Protein AF-A0A6N9Q4D2-F1 (afdb_monomer_lite)

Sequence (532 aa):
MFEKSICDCCVCPMQFVLEQFKGEEVDIFSLELGGDIISFNIQITEINNFIVSGIDKSSVGSGNPIHIPICNIFFVIPPRIPEVIPIQKNSKGECVCCEDPITNVAKTLIGKEVSILEGLFIIENVGEGIVIAQNPKEIVVFSSCKISGIEEMTNGALSLPNSEELSLNFEKSICDCCVCPMQFALEQFKGEEVFILSETLTSTIQIIEVKNFIVSGIVVEGSSQGNLIHIPICNILFVSPISNTKIPDVKPIQKNTKGECVCCEDPITNVANALIGKEVSIRIELTLSSLIIEFIIEKVGEGIVFGNITSVEPPFGSTIILSSCKIPGIEEITNDTMSSPNLKEMFVNFEKSICDCCVCPMQFTLEQFRGEELVIRSEFGGFNIQVTEVKNFIVSGIDKSPVGSGNPIHIPICNIVQYFPISSKKIPDVKPIQKNTKGECVCCEDPITNVANTLIGNEVTFFNLTFIIDKVGEGIVIGQNPDLIFVFSSCKISGIEEMKWNFFVFSTEVTAQKLSRWNNLKQMSIKGKKTK

pLDDT: mean 82.42, std 17.92, range [29.23, 98.0]

Radius of gyration: 23.84 Å; chains: 1; bounding box: 63×65×67 Å

Secondary structure (DSSP, 8-state):
-----HIIIIIHHHHHHHHTTTTSEEEEEEE-GGG-EEEEEEEEEEEETTEEEEEE-SSTT---EEEEEGGGEEEEE-SSPPP-PPPPPP-SSTIIIIIHHHHHHHHHTBTSEEEETTEEEEEEEEETTEEEEE-SS-EEEEEGGG---EEE--SS---------------SSHIIIIIHHHHHHHHTTTTSEEEEEESS-EEEEEEEEEETTEEEEEE-SSTTTT-EEEEEGGGEEEEEESS--PPPP-PPPP---SSTHHHHTHHHHHHHHHTTTSEEEEEEEETTEEEEEEEEEEEEETTEEEEEESS--TT--SEEEEEGGG---EEE--SS------------PPPSSHIIIIIHHHHHHHGGGTTSEEEEEETTEEEEEEEEEEETTEEEEEE--TT----EEEEEGGGEEEEEESS--PPPP-PPP----SSGGGTTHHHHHHHHHHTTTSEEEETTEEEEEEEEETTEEEEEETTEEEEEEGGG---EEE---------TTHHHHHHHHHHHHHHHHHHTT---

Foldseek 3Di:
DEFCFCCNQALVQLLVQVVVQAQHWKWWWFAAFLLAIDIFGFRFHDDPLQWTWGWTDPDDPGRFIKIFRSSGTFKMWGPDDGDTAAADDHQAYDCQQQQVVQLVVLVVQAQFWKAWLNDTWHFPDGHRQWTWTDDPPTIMIGRSSNTQKIWGDDPDDDDDDDDDDDPGDYDDECCVQAQVQLLQQVVVQAQFWKWWDFQRDTFIFRFPDRPSQWTWGAGCDDPRGRIIMIGRSSRTFKMFGQPDPDDGDTAAADQDQEYPCQQQQVVQLVVLVLQAQFWKWFWFRHNVDIDIFIFHFHDGHRQWTKTATPDDDPPGHRIMIGGSSNGQKIWTQDPDDDDDRPDDDDDHDYDDECCVQALVQLLQQVQVQAQFWKWWGFNTDIFTFRFPDRDSQWTWGFGPPPPGPRTIMIGRSSRTFKMWTPPDPDDGDTAAADADDGYPCSRQPNVQLVVLVVQAQFWKDFPNDTFHFPDGHRQWTWTDDPRIIMIGGSSNTRMIITDDPPPDDDDPPPVVVVVVVVVVVVVVVVVVPDDD

Structure (mmCIF, N/CA/C/O backbone):
data_AF-A0A6N9Q4D2-F1
#
_entry.id   AF-A0A6N9Q4D2-F1
#
loop_
_atom_site.group_PDB
_atom_site.id
_atom_site.type_symbol
_atom_site.label_atom_id
_atom_site.label_alt_id
_atom_site.label_comp_id
_atom_site.label_asym_id
_atom_site.label_entity_id
_atom_site.label_seq_id
_atom_site.pdbx_PDB_ins_code
_atom_site.Cartn_x
_atom_site.Cartn_y
_atom_site.Cartn_z
_atom_site.occupancy
_atom_site.B_iso_or_equiv
_atom_site.auth_seq_id
_atom_site.auth_comp_id
_atom_site.auth_asym_id
_atom_site.auth_atom_id
_atom_site.pdbx_PDB_model_num
ATOM 1 N N . MET A 1 1 ? -16.163 11.087 -18.991 1.00 29.23 1 MET A N 1
ATOM 2 C CA . MET A 1 1 ? -16.049 11.740 -17.677 1.00 29.23 1 MET A CA 1
ATOM 3 C C . MET A 1 1 ? -15.381 10.706 -16.795 1.00 29.23 1 MET A C 1
ATOM 5 O O . MET A 1 1 ? -15.981 9.656 -16.602 1.00 29.23 1 MET A O 1
ATOM 9 N N . PHE A 1 2 ? -14.096 10.885 -16.496 1.00 32.81 2 PHE A N 1
ATOM 10 C CA . PHE A 1 2 ? -13.347 9.959 -15.645 1.00 32.81 2 PHE A CA 1
ATOM 11 C C . PHE A 1 2 ? -13.824 10.166 -14.200 1.00 32.81 2 PHE A C 1
ATOM 13 O O . PHE A 1 2 ? -14.034 11.310 -13.793 1.00 32.81 2 PHE A O 1
ATOM 20 N N . GLU A 1 3 ? -14.088 9.084 -13.471 1.00 52.25 3 GLU A N 1
ATOM 21 C CA . GLU A 1 3 ? -14.107 9.134 -12.006 1.00 52.25 3 GLU A CA 1
ATOM 22 C C . GLU A 1 3 ? -12.692 9.541 -11.585 1.00 52.25 3 GLU A C 1
ATOM 24 O O . GLU A 1 3 ? -11.742 8.917 -12.054 1.00 52.25 3 GLU A O 1
ATOM 29 N N . LYS A 1 4 ? -12.539 10.624 -10.809 1.00 60.41 4 LYS A N 1
ATOM 30 C CA . LYS A 1 4 ? -11.210 11.077 -10.387 1.00 60.41 4 LYS A CA 1
ATOM 31 C C . LYS A 1 4 ? -10.610 10.035 -9.434 1.00 60.41 4 LYS A C 1
ATOM 33 O O . LYS A 1 4 ? -11.085 9.866 -8.315 1.00 60.41 4 LYS A O 1
ATOM 38 N N . SER A 1 5 ? -9.617 9.312 -9.927 1.00 72.56 5 SER A N 1
ATOM 39 C CA . SER A 1 5 ? -8.854 8.268 -9.232 1.00 72.56 5 SER A CA 1
ATOM 40 C C . SER A 1 5 ? -7.525 8.826 -8.728 1.00 72.56 5 SER A C 1
ATOM 42 O O . SER A 1 5 ? -7.179 9.963 -9.055 1.00 72.56 5 SER A O 1
ATOM 44 N N . ILE A 1 6 ? -6.727 8.026 -8.015 1.00 71.69 6 ILE A N 1
ATOM 45 C CA . ILE A 1 6 ? -5.388 8.458 -7.594 1.00 71.69 6 ILE A CA 1
ATOM 46 C C . ILE A 1 6 ? -4.496 8.888 -8.772 1.00 71.69 6 ILE A C 1
ATOM 48 O O . ILE A 1 6 ? -3.623 9.749 -8.616 1.00 71.69 6 ILE A O 1
ATOM 52 N N . CYS A 1 7 ? -4.767 8.363 -9.978 1.00 81.62 7 CYS A N 1
ATOM 53 C CA . CYS A 1 7 ? -4.136 8.820 -11.213 1.00 81.62 7 CYS A CA 1
ATOM 54 C C . CYS A 1 7 ? -4.311 10.322 -11.430 1.00 81.62 7 CYS A C 1
ATOM 56 O O . CYS A 1 7 ? -3.378 10.998 -11.856 1.00 81.62 7 CYS A O 1
ATOM 58 N N . ASP A 1 8 ? -5.513 10.831 -11.169 1.00 80.88 8 ASP A N 1
ATOM 59 C CA . ASP A 1 8 ? -5.902 12.199 -11.476 1.00 80.88 8 ASP A CA 1
ATOM 60 C C . ASP A 1 8 ? -5.352 13.174 -10.437 1.00 80.88 8 ASP A C 1
ATOM 62 O O . ASP A 1 8 ? -4.812 14.211 -10.815 1.00 80.88 8 ASP A O 1
ATOM 66 N N . CYS A 1 9 ? -5.448 12.834 -9.147 1.00 86.62 9 CYS A N 1
ATOM 67 C CA . CYS A 1 9 ? -5.034 13.746 -8.084 1.00 86.62 9 CYS A CA 1
ATOM 68 C C . CYS A 1 9 ? -3.570 13.633 -7.675 1.00 86.62 9 CYS A C 1
ATOM 70 O O . CYS A 1 9 ? -3.045 14.634 -7.231 1.00 86.62 9 CYS A O 1
ATOM 72 N N . CYS A 1 10 ? -2.881 12.496 -7.826 1.00 89.94 10 CYS A N 1
ATOM 73 C CA . CYS A 1 10 ? -1.500 12.357 -7.332 1.00 89.94 10 CYS A CA 1
ATOM 74 C C . CYS A 1 10 ? -0.490 11.974 -8.413 1.00 89.94 10 CYS A C 1
ATOM 76 O O . CYS A 1 10 ? 0.605 12.536 -8.446 1.00 89.94 10 CYS A O 1
ATOM 78 N N . VAL A 1 11 ? -0.849 11.077 -9.337 1.00 91.94 11 VAL A N 1
ATOM 79 C CA . VAL A 1 11 ? 0.093 10.621 -10.375 1.00 91.94 11 VAL A CA 1
ATOM 80 C C . VAL A 1 11 ? 0.295 11.684 -11.454 1.00 91.94 11 VAL A C 1
ATOM 82 O O . VAL A 1 11 ? 1.433 12.026 -11.769 1.00 91.94 11 VAL A O 1
ATOM 85 N N . CYS A 1 12 ? -0.787 12.253 -11.996 1.00 92.38 12 CYS A N 1
ATOM 86 C CA . CYS A 1 12 ? -0.701 13.309 -13.009 1.00 92.38 12 CYS A CA 1
ATOM 87 C C . CYS A 1 12 ? 0.045 14.557 -12.493 1.00 92.38 12 CYS A C 1
ATOM 89 O O . CYS A 1 12 ? 0.953 15.021 -13.191 1.00 92.38 12 CYS A O 1
ATOM 91 N N . PRO A 1 13 ? -0.247 15.096 -11.289 1.00 94.50 13 PRO A N 1
ATOM 92 C CA . PRO A 1 13 ? 0.509 16.231 -10.765 1.00 94.50 13 PRO A CA 1
ATOM 93 C C . PRO A 1 13 ? 1.975 15.914 -10.470 1.00 94.50 13 PRO A C 1
ATOM 95 O O . PRO A 1 13 ? 2.839 16.737 -10.770 1.00 94.50 13 PRO A O 1
ATOM 98 N N . MET A 1 14 ? 2.289 14.718 -9.959 1.00 96.25 14 MET A N 1
ATOM 99 C CA . MET A 1 14 ? 3.682 14.314 -9.748 1.00 96.25 14 MET A CA 1
ATOM 100 C C . MET A 1 14 ? 4.432 14.164 -11.079 1.00 96.25 14 MET A C 1
ATOM 102 O O . MET A 1 14 ? 5.582 14.583 -11.186 1.00 96.25 14 MET A O 1
ATOM 106 N N . GLN A 1 15 ? 3.779 13.663 -12.133 1.00 95.94 15 GLN A N 1
ATOM 107 C CA . GLN A 1 15 ? 4.357 13.658 -13.479 1.00 95.94 15 GLN A CA 1
ATOM 108 C C . GLN A 1 15 ? 4.684 15.076 -13.958 1.00 95.94 15 GLN A C 1
ATOM 110 O O . GLN A 1 15 ? 5.796 15.314 -14.423 1.00 95.94 15 GLN A O 1
ATOM 115 N N . PHE A 1 16 ? 3.756 16.022 -13.794 1.00 95.81 16 PHE A N 1
ATOM 116 C CA . PHE A 1 16 ? 3.980 17.426 -14.147 1.00 95.81 16 PHE A CA 1
ATOM 117 C C . PHE A 1 16 ? 5.164 18.044 -13.388 1.00 95.81 16 PHE A C 1
ATOM 119 O O . PHE A 1 16 ? 5.950 18.798 -13.963 1.00 95.81 16 PHE A O 1
ATOM 126 N N . VAL A 1 17 ? 5.314 17.723 -12.100 1.00 97.06 17 VAL A N 1
ATOM 127 C CA . VAL A 1 17 ? 6.475 18.140 -11.303 1.00 97.06 17 VAL A CA 1
ATOM 128 C C . VAL A 1 17 ? 7.761 17.562 -11.889 1.00 97.06 17 VAL A C 1
ATOM 130 O O . VAL A 1 17 ? 8.711 18.296 -12.151 1.00 97.06 17 VAL A O 1
ATOM 133 N N . LEU A 1 18 ? 7.793 16.254 -12.132 1.00 97.31 18 LEU A N 1
ATOM 134 C CA . LEU A 1 18 ? 8.996 15.553 -12.573 1.00 97.31 18 LEU A CA 1
ATOM 135 C C . LEU A 1 18 ? 9.431 15.960 -13.985 1.00 97.31 18 LEU A C 1
ATOM 137 O O . LEU A 1 18 ? 10.630 16.033 -14.258 1.00 97.31 18 LEU A O 1
ATOM 141 N N . GLU A 1 19 ? 8.486 16.286 -14.872 1.00 97.12 19 GLU A N 1
ATOM 142 C CA . GLU A 1 19 ? 8.766 16.765 -16.234 1.00 97.12 19 GLU A CA 1
ATOM 143 C C . GLU A 1 19 ? 9.646 18.021 -16.245 1.00 97.12 19 GLU A C 1
ATOM 145 O O . GLU A 1 19 ? 10.439 18.215 -17.172 1.00 97.12 19 GLU A O 1
ATOM 150 N N . GLN A 1 20 ? 9.578 18.834 -15.189 1.00 97.75 20 GLN A N 1
ATOM 151 C CA . GLN A 1 20 ? 10.395 20.036 -15.039 1.00 97.75 20 GLN A CA 1
ATOM 152 C C . GLN A 1 20 ? 11.868 19.736 -14.745 1.00 97.75 20 GLN A C 1
ATOM 154 O O . GLN A 1 20 ? 12.686 20.634 -14.924 1.00 97.75 20 GLN A O 1
ATOM 159 N N . PHE A 1 21 ? 12.209 18.517 -14.318 1.00 97.12 21 PHE A N 1
ATOM 160 C CA . PHE A 1 21 ? 13.564 18.103 -13.928 1.00 97.12 21 PHE A CA 1
ATOM 161 C C . PHE A 1 21 ? 14.218 17.158 -14.943 1.00 97.12 21 PHE A C 1
ATOM 163 O O . PHE A 1 21 ? 15.206 16.485 -14.650 1.00 97.12 21 PHE A O 1
ATOM 170 N N . LYS A 1 22 ? 13.689 17.088 -16.168 1.00 97.06 22 LYS A N 1
ATOM 171 C CA . LYS A 1 22 ? 14.289 16.283 -17.235 1.00 97.06 22 LYS A CA 1
ATOM 172 C C . LYS A 1 22 ? 15.724 16.743 -17.531 1.00 97.06 22 LYS A C 1
ATOM 174 O O . LYS A 1 22 ? 15.957 17.888 -17.909 1.00 97.06 22 LYS A O 1
ATOM 179 N N . GLY A 1 23 ? 16.672 15.814 -17.440 1.00 95.69 23 GLY A N 1
ATOM 180 C CA . GLY A 1 23 ? 18.111 16.046 -17.590 1.00 95.69 23 GLY A CA 1
ATOM 181 C C . GLY A 1 23 ? 18.838 16.369 -16.280 1.00 95.69 23 GLY A C 1
ATOM 182 O O . GLY A 1 23 ? 20.071 16.374 -16.271 1.00 95.69 23 GLY A O 1
ATOM 183 N N . GLU A 1 24 ? 18.100 16.602 -15.195 1.00 96.19 24 GLU A N 1
ATOM 184 C CA . GLU A 1 24 ? 18.624 16.904 -13.863 1.00 96.19 24 GLU A CA 1
ATOM 185 C C . GLU A 1 24 ? 18.692 15.629 -12.997 1.00 96.19 24 GLU A C 1
ATOM 187 O O . GLU A 1 24 ? 18.067 14.609 -13.310 1.00 96.19 24 GLU A O 1
ATOM 192 N N . GLU A 1 25 ? 19.499 15.677 -11.935 1.00 95.00 25 GLU A N 1
ATOM 193 C CA . GLU A 1 25 ? 19.562 14.632 -10.907 1.00 95.00 25 GLU A CA 1
ATOM 194 C C . GLU A 1 25 ? 18.507 14.911 -9.834 1.00 95.00 25 GLU A C 1
ATOM 196 O O . GLU A 1 25 ? 18.363 16.049 -9.382 1.00 95.00 25 GLU A O 1
ATOM 201 N N . VAL A 1 26 ? 17.751 13.881 -9.465 1.00 95.69 26 VAL A N 1
ATOM 202 C CA . VAL A 1 26 ? 16.663 13.939 -8.485 1.00 95.69 26 VAL A CA 1
ATOM 203 C C . VAL A 1 26 ? 16.750 12.695 -7.610 1.00 95.69 26 VAL A C 1
ATOM 205 O O . VAL A 1 26 ? 16.953 11.600 -8.136 1.00 95.69 26 VAL A O 1
ATOM 208 N N . ASP A 1 27 ? 16.558 12.841 -6.300 1.00 94.94 27 ASP A N 1
ATOM 209 C CA . ASP A 1 27 ? 16.329 11.681 -5.435 1.00 94.94 27 ASP A CA 1
ATOM 210 C C . ASP A 1 27 ? 14.836 11.369 -5.394 1.00 94.94 27 ASP A C 1
ATOM 212 O O . ASP A 1 27 ? 14.017 12.232 -5.069 1.00 94.94 27 ASP A O 1
ATOM 216 N N . ILE A 1 28 ? 14.473 10.137 -5.734 1.00 94.31 28 ILE A N 1
ATOM 217 C CA . ILE A 1 28 ? 13.094 9.655 -5.728 1.00 94.31 28 ILE A CA 1
ATOM 218 C C . ILE A 1 28 ? 12.937 8.621 -4.626 1.00 94.31 28 ILE A C 1
ATOM 220 O O . ILE A 1 28 ? 13.655 7.626 -4.606 1.00 94.31 28 ILE A O 1
ATOM 224 N N . PHE A 1 29 ? 11.968 8.837 -3.742 1.00 91.69 29 PHE A N 1
ATOM 225 C CA . PHE A 1 29 ? 11.653 7.924 -2.654 1.00 91.69 29 PHE A CA 1
ATOM 226 C C . PHE A 1 29 ? 10.348 7.192 -2.957 1.00 91.69 29 PHE A C 1
ATOM 228 O O . PHE A 1 29 ? 9.330 7.820 -3.260 1.00 91.69 29 PHE A O 1
ATOM 235 N N . SER A 1 30 ? 10.374 5.862 -2.904 1.00 87.38 30 SER A N 1
ATOM 236 C CA . SER A 1 30 ? 9.244 4.992 -3.249 1.00 87.38 30 SER A CA 1
ATOM 237 C C . SER A 1 30 ? 9.084 3.869 -2.228 1.00 87.38 30 SER A C 1
ATOM 239 O O . SER A 1 30 ? 10.065 3.455 -1.616 1.00 87.38 30 SER A O 1
ATOM 241 N N . LEU A 1 31 ? 7.855 3.382 -2.040 1.00 71.75 31 LEU A N 1
ATOM 242 C CA . LEU A 1 31 ? 7.561 2.291 -1.108 1.00 71.75 31 LEU A CA 1
ATOM 243 C C . LEU A 1 31 ? 7.889 0.929 -1.717 1.00 71.75 31 LEU A C 1
ATOM 245 O O . LEU A 1 31 ? 7.499 0.628 -2.844 1.00 71.75 31 LEU A O 1
ATOM 249 N N . GLU A 1 32 ? 8.574 0.110 -0.939 1.00 67.69 32 GLU A N 1
ATOM 250 C CA . GLU A 1 32 ? 8.997 -1.249 -1.222 1.00 67.69 32 GLU A CA 1
ATOM 251 C C . GLU A 1 32 ? 8.119 -2.284 -0.490 1.00 67.69 32 GLU A C 1
ATOM 253 O O . GLU A 1 32 ? 7.323 -1.966 0.396 1.00 67.69 32 GLU A O 1
ATOM 258 N N . LEU A 1 33 ? 8.288 -3.557 -0.859 1.00 58.66 33 LEU A N 1
ATOM 259 C CA . LEU A 1 33 ? 7.900 -4.724 -0.069 1.00 58.66 33 LEU A CA 1
ATOM 260 C C . LEU A 1 33 ? 8.153 -4.531 1.434 1.00 58.66 33 LEU A C 1
ATOM 262 O O . LEU A 1 33 ? 9.261 -4.190 1.830 1.00 58.66 33 LEU A O 1
ATOM 266 N N . GLY A 1 34 ? 7.149 -4.837 2.260 1.00 54.25 34 GLY A N 1
ATOM 267 C CA . GLY A 1 34 ? 7.271 -4.788 3.722 1.00 54.25 34 GLY A CA 1
ATOM 268 C C . GLY A 1 34 ? 7.170 -3.385 4.328 1.00 54.25 34 GLY A C 1
ATOM 269 O O . GLY A 1 34 ? 7.355 -3.238 5.532 1.00 54.25 34 GLY A O 1
ATOM 270 N N . GLY A 1 35 ? 6.865 -2.363 3.520 1.00 59.44 35 GLY A N 1
ATOM 271 C CA . GLY A 1 35 ? 6.701 -0.986 3.988 1.00 59.44 35 GLY A CA 1
ATOM 272 C C . GLY A 1 35 ? 7.998 -0.172 4.022 1.00 59.44 35 GLY A C 1
ATOM 273 O O . GLY A 1 35 ? 7.997 0.937 4.555 1.00 59.44 35 GLY A O 1
ATOM 274 N N . ASP A 1 36 ? 9.095 -0.684 3.462 1.00 66.31 36 ASP A N 1
ATOM 275 C CA . ASP A 1 36 ? 10.373 0.030 3.408 1.00 66.31 36 ASP A CA 1
ATOM 276 C C . ASP A 1 36 ? 10.356 1.161 2.372 1.00 66.31 36 ASP A C 1
ATOM 278 O O . ASP A 1 36 ? 9.722 1.053 1.328 1.00 66.31 36 ASP A O 1
ATOM 282 N N . ILE A 1 37 ? 11.056 2.269 2.633 1.00 73.75 37 ILE A N 1
ATOM 283 C CA . ILE A 1 37 ? 11.213 3.358 1.656 1.00 73.75 37 ILE A CA 1
ATOM 284 C C . ILE A 1 37 ? 12.570 3.201 0.962 1.00 73.75 37 ILE A C 1
ATOM 286 O O . ILE A 1 37 ? 13.616 3.368 1.591 1.00 73.75 37 ILE A O 1
ATOM 290 N N . ILE A 1 38 ? 12.562 2.939 -0.348 1.00 79.38 38 ILE A N 1
ATOM 291 C CA . ILE A 1 38 ? 13.771 2.959 -1.183 1.00 79.38 38 ILE A CA 1
ATOM 292 C C . ILE A 1 38 ? 14.030 4.376 -1.671 1.00 79.38 38 ILE A C 1
ATOM 294 O O . ILE A 1 38 ? 13.102 5.075 -2.078 1.00 79.38 38 ILE A O 1
ATOM 298 N N . SER A 1 39 ? 15.305 4.756 -1.712 1.00 87.31 39 SER A N 1
ATOM 299 C CA . SER A 1 39 ? 15.783 5.951 -2.402 1.00 87.31 39 SER A CA 1
ATOM 300 C C . SER A 1 39 ? 16.467 5.586 -3.721 1.00 87.31 39 SER A C 1
ATOM 302 O O . SER A 1 39 ? 17.330 4.709 -3.761 1.00 87.31 39 SER A O 1
ATOM 304 N N . PHE A 1 40 ? 16.107 6.295 -4.787 1.00 87.69 40 PHE A N 1
ATOM 305 C CA . PHE A 1 40 ? 16.736 6.222 -6.099 1.00 87.69 40 PHE A CA 1
ATOM 306 C C . PHE A 1 40 ? 17.344 7.580 -6.449 1.00 87.69 40 PHE A C 1
ATOM 308 O O . PHE A 1 40 ? 16.608 8.537 -6.687 1.00 87.69 40 PHE A O 1
ATOM 315 N N . ASN A 1 41 ? 18.671 7.662 -6.535 1.00 91.69 41 ASN A N 1
ATOM 316 C CA . ASN A 1 41 ? 19.352 8.847 -7.057 1.00 91.69 41 ASN A CA 1
ATOM 317 C C . ASN A 1 41 ? 19.430 8.717 -8.582 1.00 91.69 41 ASN A C 1
ATOM 319 O O . ASN A 1 41 ? 20.187 7.899 -9.100 1.00 91.69 41 ASN A O 1
ATOM 323 N N . ILE A 1 42 ? 18.603 9.467 -9.313 1.00 92.69 42 ILE A N 1
ATOM 324 C CA . ILE A 1 42 ? 18.396 9.267 -10.751 1.00 92.69 42 ILE A CA 1
ATOM 325 C C . ILE A 1 42 ? 18.675 10.542 -11.542 1.00 92.69 42 ILE A C 1
ATOM 327 O O . ILE A 1 42 ? 18.166 11.614 -11.229 1.00 92.69 42 ILE A O 1
ATOM 331 N N . GLN A 1 43 ? 19.420 10.419 -12.642 1.00 95.31 43 GLN A N 1
ATOM 332 C CA . GLN A 1 43 ? 19.425 11.441 -13.686 1.00 95.31 43 GLN A CA 1
ATOM 333 C C . GLN A 1 43 ? 18.275 11.179 -14.658 1.00 95.31 43 GLN A C 1
ATOM 335 O O . GLN A 1 43 ? 18.323 10.219 -15.435 1.00 95.31 43 GLN A O 1
ATOM 340 N N . ILE A 1 44 ? 17.244 12.025 -14.629 1.00 96.56 44 ILE A N 1
ATOM 341 C CA . ILE A 1 44 ? 16.020 11.816 -15.412 1.00 96.56 44 ILE A CA 1
ATOM 342 C C . ILE A 1 44 ? 16.322 11.991 -16.902 1.00 96.56 44 ILE A C 1
ATOM 344 O O . ILE A 1 44 ? 16.765 13.048 -17.347 1.00 96.56 44 ILE A O 1
ATOM 348 N N . THR A 1 45 ? 16.032 10.969 -17.702 1.00 96.50 45 THR A N 1
ATOM 349 C CA . THR A 1 45 ? 16.228 11.000 -19.163 1.00 96.50 45 THR A CA 1
ATOM 350 C C . THR A 1 45 ? 14.917 11.132 -19.924 1.00 96.50 45 THR A C 1
ATOM 352 O O . THR A 1 45 ? 14.859 11.813 -20.951 1.00 96.50 45 THR A O 1
ATOM 355 N N . GLU A 1 46 ? 13.850 10.526 -19.412 1.00 96.19 46 GLU A N 1
ATOM 356 C CA . GLU A 1 46 ? 12.531 10.513 -20.026 1.00 96.19 46 GLU A CA 1
ATOM 357 C C . GLU A 1 46 ? 11.462 10.382 -18.946 1.00 96.19 46 GLU A C 1
ATOM 359 O O . GLU A 1 46 ? 11.643 9.678 -17.957 1.00 96.19 46 GLU A O 1
ATOM 364 N N . ILE A 1 47 ? 10.337 11.057 -19.157 1.00 95.00 47 ILE A N 1
ATOM 365 C CA . ILE A 1 47 ? 9.108 10.826 -18.410 1.00 95.00 47 ILE A CA 1
ATOM 366 C C . ILE A 1 47 ? 8.034 10.589 -19.451 1.00 95.00 47 ILE A C 1
ATOM 368 O O . ILE A 1 47 ? 7.819 11.430 -20.327 1.00 95.00 47 ILE A O 1
ATOM 372 N N . ASN A 1 48 ? 7.440 9.404 -19.422 1.00 91.44 48 ASN A N 1
ATOM 373 C CA . ASN A 1 48 ? 6.488 8.983 -20.433 1.00 91.44 48 ASN A CA 1
ATOM 374 C C . ASN A 1 48 ? 5.563 7.917 -19.859 1.00 91.44 48 ASN A C 1
ATOM 376 O O . ASN A 1 48 ? 6.010 7.022 -19.146 1.00 91.44 48 ASN A O 1
ATOM 380 N N . ASN A 1 49 ? 4.276 8.016 -20.194 1.00 89.00 49 ASN A N 1
ATOM 381 C CA . ASN A 1 49 ? 3.248 7.064 -19.787 1.00 89.00 49 ASN A CA 1
ATOM 382 C C . ASN A 1 49 ? 3.301 6.742 -18.282 1.00 89.00 49 ASN A C 1
ATOM 384 O O . ASN A 1 49 ? 3.285 5.576 -17.916 1.00 89.00 49 ASN A O 1
ATOM 388 N N . PHE A 1 50 ? 3.416 7.762 -17.424 1.00 94.00 50 PHE A N 1
ATOM 389 C CA . PHE A 1 50 ? 3.505 7.624 -15.962 1.00 94.00 50 PHE A CA 1
ATOM 390 C C . PHE A 1 50 ? 4.737 6.869 -15.423 1.00 94.00 50 PHE A C 1
ATOM 392 O O . PHE A 1 50 ? 4.754 6.468 -14.259 1.00 94.00 50 PHE A O 1
ATOM 399 N N . ILE A 1 51 ? 5.785 6.704 -16.235 1.00 95.56 51 ILE A N 1
ATOM 400 C CA . ILE A 1 51 ? 7.092 6.181 -15.818 1.00 95.56 51 ILE A CA 1
ATOM 401 C C . ILE A 1 51 ? 8.128 7.298 -15.859 1.00 95.56 51 ILE A C 1
ATOM 403 O O . ILE A 1 51 ? 8.262 7.993 -16.868 1.00 95.56 51 ILE A O 1
ATOM 407 N N . VAL A 1 52 ? 8.921 7.407 -14.796 1.00 96.12 52 VAL A N 1
ATOM 408 C CA . VAL A 1 52 ? 10.187 8.144 -14.792 1.00 96.12 52 VAL A CA 1
ATOM 409 C C . VAL A 1 52 ? 11.289 7.180 -15.190 1.00 96.12 52 VAL A C 1
ATOM 411 O O . VAL A 1 52 ? 11.486 6.158 -14.540 1.00 96.12 52 VAL A O 1
ATOM 414 N N . SER A 1 53 ? 12.002 7.495 -16.263 1.00 95.88 53 SER A N 1
ATOM 415 C CA . SER A 1 53 ? 13.137 6.710 -16.739 1.00 95.88 53 SER A CA 1
ATOM 416 C C . SER A 1 53 ? 14.411 7.532 -16.691 1.00 95.88 53 SER A C 1
ATOM 418 O O . SER A 1 53 ? 14.455 8.698 -17.101 1.00 95.88 53 SER A O 1
ATOM 420 N N . GLY A 1 54 ? 15.492 6.919 -16.246 1.00 94.31 54 GLY A N 1
ATOM 421 C CA . GLY A 1 54 ? 16.753 7.619 -16.077 1.00 94.31 54 GLY A CA 1
ATOM 422 C C . GLY A 1 54 ? 17.910 6.681 -15.839 1.00 94.31 54 GLY A C 1
ATOM 423 O O . GLY A 1 54 ? 17.810 5.479 -16.060 1.00 94.31 54 GLY A O 1
ATOM 424 N N . ILE A 1 55 ? 19.025 7.268 -15.434 1.00 92.06 55 ILE A N 1
ATOM 425 C CA . ILE A 1 55 ? 20.250 6.543 -15.123 1.00 92.06 55 ILE A CA 1
ATOM 426 C C . ILE A 1 55 ? 20.485 6.657 -13.624 1.00 92.06 55 ILE A C 1
ATOM 428 O O . ILE A 1 55 ? 20.526 7.780 -13.120 1.00 92.06 55 ILE A O 1
ATOM 432 N N . ASP A 1 56 ? 20.636 5.521 -12.944 1.00 88.75 56 ASP A N 1
ATOM 433 C CA . ASP A 1 56 ? 21.013 5.498 -11.529 1.00 88.75 56 ASP A CA 1
ATOM 434 C C . ASP A 1 56 ? 22.389 6.157 -11.321 1.00 88.75 56 ASP A C 1
ATOM 436 O O . ASP A 1 56 ? 23.262 6.106 -12.189 1.00 88.75 56 ASP A O 1
ATOM 440 N N . LYS A 1 57 ? 22.549 6.831 -10.186 1.00 86.94 57 LYS A N 1
ATOM 441 C CA . LYS A 1 57 ? 23.722 7.607 -9.774 1.00 86.94 57 LYS A CA 1
ATOM 442 C C . LYS A 1 57 ? 24.173 7.277 -8.345 1.00 86.94 57 LYS A C 1
ATOM 444 O O . LYS A 1 57 ? 25.179 7.819 -7.886 1.00 86.94 57 LYS A O 1
ATOM 449 N N . SER A 1 58 ? 23.482 6.360 -7.664 1.00 72.62 58 SER A N 1
ATOM 450 C CA . SER A 1 58 ? 23.628 6.073 -6.233 1.00 72.62 58 SER A CA 1
ATOM 451 C C . SER A 1 58 ? 25.011 5.556 -5.786 1.00 72.62 58 SER A C 1
ATOM 453 O O . SER A 1 58 ? 25.320 5.638 -4.596 1.00 72.62 58 SER A O 1
ATOM 455 N N . SER A 1 59 ? 25.893 5.068 -6.679 1.00 55.97 59 SER A N 1
ATOM 456 C CA . SER A 1 59 ? 27.300 4.721 -6.368 1.00 55.97 59 SER A CA 1
ATOM 457 C C . SER A 1 59 ? 28.197 4.546 -7.609 1.00 55.97 59 SER A C 1
ATOM 459 O O . SER A 1 59 ? 27.725 4.333 -8.723 1.00 55.97 59 SER A O 1
ATOM 461 N N . VAL A 1 60 ? 29.530 4.605 -7.420 1.00 42.22 60 VAL A N 1
ATOM 462 C CA . VAL A 1 60 ? 30.574 4.482 -8.468 1.00 42.22 60 VAL A CA 1
ATOM 463 C C . VAL A 1 60 ? 30.418 3.179 -9.267 1.00 42.22 60 VAL A C 1
ATOM 465 O O . VAL A 1 60 ? 30.963 2.142 -8.897 1.00 42.22 60 VAL A O 1
ATOM 468 N N . GLY A 1 61 ? 29.698 3.243 -10.388 1.00 47.03 61 GLY A N 1
ATOM 469 C CA . GLY A 1 61 ? 29.524 2.127 -11.318 1.00 47.03 61 GLY A CA 1
ATOM 470 C C . GLY A 1 61 ? 28.089 1.853 -11.765 1.00 47.03 61 GLY A C 1
ATOM 471 O O . GLY A 1 61 ? 27.937 1.149 -12.765 1.00 47.03 61 GLY A O 1
ATOM 472 N N . SER A 1 62 ? 27.057 2.410 -11.122 1.00 62.69 62 SER A N 1
ATOM 473 C CA . SER A 1 62 ? 25.703 2.307 -11.668 1.00 62.69 62 SER A CA 1
ATOM 474 C C . SER A 1 62 ? 25.511 3.393 -12.730 1.00 62.69 62 SER A C 1
ATOM 476 O O . SER A 1 62 ? 25.573 4.590 -12.492 1.00 62.69 62 SER A O 1
ATOM 478 N N . GLY A 1 63 ? 25.457 2.941 -13.981 1.00 76.75 63 GLY A N 1
ATOM 479 C CA . GLY A 1 63 ? 24.968 3.678 -15.149 1.00 76.75 63 GLY A CA 1
ATOM 480 C C . GLY A 1 63 ? 23.780 2.927 -15.752 1.00 76.75 63 GLY A C 1
ATOM 481 O O . GLY A 1 63 ? 23.559 2.944 -16.969 1.00 76.75 63 GLY A O 1
ATOM 482 N N . ASN A 1 64 ? 23.101 2.169 -14.894 1.00 88.19 64 ASN A N 1
ATOM 483 C CA . ASN A 1 64 ? 22.015 1.292 -15.258 1.00 88.19 64 ASN A CA 1
ATOM 484 C C . ASN A 1 64 ? 20.767 2.135 -15.518 1.00 88.19 64 ASN A C 1
ATOM 486 O O . ASN A 1 64 ? 20.488 3.073 -14.764 1.00 88.19 64 ASN A O 1
ATOM 490 N N . PRO A 1 65 ? 20.036 1.843 -16.603 1.00 92.62 65 PRO A N 1
ATOM 491 C CA . PRO A 1 65 ? 18.689 2.349 -16.766 1.00 92.62 65 PRO A CA 1
ATOM 492 C C . PRO A 1 65 ? 17.821 1.924 -15.585 1.00 92.62 65 PRO A C 1
ATOM 494 O O . PRO A 1 65 ? 17.855 0.763 -15.176 1.00 92.62 65 PRO A O 1
ATOM 497 N N . ILE A 1 66 ? 17.036 2.857 -15.068 1.00 92.19 66 ILE A N 1
ATOM 498 C CA . ILE A 1 66 ? 16.026 2.591 -14.054 1.00 92.19 66 ILE A CA 1
ATOM 499 C C . ILE A 1 66 ? 14.693 3.193 -14.486 1.00 92.19 66 ILE A C 1
ATOM 501 O O . ILE A 1 66 ? 14.650 4.289 -15.054 1.00 92.19 66 ILE A O 1
ATOM 505 N N . HIS A 1 67 ? 13.615 2.459 -14.221 1.00 94.50 67 HIS A N 1
ATOM 506 C CA . HIS A 1 67 ? 12.244 2.816 -14.561 1.00 94.50 67 HIS A CA 1
ATOM 507 C C . HIS A 1 67 ? 11.376 2.784 -13.305 1.00 94.50 67 HIS A C 1
ATOM 509 O O . HIS A 1 67 ? 11.179 1.719 -12.726 1.00 94.50 67 HIS A O 1
ATOM 515 N N . ILE A 1 68 ? 10.850 3.936 -12.896 1.00 93.62 68 ILE A N 1
ATOM 516 C CA . ILE A 1 68 ? 10.080 4.106 -11.658 1.00 93.62 68 ILE A CA 1
ATOM 517 C C . ILE A 1 68 ? 8.646 4.517 -12.022 1.00 93.62 68 ILE A C 1
ATOM 519 O O . ILE A 1 68 ? 8.465 5.556 -12.670 1.00 93.62 68 ILE A O 1
ATOM 523 N N . PRO A 1 69 ? 7.614 3.741 -11.645 1.00 93.62 69 PRO A N 1
ATOM 524 C CA . PRO A 1 69 ? 6.232 4.153 -11.822 1.00 93.62 69 PRO A CA 1
ATOM 525 C C . PRO A 1 69 ? 5.873 5.279 -10.852 1.00 93.62 69 PRO A C 1
ATOM 527 O O . PRO A 1 69 ? 6.087 5.187 -9.643 1.00 93.62 69 PRO A O 1
ATOM 530 N N . ILE A 1 70 ? 5.283 6.348 -11.386 1.00 94.06 70 ILE A N 1
ATOM 531 C CA . ILE A 1 70 ? 4.999 7.570 -10.622 1.00 94.06 70 ILE A CA 1
ATOM 532 C C . ILE A 1 70 ? 3.990 7.320 -9.493 1.00 94.06 70 ILE A C 1
ATOM 534 O O . ILE A 1 70 ? 4.057 7.970 -8.454 1.00 94.06 70 ILE A O 1
ATOM 538 N N . CYS A 1 71 ? 3.094 6.343 -9.648 1.00 89.75 71 CYS A N 1
ATOM 539 C CA . CYS A 1 71 ? 2.103 5.980 -8.632 1.00 89.75 71 CYS A CA 1
ATOM 540 C C . CYS A 1 71 ? 2.694 5.510 -7.295 1.00 89.75 71 CYS A C 1
ATOM 542 O O . CYS A 1 71 ? 2.021 5.594 -6.264 1.00 89.75 71 CYS A O 1
ATOM 544 N N . ASN A 1 72 ? 3.942 5.038 -7.304 1.00 88.56 72 ASN A N 1
ATOM 545 C CA . ASN A 1 72 ? 4.614 4.507 -6.123 1.00 88.56 72 ASN A CA 1
ATOM 546 C C . ASN A 1 72 ? 5.563 5.528 -5.478 1.00 88.56 72 ASN A C 1
ATOM 548 O O . ASN A 1 72 ? 6.192 5.212 -4.469 1.00 88.56 72 ASN A O 1
ATOM 552 N N . ILE A 1 73 ? 5.662 6.748 -6.016 1.00 91.75 73 ILE A N 1
ATOM 553 C CA . ILE A 1 73 ? 6.508 7.813 -5.467 1.00 91.75 73 ILE A CA 1
ATOM 554 C C . ILE A 1 73 ? 5.847 8.415 -4.220 1.00 91.75 73 ILE A C 1
ATOM 556 O O . ILE A 1 73 ? 4.723 8.913 -4.276 1.00 91.75 73 ILE A O 1
ATOM 560 N N . PHE A 1 74 ? 6.571 8.397 -3.101 1.00 90.94 74 PHE A N 1
ATOM 561 C CA . PHE A 1 74 ? 6.188 9.040 -1.842 1.00 90.94 74 PHE A CA 1
ATOM 562 C C . PHE A 1 74 ? 6.562 10.515 -1.845 1.00 90.94 74 PHE A C 1
ATOM 564 O O . PHE A 1 74 ? 5.717 11.388 -1.641 1.00 90.94 74 PHE A O 1
ATOM 571 N N . PHE A 1 75 ? 7.833 10.791 -2.110 1.00 94.50 75 PHE A N 1
ATOM 572 C CA . PHE A 1 75 ? 8.345 12.141 -2.244 1.00 94.50 75 PHE A CA 1
ATOM 573 C C . PHE A 1 75 ? 9.596 12.154 -3.111 1.00 94.50 75 PHE A C 1
ATOM 575 O O . PHE A 1 75 ? 10.207 11.116 -3.376 1.00 94.50 75 PHE A O 1
ATOM 582 N N . VAL A 1 76 ? 9.972 13.346 -3.558 1.00 96.56 76 VAL A N 1
ATOM 583 C CA . VAL A 1 76 ? 11.212 13.571 -4.299 1.00 96.56 76 VAL A CA 1
ATOM 584 C C . VAL A 1 76 ? 11.984 14.743 -3.715 1.00 96.56 76 VAL A C 1
ATOM 586 O O . VAL A 1 76 ? 11.382 15.677 -3.181 1.00 96.56 76 VAL A O 1
ATOM 589 N N . ILE A 1 77 ? 13.308 14.700 -3.836 1.00 96.75 77 ILE A N 1
ATOM 590 C CA . ILE A 1 77 ? 14.212 15.793 -3.468 1.00 96.75 77 ILE A CA 1
ATOM 591 C C . ILE A 1 77 ? 14.788 16.366 -4.767 1.00 96.75 77 ILE A C 1
ATOM 593 O O . ILE A 1 77 ? 15.734 15.807 -5.331 1.00 96.75 77 ILE A O 1
ATOM 597 N N . PRO A 1 78 ? 14.181 17.433 -5.315 1.00 96.56 78 PRO A N 1
ATOM 598 C CA . PRO A 1 78 ? 14.670 18.069 -6.525 1.00 96.56 78 PRO A CA 1
ATOM 599 C C . PRO A 1 78 ? 15.752 19.123 -6.234 1.00 96.56 78 PRO A C 1
ATOM 601 O O . PRO A 1 78 ? 15.838 19.657 -5.127 1.00 96.56 78 PRO A O 1
ATOM 604 N N . PRO A 1 79 ? 16.522 19.537 -7.256 1.00 95.31 79 PRO A N 1
ATOM 605 C CA . PRO A 1 79 ? 17.560 20.563 -7.112 1.00 95.31 79 PRO A CA 1
ATOM 606 C C . PRO A 1 79 ? 17.010 21.988 -6.923 1.00 95.31 79 PRO A C 1
ATOM 608 O O . PRO A 1 79 ? 17.758 22.908 -6.591 1.00 95.31 79 PRO A O 1
ATOM 611 N N . ARG A 1 80 ? 15.715 22.206 -7.179 1.00 95.50 80 ARG A N 1
ATOM 612 C CA . ARG A 1 80 ? 15.037 23.507 -7.069 1.00 95.50 80 ARG A CA 1
ATOM 613 C C . ARG A 1 80 ? 13.533 23.326 -6.880 1.00 95.50 80 ARG A C 1
ATOM 615 O O . ARG A 1 80 ? 12.985 22.282 -7.221 1.00 95.50 80 ARG A O 1
ATOM 622 N N . ILE A 1 81 ? 12.867 24.374 -6.397 1.00 95.81 81 ILE A N 1
ATOM 623 C CA . ILE A 1 81 ? 11.414 24.389 -6.185 1.00 95.81 81 ILE A CA 1
ATOM 624 C C . ILE A 1 81 ? 10.699 24.266 -7.546 1.00 95.81 81 ILE A C 1
ATOM 626 O O . ILE A 1 81 ? 10.964 25.091 -8.429 1.00 95.81 81 ILE A O 1
ATOM 630 N N . PRO A 1 82 ? 9.818 23.266 -7.742 1.00 96.75 82 PRO A N 1
ATOM 631 C CA . PRO A 1 82 ? 9.024 23.141 -8.960 1.00 96.75 82 PRO A CA 1
ATOM 632 C C . PRO A 1 82 ? 7.778 24.029 -8.941 1.00 96.75 82 PRO A C 1
ATOM 634 O O . PRO A 1 82 ? 7.287 24.450 -7.892 1.00 96.75 82 PRO A O 1
ATOM 637 N N . GLU A 1 83 ? 7.212 24.246 -10.124 1.00 96.62 83 GLU A N 1
ATOM 638 C CA . GLU A 1 83 ? 5.828 24.689 -10.264 1.00 96.62 83 GLU A CA 1
ATOM 639 C C . GLU A 1 83 ? 4.867 23.533 -9.956 1.00 96.62 83 GLU A C 1
ATOM 641 O O . GLU A 1 83 ? 5.175 22.367 -10.214 1.00 96.62 83 GLU A O 1
ATOM 646 N N . VAL A 1 84 ? 3.679 23.854 -9.441 1.00 95.19 84 VAL A N 1
ATOM 647 C CA . VAL A 1 84 ? 2.628 22.873 -9.131 1.00 95.19 84 VAL A CA 1
ATOM 648 C C . VAL A 1 84 ? 1.315 23.250 -9.800 1.00 95.19 84 VAL A C 1
ATOM 650 O O . VAL A 1 84 ? 1.018 24.428 -10.012 1.00 95.19 84 VAL A O 1
ATOM 653 N N . ILE A 1 85 ? 0.510 22.236 -10.111 1.00 91.69 85 ILE A N 1
ATOM 654 C CA . ILE A 1 85 ? -0.840 22.431 -10.636 1.00 91.69 85 ILE A CA 1
ATOM 655 C C . ILE A 1 85 ? -1.715 23.032 -9.522 1.00 91.69 85 ILE A C 1
ATOM 657 O O . ILE A 1 85 ? -1.666 22.548 -8.389 1.00 91.69 85 ILE A O 1
ATOM 661 N N . PRO A 1 86 ? -2.524 24.073 -9.793 1.00 90.12 86 PRO A N 1
ATOM 662 C CA . PRO A 1 86 ? -3.445 24.614 -8.799 1.00 90.12 86 PRO A CA 1
ATOM 663 C C . PRO A 1 86 ? -4.446 23.562 -8.317 1.00 90.12 86 PRO A C 1
ATOM 665 O O . PRO A 1 86 ? -4.984 22.813 -9.127 1.00 90.12 86 PRO A O 1
ATOM 668 N N . ILE A 1 87 ? -4.753 23.566 -7.017 1.00 85.88 87 ILE A N 1
ATOM 669 C CA . ILE A 1 87 ? -5.731 22.649 -6.413 1.00 85.88 87 ILE A CA 1
ATOM 670 C C . ILE A 1 87 ? -7.065 22.724 -7.163 1.00 85.88 87 ILE A C 1
ATOM 672 O O . ILE A 1 87 ? -7.687 23.790 -7.251 1.00 85.88 87 ILE A O 1
ATOM 676 N N . GLN A 1 88 ? -7.529 21.577 -7.647 1.00 81.44 88 GLN A N 1
ATOM 677 C CA . GLN A 1 88 ? -8.864 21.419 -8.203 1.00 81.44 88 GLN A CA 1
ATOM 678 C C . GLN A 1 88 ? -9.771 20.771 -7.167 1.00 81.44 88 GLN A C 1
ATOM 680 O O . GLN A 1 88 ? -9.384 19.827 -6.493 1.00 81.44 88 GLN A O 1
ATOM 685 N N . LYS A 1 89 ? -11.012 21.251 -7.060 1.00 72.00 89 LYS A N 1
ATOM 686 C CA . LYS A 1 89 ? -11.993 20.618 -6.178 1.00 72.00 89 LYS A CA 1
ATOM 687 C C . LYS A 1 89 ? -12.447 19.296 -6.785 1.00 72.00 89 LYS A C 1
ATOM 689 O O . LYS A 1 89 ? -13.044 19.290 -7.868 1.00 72.00 89 LYS A O 1
ATOM 694 N N . ASN A 1 90 ? -12.236 18.205 -6.061 1.00 74.38 90 ASN A N 1
ATOM 695 C CA . ASN A 1 90 ? -12.762 16.910 -6.443 1.00 74.38 90 ASN A CA 1
ATOM 696 C C . ASN A 1 90 ? -14.181 16.758 -5.886 1.00 74.38 90 ASN A C 1
ATOM 698 O O . ASN A 1 90 ? -14.557 17.330 -4.865 1.00 74.38 90 ASN A O 1
ATOM 702 N N . SER A 1 91 ? -15.036 16.068 -6.637 1.00 67.88 91 SER A N 1
ATOM 703 C CA . SER A 1 91 ? -16.440 15.854 -6.245 1.00 67.88 91 SER A CA 1
ATOM 704 C C . SER A 1 91 ? -16.843 14.386 -6.250 1.00 67.88 91 SER A C 1
ATOM 706 O O . SER A 1 91 ? -17.952 14.064 -5.835 1.00 67.88 91 SER A O 1
ATOM 708 N N . LYS A 1 92 ? -15.960 13.501 -6.725 1.00 71.12 92 LYS A N 1
ATOM 709 C CA . LYS A 1 92 ? -16.170 12.058 -6.831 1.00 71.12 92 LYS A CA 1
ATOM 710 C C . LYS A 1 92 ? -14.832 11.327 -6.764 1.00 71.12 92 LYS A C 1
ATOM 712 O O . LYS A 1 92 ? -13.821 11.901 -7.165 1.00 71.12 92 LYS A O 1
ATOM 717 N N . GLY A 1 93 ? -14.883 10.061 -6.360 1.00 75.75 93 GLY A N 1
ATOM 718 C CA . GLY A 1 93 ? -13.739 9.156 -6.343 1.00 75.75 93 GLY A CA 1
ATOM 719 C C . GLY A 1 93 ? -12.842 9.321 -5.119 1.00 75.75 93 GLY A C 1
ATOM 720 O O . GLY A 1 93 ? -13.162 10.051 -4.180 1.00 75.75 93 GLY A O 1
ATOM 721 N N . GLU A 1 94 ? -11.732 8.596 -5.131 1.00 80.75 94 GLU A N 1
ATOM 722 C CA . GLU A 1 94 ? -10.857 8.393 -3.969 1.00 80.75 94 GLU A CA 1
ATOM 723 C C . GLU A 1 94 ? -10.131 9.661 -3.537 1.00 80.75 94 GLU A C 1
ATOM 725 O O . GLU A 1 94 ? -9.930 9.888 -2.345 1.00 80.75 94 GLU A O 1
ATOM 730 N N . CYS A 1 95 ? -9.840 10.553 -4.486 1.00 86.12 95 CYS A N 1
ATOM 731 C CA . CYS A 1 95 ? -9.206 11.832 -4.192 1.00 86.12 95 CYS A CA 1
ATOM 732 C C . CYS A 1 95 ? -9.984 12.635 -3.143 1.00 86.12 95 CYS A C 1
ATOM 734 O O . CYS A 1 95 ? -9.381 13.271 -2.294 1.00 86.12 95 CYS A O 1
ATOM 736 N N . VAL A 1 96 ? -11.320 12.550 -3.130 1.00 85.88 96 VAL A N 1
ATOM 737 C CA . VAL A 1 96 ? -12.154 13.335 -2.206 1.00 85.88 96 VAL A CA 1
ATOM 738 C C . VAL A 1 96 ? -11.936 12.959 -0.736 1.00 85.88 96 VAL A C 1
ATOM 740 O O . VAL A 1 96 ? -12.081 13.818 0.132 1.00 85.88 96 VAL A O 1
ATOM 743 N N . CYS A 1 97 ? -11.627 11.694 -0.441 1.00 87.50 97 CYS A N 1
ATOM 744 C CA . CYS A 1 97 ? -11.487 11.216 0.937 1.00 87.50 97 CYS A CA 1
ATOM 745 C C . CYS A 1 97 ? -10.053 10.853 1.334 1.00 87.50 97 CYS A C 1
ATOM 747 O O . CYS A 1 97 ? -9.778 10.771 2.530 1.00 87.50 97 CYS A O 1
ATOM 749 N N . CYS A 1 98 ? -9.158 10.646 0.366 1.00 88.50 98 CYS A N 1
ATOM 750 C CA . CYS A 1 98 ? -7.773 10.263 0.628 1.00 88.50 98 CYS A CA 1
ATOM 751 C C . CYS A 1 98 ? -6.784 11.411 0.382 1.00 88.50 98 CYS A C 1
ATOM 753 O O . CYS A 1 98 ? -5.846 11.586 1.153 1.00 88.50 98 CYS A O 1
ATOM 755 N N . GLU A 1 99 ? -6.994 12.208 -0.669 1.00 92.50 99 GLU A N 1
ATOM 756 C CA . GLU A 1 99 ? -6.042 13.235 -1.116 1.00 92.50 99 GLU A CA 1
ATOM 757 C C . GLU A 1 99 ? -6.466 14.646 -0.691 1.00 92.50 99 GLU A C 1
ATOM 759 O O . GLU A 1 99 ? -5.781 15.287 0.109 1.00 92.50 99 GLU A O 1
ATOM 764 N N . ASP A 1 100 ? -7.638 15.098 -1.151 1.00 91.69 100 ASP A N 1
ATOM 765 C CA . ASP A 1 100 ? -8.216 16.412 -0.861 1.00 91.69 100 ASP A CA 1
ATOM 766 C C . ASP A 1 100 ? -8.124 16.776 0.630 1.00 91.69 100 ASP A C 1
ATOM 768 O O . ASP A 1 100 ? -7.750 17.914 0.934 1.00 91.69 100 ASP A O 1
ATOM 772 N N . PRO A 1 101 ? -8.462 15.885 1.589 1.00 92.38 101 PRO A N 1
ATOM 773 C CA . PRO A 1 101 ? -8.456 16.244 3.000 1.00 92.38 101 PRO A CA 1
ATOM 774 C C . PRO A 1 101 ? -7.085 16.700 3.496 1.00 92.38 101 PRO A C 1
ATOM 776 O O . PRO A 1 101 ? -6.974 17.778 4.086 1.00 92.38 101 PRO A O 1
ATOM 779 N N . ILE A 1 102 ? -6.034 15.922 3.223 1.00 94.50 102 ILE A N 1
ATOM 780 C CA . ILE A 1 102 ? -4.690 16.212 3.730 1.00 94.50 102 ILE A CA 1
ATOM 781 C C . ILE A 1 102 ? -4.018 17.334 2.933 1.00 94.50 102 ILE A C 1
ATOM 783 O O . ILE A 1 102 ? -3.343 18.177 3.523 1.00 94.50 102 ILE A O 1
ATOM 787 N N . THR A 1 103 ? -4.291 17.442 1.629 1.00 94.88 103 THR A N 1
ATOM 788 C CA . THR A 1 103 ? -3.868 18.585 0.802 1.00 94.88 103 THR A CA 1
ATOM 789 C C . THR A 1 103 ? -4.475 19.891 1.312 1.00 94.88 103 THR A C 1
ATOM 791 O O . THR A 1 103 ? -3.785 20.908 1.428 1.00 94.88 103 THR A O 1
ATOM 794 N N . ASN A 1 104 ? -5.755 19.880 1.695 1.00 94.31 104 ASN A N 1
ATOM 795 C CA . ASN A 1 104 ? -6.402 21.049 2.285 1.00 94.31 104 ASN A CA 1
ATOM 796 C C . ASN A 1 104 ? -5.818 21.397 3.659 1.00 94.31 104 ASN A C 1
ATOM 798 O O . ASN A 1 104 ? -5.614 22.580 3.929 1.00 94.31 104 ASN A O 1
ATOM 802 N N . VAL A 1 105 ? -5.492 20.405 4.498 1.00 95.19 105 VAL A N 1
ATOM 803 C CA . VAL A 1 105 ? -4.760 20.639 5.757 1.00 95.19 105 VAL A CA 1
ATOM 804 C C . VAL A 1 105 ? -3.411 21.300 5.469 1.00 95.19 105 VAL A C 1
ATOM 806 O O . VAL A 1 105 ? -3.162 22.394 5.975 1.00 95.19 105 VAL A O 1
ATOM 809 N N . ALA A 1 106 ? -2.584 20.721 4.593 1.00 96.44 106 ALA A N 1
ATOM 810 C CA . ALA A 1 106 ? -1.275 21.267 4.230 1.00 96.44 106 ALA A CA 1
ATOM 811 C C . ALA A 1 106 ? -1.368 22.719 3.736 1.00 96.44 106 ALA A C 1
ATOM 813 O O . ALA A 1 106 ? -0.576 23.572 4.132 1.00 96.44 106 ALA A O 1
ATOM 814 N N . LYS A 1 107 ? -2.389 23.039 2.930 1.00 96.31 107 LYS A N 1
ATOM 815 C CA . LYS A 1 107 ? -2.635 24.402 2.437 1.00 96.31 107 LYS A CA 1
ATOM 816 C C . LYS A 1 107 ? -2.858 25.411 3.566 1.00 96.31 107 LYS A C 1
ATOM 818 O O . LYS A 1 107 ? -2.427 26.556 3.456 1.00 96.31 107 LYS A O 1
ATOM 823 N N . THR A 1 108 ? -3.531 25.013 4.646 1.00 95.50 108 THR A N 1
ATOM 824 C CA . THR A 1 108 ? -3.738 25.891 5.815 1.00 95.50 108 THR A CA 1
ATOM 825 C C . THR A 1 108 ? -2.477 26.088 6.658 1.00 95.50 108 THR A C 1
ATOM 827 O O . THR A 1 108 ? -2.427 27.008 7.475 1.00 95.50 108 THR A O 1
ATOM 830 N N . LEU A 1 109 ? -1.459 25.253 6.441 1.00 95.69 109 LEU A N 1
ATOM 831 C CA . LEU A 1 109 ? -0.197 25.237 7.175 1.00 95.69 109 LEU A CA 1
ATOM 832 C C . LEU A 1 109 ? 0.970 25.845 6.371 1.00 95.69 109 LEU A C 1
ATOM 834 O O . LEU A 1 109 ? 2.111 25.787 6.821 1.00 95.69 109 LEU A O 1
ATOM 838 N N . ILE A 1 110 ? 0.710 26.469 5.213 1.00 96.44 110 ILE A N 1
ATOM 839 C CA . ILE A 1 110 ? 1.737 27.197 4.447 1.00 96.44 110 ILE A CA 1
ATOM 840 C C . ILE A 1 110 ? 2.414 28.251 5.340 1.00 96.44 110 ILE A C 1
ATOM 842 O O . ILE A 1 110 ? 1.749 29.057 5.995 1.00 96.44 110 ILE A O 1
ATOM 846 N N . GLY A 1 111 ? 3.747 28.247 5.345 1.00 95.12 111 GLY A N 1
ATOM 847 C CA . GLY A 1 111 ? 4.596 29.116 6.156 1.00 95.12 111 GLY A CA 1
ATOM 848 C C . GLY A 1 111 ? 4.757 28.684 7.616 1.00 95.12 111 GLY A C 1
ATOM 849 O O . GLY A 1 111 ? 5.437 29.383 8.368 1.00 95.12 111 GLY A O 1
ATOM 850 N N . LYS A 1 112 ? 4.151 27.565 8.037 1.00 93.62 112 LYS A N 1
ATOM 851 C CA . LYS A 1 112 ? 4.324 26.992 9.378 1.00 93.62 112 LYS A CA 1
ATOM 852 C C . LYS A 1 112 ? 5.356 25.865 9.375 1.00 93.62 112 LYS A C 1
ATOM 854 O O . LYS A 1 112 ? 5.534 25.185 8.366 1.00 93.62 112 LYS A O 1
ATOM 859 N N . GLU A 1 113 ? 6.003 25.673 10.523 1.00 94.75 113 GLU A N 1
ATOM 860 C CA . GLU A 1 113 ? 6.873 24.526 10.782 1.00 94.75 113 GLU A CA 1
ATOM 861 C C . GLU A 1 113 ? 6.023 23.302 11.141 1.00 94.75 113 GLU A C 1
ATOM 863 O O . GLU A 1 113 ? 5.145 23.359 12.007 1.00 94.75 113 GLU A O 1
ATOM 868 N N . VAL A 1 114 ? 6.269 22.200 10.444 1.00 95.31 114 VAL A N 1
ATOM 869 C CA . VAL A 1 114 ? 5.527 20.948 10.565 1.00 95.31 114 VAL A CA 1
ATOM 870 C C . VAL A 1 114 ? 6.483 19.763 10.605 1.00 95.31 114 VAL A C 1
ATOM 872 O O . VAL A 1 114 ? 7.605 19.849 10.104 1.00 95.31 114 VAL A O 1
ATOM 875 N N . SER A 1 115 ? 6.019 18.642 11.150 1.00 93.94 115 SER A N 1
ATOM 876 C CA . SER A 1 115 ? 6.644 17.335 10.981 1.00 93.94 115 SER A CA 1
ATOM 877 C C . SER A 1 115 ? 5.828 16.483 10.008 1.00 93.94 115 SER A C 1
ATOM 879 O O . SER A 1 115 ? 4.607 16.357 10.146 1.00 93.94 115 SER A O 1
ATOM 881 N N . ILE A 1 116 ? 6.505 15.927 9.001 1.00 92.56 116 ILE A N 1
ATOM 882 C CA . ILE A 1 116 ? 5.963 14.987 8.009 1.00 92.56 116 ILE A CA 1
ATOM 883 C C . ILE A 1 116 ? 6.987 13.858 7.864 1.00 92.56 116 ILE A C 1
ATOM 885 O O . ILE A 1 116 ? 8.157 14.134 7.611 1.00 92.56 116 ILE A O 1
ATOM 889 N N . LEU A 1 117 ? 6.563 12.596 8.019 1.00 85.50 117 LEU A N 1
ATOM 890 C CA . LEU A 1 117 ? 7.467 11.428 8.022 1.00 85.50 117 LEU A CA 1
ATOM 891 C C . LEU A 1 117 ? 8.660 11.601 8.989 1.00 85.50 117 LEU A C 1
ATOM 893 O O . LEU A 1 117 ? 9.800 11.330 8.626 1.00 85.50 117 LEU A O 1
ATOM 897 N N . GLU A 1 118 ? 8.399 12.128 10.191 1.00 84.00 118 GLU A N 1
ATOM 898 C CA . GLU A 1 118 ? 9.401 12.450 11.230 1.00 84.00 118 GLU A CA 1
ATOM 899 C C . GLU A 1 118 ? 10.427 13.545 10.860 1.00 84.00 118 GLU A C 1
ATOM 901 O O . GLU A 1 118 ? 11.261 13.924 11.686 1.00 84.00 118 GLU A O 1
ATOM 906 N N . GLY A 1 119 ? 10.367 14.100 9.647 1.00 88.94 119 GLY A N 1
ATOM 907 C CA . GLY A 1 119 ? 11.198 15.222 9.224 1.00 88.94 119 GLY A CA 1
ATOM 908 C C . GLY A 1 119 ? 10.549 16.569 9.539 1.00 88.94 119 GLY A C 1
ATOM 909 O O . GLY A 1 119 ? 9.349 16.738 9.345 1.00 88.94 119 GLY A O 1
ATOM 910 N N . LEU A 1 120 ? 11.350 17.542 9.985 1.00 93.69 120 LEU A N 1
ATOM 911 C CA . LEU A 1 120 ? 10.911 18.918 10.239 1.00 93.69 120 LEU A CA 1
ATOM 912 C C . LEU A 1 120 ? 11.053 19.784 8.986 1.00 93.69 120 LEU A C 1
ATOM 914 O O . LEU A 1 120 ? 12.147 19.894 8.425 1.00 93.69 120 LEU A O 1
ATOM 918 N N . PHE A 1 121 ? 9.964 20.436 8.585 1.00 96.06 121 PHE A N 1
ATOM 919 C CA . PHE A 1 121 ? 9.900 21.247 7.374 1.00 96.06 121 PHE A CA 1
ATOM 920 C C . PHE A 1 121 ? 9.049 22.502 7.558 1.00 96.06 121 PHE A C 1
ATOM 922 O O . PHE A 1 121 ? 8.174 22.563 8.415 1.00 96.06 121 PHE A O 1
ATOM 929 N N . ILE A 1 122 ? 9.255 23.485 6.687 1.00 96.88 122 ILE A N 1
ATOM 930 C CA . ILE A 1 122 ? 8.324 24.592 6.461 1.00 96.88 122 ILE A CA 1
ATOM 931 C C . ILE A 1 122 ? 7.581 24.311 5.157 1.00 96.88 122 ILE A C 1
ATOM 933 O O . ILE A 1 122 ? 8.218 24.052 4.135 1.00 96.88 122 ILE A O 1
ATOM 937 N N . ILE A 1 123 ? 6.245 24.349 5.176 1.00 97.25 123 ILE A N 1
ATOM 938 C CA . ILE A 1 123 ? 5.447 24.192 3.950 1.00 97.25 123 ILE A CA 1
ATOM 939 C C . ILE A 1 123 ? 5.533 25.482 3.135 1.00 97.25 123 ILE A C 1
ATOM 941 O O . ILE A 1 123 ? 5.086 26.538 3.579 1.00 97.25 123 ILE A O 1
ATOM 945 N N . GLU A 1 124 ? 6.054 25.388 1.916 1.00 96.25 124 GLU A N 1
ATOM 946 C CA . GLU A 1 124 ? 6.247 26.535 1.024 1.00 96.25 124 GLU A CA 1
ATOM 947 C C . GLU A 1 124 ? 5.075 26.720 0.067 1.00 96.25 124 GLU A C 1
ATOM 949 O O . GLU A 1 124 ? 4.621 27.839 -0.178 1.00 96.25 124 GLU A O 1
ATOM 954 N N . ASN A 1 125 ? 4.579 25.620 -0.502 1.00 96.38 125 ASN A N 1
ATOM 955 C CA . ASN A 1 125 ? 3.529 25.665 -1.507 1.00 96.38 125 ASN A CA 1
ATOM 956 C C . ASN A 1 125 ? 2.745 24.351 -1.547 1.00 96.38 125 ASN A C 1
ATOM 958 O O . ASN A 1 125 ? 3.275 23.287 -1.238 1.00 96.38 125 ASN A O 1
ATOM 962 N N . VAL A 1 126 ? 1.481 24.426 -1.958 1.00 96.88 126 VAL A N 1
ATOM 963 C CA . VAL A 1 126 ? 0.585 23.272 -2.069 1.00 96.88 126 VAL A CA 1
ATOM 964 C C . VAL A 1 126 ? -0.200 23.364 -3.375 1.00 96.88 126 VAL A C 1
ATOM 966 O O . VAL A 1 126 ? -0.874 24.364 -3.638 1.00 96.88 126 VAL A O 1
ATOM 969 N N . GLY A 1 127 ? -0.103 22.314 -4.186 1.00 95.12 127 GLY A N 1
ATOM 970 C CA . GLY A 1 127 ? -0.852 22.126 -5.428 1.00 95.12 127 GLY A CA 1
ATOM 971 C C . GLY A 1 127 ? -1.814 20.942 -5.346 1.00 95.12 127 GLY A C 1
ATOM 972 O O . GLY A 1 127 ? -1.907 20.288 -4.312 1.00 95.12 127 GLY A O 1
ATOM 973 N N . GLU A 1 128 ? -2.534 20.661 -6.434 1.00 91.88 128 GLU A N 1
ATOM 974 C CA . GLU A 1 128 ? -3.299 19.410 -6.578 1.00 91.88 128 GLU A CA 1
ATOM 975 C C . GLU A 1 128 ? -2.339 18.233 -6.383 1.00 91.88 128 GLU A C 1
ATOM 977 O O . GLU A 1 128 ? -1.331 18.156 -7.086 1.00 91.88 128 GLU A O 1
ATOM 982 N N . GLY A 1 129 ? -2.585 17.374 -5.392 1.00 92.81 129 GLY A N 1
ATOM 983 C CA . GLY A 1 129 ? -1.757 16.197 -5.157 1.00 92.81 129 GLY A CA 1
ATOM 984 C C . GLY A 1 129 ? -0.398 16.413 -4.515 1.00 92.81 129 GLY A C 1
ATOM 985 O O . GLY A 1 129 ? 0.237 15.419 -4.156 1.00 92.81 129 GLY A O 1
ATOM 986 N N . ILE A 1 130 ? 0.080 17.651 -4.379 1.00 97.38 130 ILE A N 1
ATOM 987 C CA . ILE A 1 130 ? 1.495 17.943 -4.123 1.00 97.38 130 ILE A CA 1
ATOM 988 C C . ILE A 1 130 ? 1.659 18.913 -2.958 1.00 97.38 130 ILE A C 1
ATOM 990 O O . ILE A 1 130 ? 1.086 20.003 -2.957 1.00 97.38 130 ILE A O 1
ATOM 994 N N . VAL A 1 131 ? 2.531 18.557 -2.014 1.00 97.94 131 VAL A N 1
ATOM 995 C CA . VAL A 1 131 ? 2.981 19.441 -0.931 1.00 97.94 131 VAL A CA 1
ATOM 996 C C . VAL A 1 131 ? 4.476 19.687 -1.097 1.00 97.94 131 VAL A C 1
ATOM 998 O O . VAL A 1 131 ? 5.270 18.752 -1.048 1.00 97.94 131 VAL A O 1
ATOM 1001 N N . ILE A 1 132 ? 4.868 20.944 -1.292 1.00 98.00 132 ILE A N 1
ATOM 1002 C CA . ILE A 1 132 ? 6.272 21.361 -1.296 1.00 98.00 132 ILE A CA 1
ATOM 1003 C C . ILE A 1 132 ? 6.607 21.863 0.100 1.00 98.00 132 ILE A C 1
ATOM 1005 O O . ILE A 1 132 ? 6.025 22.845 0.571 1.00 98.00 132 ILE A O 1
ATOM 1009 N N . ALA A 1 133 ? 7.579 21.222 0.732 1.00 97.44 133 ALA A N 1
ATOM 1010 C CA . ALA A 1 133 ? 8.137 21.666 1.994 1.00 97.44 133 ALA A CA 1
ATOM 1011 C C . ALA A 1 133 ? 9.660 21.770 1.887 1.00 97.44 133 ALA A C 1
ATOM 1013 O O . ALA A 1 133 ? 10.280 21.167 1.013 1.00 97.44 133 ALA A O 1
ATOM 1014 N N . GLN A 1 134 ? 10.278 22.560 2.754 1.00 95.81 134 GLN A N 1
ATOM 1015 C CA . GLN A 1 134 ? 11.728 22.703 2.774 1.00 95.81 134 GLN A CA 1
ATOM 1016 C C . GLN A 1 134 ? 12.265 22.691 4.196 1.00 95.81 134 GLN A C 1
ATOM 1018 O O . GLN A 1 134 ? 11.614 23.150 5.135 1.00 95.81 134 GLN A O 1
ATOM 1023 N N . ASN A 1 135 ? 13.481 22.189 4.338 1.00 92.56 135 ASN A N 1
ATOM 1024 C CA . ASN A 1 135 ? 14.295 22.366 5.529 1.00 92.56 135 ASN A CA 1
ATOM 1025 C C . ASN A 1 135 ? 15.590 23.106 5.123 1.00 92.56 135 ASN A C 1
ATOM 1027 O O . ASN A 1 135 ? 15.811 23.367 3.939 1.00 92.56 135 ASN A O 1
ATOM 1031 N N . PRO A 1 136 ? 16.481 23.478 6.059 1.00 90.00 136 PRO A N 1
ATOM 1032 C CA . PRO A 1 136 ? 17.705 24.203 5.707 1.00 90.00 136 PRO A CA 1
ATOM 1033 C C . PRO A 1 136 ? 18.669 23.464 4.762 1.00 90.00 136 PRO A C 1
ATOM 1035 O O . PRO A 1 136 ? 19.624 24.078 4.288 1.00 90.00 136 PRO A O 1
ATOM 1038 N N . LYS A 1 137 ? 18.484 22.156 4.541 1.00 91.25 137 LYS A N 1
ATOM 1039 C CA . LYS A 1 137 ? 19.350 21.317 3.704 1.00 91.25 137 LYS A CA 1
ATOM 1040 C C . LYS A 1 137 ? 18.761 21.072 2.321 1.00 91.25 137 LYS A C 1
ATOM 1042 O O . LYS A 1 137 ? 19.520 21.049 1.357 1.00 91.25 137 LYS A O 1
ATOM 1047 N N . GLU A 1 138 ? 17.452 20.868 2.228 1.00 94.56 138 GLU A N 1
ATOM 1048 C CA . GLU A 1 138 ? 16.828 20.343 1.018 1.00 94.56 138 GLU A CA 1
ATOM 1049 C C . GLU A 1 138 ? 15.380 20.811 0.829 1.00 94.56 138 GLU A C 1
ATOM 1051 O O . GLU A 1 138 ? 14.696 21.242 1.763 1.00 94.56 138 GLU A O 1
ATOM 1056 N N . ILE A 1 139 ? 14.926 20.703 -0.418 1.00 96.62 139 ILE A N 1
ATOM 1057 C CA . ILE A 1 139 ? 13.533 20.885 -0.821 1.00 96.62 139 ILE A CA 1
ATOM 1058 C C . ILE A 1 139 ? 12.943 19.490 -0.971 1.00 96.62 139 ILE A C 1
ATOM 1060 O O . ILE A 1 139 ? 13.534 18.650 -1.641 1.00 96.62 139 ILE A O 1
ATOM 1064 N N . VAL A 1 140 ? 11.773 19.254 -0.391 1.00 97.50 140 VAL A N 1
ATOM 1065 C CA . VAL A 1 140 ? 11.069 17.977 -0.482 1.00 97.50 140 VAL A CA 1
ATOM 1066 C C . VAL A 1 140 ? 9.699 18.201 -1.099 1.00 97.50 140 VAL A C 1
ATOM 1068 O O . VAL A 1 140 ? 8.942 19.084 -0.693 1.00 97.50 140 VAL A O 1
ATOM 1071 N N . VAL A 1 141 ? 9.377 17.397 -2.106 1.00 98.00 141 VAL A N 1
ATOM 1072 C CA . VAL A 1 141 ? 8.090 17.433 -2.796 1.00 98.00 141 VAL A CA 1
ATOM 1073 C C . VAL A 1 141 ? 7.352 16.139 -2.507 1.00 98.00 141 VAL A C 1
ATOM 1075 O O . VAL A 1 141 ? 7.676 15.094 -3.066 1.00 98.00 141 VAL A O 1
ATOM 1078 N N . PHE A 1 142 ? 6.366 16.211 -1.620 1.00 96.50 142 PHE A N 1
ATOM 1079 C CA . PHE A 1 142 ? 5.559 15.075 -1.197 1.00 96.50 142 PHE A CA 1
ATOM 1080 C C . PHE A 1 142 ? 4.370 14.861 -2.131 1.00 96.50 142 PHE A C 1
ATOM 1082 O O . PHE A 1 142 ? 3.680 15.813 -2.508 1.00 96.50 142 PHE A O 1
ATOM 1089 N N . SER A 1 143 ? 4.077 13.595 -2.432 1.00 95.00 143 SER A N 1
ATOM 1090 C CA . SER A 1 143 ? 2.745 13.195 -2.872 1.00 95.00 143 SER A CA 1
ATOM 1091 C C . SER A 1 143 ? 1.811 13.210 -1.665 1.00 95.00 143 SER A C 1
ATOM 1093 O O . SER A 1 143 ? 1.996 12.459 -0.710 1.00 95.00 143 SER A O 1
ATOM 1095 N N . SER A 1 144 ? 0.788 14.054 -1.707 1.00 93.69 144 SER A N 1
ATOM 1096 C CA . SER A 1 144 ? -0.219 14.160 -0.641 1.00 93.69 144 SER A CA 1
ATOM 1097 C C . SER A 1 144 ? -0.944 12.839 -0.362 1.00 93.69 144 SER A C 1
ATOM 1099 O O . SER A 1 144 ? -1.186 12.521 0.798 1.00 93.69 144 SER A O 1
ATOM 1101 N N . CYS A 1 145 ? -1.178 12.006 -1.384 1.00 90.50 145 CYS A N 1
ATOM 1102 C CA . CYS A 1 145 ? -1.747 10.665 -1.220 1.00 90.50 145 CYS A CA 1
ATOM 1103 C C . CYS A 1 145 ? -0.886 9.720 -0.371 1.00 90.50 145 CYS A C 1
ATOM 1105 O O . CYS A 1 145 ? -1.359 8.659 0.028 1.00 90.50 145 CYS A O 1
ATOM 1107 N N . LYS A 1 146 ? 0.384 10.063 -0.135 1.00 90.12 146 LYS A N 1
ATOM 1108 C CA . LYS A 1 146 ? 1.343 9.259 0.631 1.00 90.12 146 LYS A CA 1
ATOM 1109 C C . LYS A 1 146 ? 1.684 9.880 1.992 1.00 90.12 146 LYS A C 1
ATOM 1111 O O . LYS A 1 146 ? 2.523 9.355 2.717 1.00 90.12 146 LYS A O 1
ATOM 1116 N N . ILE A 1 147 ? 1.036 10.988 2.366 1.00 92.06 147 ILE A N 1
ATOM 1117 C CA . ILE A 1 147 ? 1.220 11.628 3.673 1.00 92.06 147 ILE A CA 1
ATOM 1118 C C . ILE A 1 147 ? 0.339 10.922 4.710 1.00 92.06 147 ILE A C 1
ATOM 1120 O O . ILE A 1 147 ? -0.879 11.080 4.717 1.00 92.06 147 ILE A O 1
ATOM 1124 N N . SER A 1 148 ? 0.950 10.175 5.629 1.00 90.94 148 SER A N 1
ATOM 1125 C CA . SER A 1 148 ? 0.235 9.506 6.734 1.00 90.94 148 SER A CA 1
ATOM 1126 C C . SER A 1 148 ? -0.188 10.448 7.865 1.00 90.94 148 SER A C 1
ATOM 1128 O O . SER A 1 148 ? -1.019 10.083 8.687 1.00 90.94 148 SER A O 1
ATOM 1130 N N . GLY A 1 149 ? 0.346 11.668 7.905 1.00 93.62 149 GLY A N 1
ATOM 1131 C CA . GLY A 1 149 ? -0.089 12.721 8.815 1.00 93.62 149 GLY A CA 1
ATOM 1132 C C . GLY A 1 149 ? 0.800 13.958 8.739 1.00 93.62 149 GLY A C 1
ATOM 1133 O O . GLY A 1 149 ? 1.921 13.895 8.234 1.00 93.62 149 GLY A O 1
ATOM 1134 N N . ILE A 1 150 ? 0.277 15.083 9.225 1.00 96.06 150 ILE A N 1
ATOM 1135 C CA . ILE A 1 150 ? 1.012 16.343 9.375 1.00 96.06 150 ILE A CA 1
ATOM 1136 C C . ILE A 1 150 ? 0.881 16.788 10.825 1.00 96.06 150 ILE A C 1
ATOM 1138 O O . ILE A 1 150 ? -0.230 16.994 11.319 1.00 96.06 150 ILE A O 1
ATOM 1142 N N . GLU A 1 151 ? 2.012 16.939 11.500 1.00 94.75 151 GLU A N 1
ATOM 1143 C CA . GLU A 1 151 ? 2.082 17.434 12.870 1.00 94.75 151 GLU A CA 1
ATOM 1144 C C . GLU A 1 151 ? 2.529 18.901 12.865 1.00 94.75 151 GLU A C 1
ATOM 1146 O O . GLU A 1 151 ? 3.581 19.235 12.332 1.00 94.75 151 GLU A O 1
ATOM 1151 N N . GLU A 1 152 ? 1.732 19.798 13.440 1.00 92.62 152 GLU A N 1
ATOM 1152 C CA . GLU A 1 152 ? 2.072 21.210 13.600 1.00 92.62 152 GLU A CA 1
ATOM 1153 C C . GLU A 1 152 ? 3.001 21.389 14.807 1.00 92.62 152 GLU A C 1
ATOM 1155 O O . GLU A 1 152 ? 2.625 21.082 15.943 1.00 92.62 152 GLU A O 1
ATOM 1160 N N . MET A 1 153 ? 4.199 21.934 14.576 1.00 86.19 153 MET A N 1
ATOM 1161 C CA . MET A 1 153 ? 5.128 22.268 15.656 1.00 86.19 153 MET A CA 1
ATOM 1162 C C . MET A 1 153 ? 4.612 23.515 16.377 1.00 86.19 153 MET A C 1
ATOM 1164 O O . MET A 1 153 ? 4.741 24.641 15.890 1.00 86.19 153 MET A O 1
ATOM 1168 N N . THR A 1 154 ? 3.984 23.337 17.540 1.00 69.25 154 THR A N 1
ATOM 1169 C CA . THR A 1 154 ? 3.404 24.468 18.275 1.00 69.25 154 THR A CA 1
ATOM 1170 C C . THR A 1 154 ? 4.350 25.001 19.351 1.00 69.25 154 THR A C 1
ATOM 1172 O O . THR A 1 154 ? 4.801 24.275 20.226 1.00 69.25 154 THR A O 1
ATOM 1175 N N . ASN A 1 155 ? 4.550 26.325 19.373 1.00 53.84 155 ASN A N 1
ATOM 1176 C CA . ASN A 1 155 ? 5.046 27.060 20.550 1.00 53.84 155 ASN A CA 1
ATOM 1177 C C . ASN A 1 155 ? 3.887 27.573 21.443 1.00 53.84 155 ASN A C 1
ATOM 1179 O O . ASN A 1 155 ? 4.022 28.590 22.124 1.00 53.84 155 ASN A O 1
ATOM 1183 N N . GLY A 1 156 ? 2.731 26.891 21.444 1.00 43.81 156 GLY A N 1
ATOM 1184 C CA . GLY A 1 156 ? 1.626 27.171 22.374 1.00 43.81 156 GLY A CA 1
ATOM 1185 C C . GLY A 1 156 ? 0.467 28.053 21.878 1.00 43.81 156 GLY A C 1
ATOM 1186 O O . GLY A 1 156 ? -0.145 28.741 22.693 1.00 43.81 156 GLY A O 1
ATOM 1187 N N . ALA A 1 157 ? 0.095 28.028 20.593 1.00 39.91 157 ALA A N 1
ATOM 1188 C CA . ALA A 1 157 ? -1.171 28.624 20.142 1.00 39.91 157 ALA A CA 1
ATOM 1189 C C . ALA A 1 157 ? -1.913 27.703 19.160 1.00 39.91 157 ALA A C 1
ATOM 1191 O O . ALA A 1 157 ? -1.511 27.571 18.009 1.00 39.91 157 ALA A O 1
ATOM 1192 N N . LEU A 1 158 ? -3.010 27.087 19.618 1.00 45.69 158 LEU A N 1
ATOM 1193 C CA . LEU A 1 158 ? -3.921 26.309 18.775 1.00 45.69 158 LEU A CA 1
ATOM 1194 C C . LEU A 1 158 ? -4.710 27.234 17.837 1.00 45.69 158 LEU A C 1
ATOM 1196 O O . LEU A 1 158 ? -5.456 28.101 18.297 1.00 45.69 158 LEU A O 1
ATOM 1200 N N . SER A 1 159 ? -4.636 26.984 16.532 1.00 42.66 159 SER A N 1
ATOM 1201 C CA . SER A 1 159 ? -5.609 27.488 15.560 1.00 42.66 159 SER A CA 1
ATOM 1202 C C . SER A 1 159 ? -6.178 26.307 14.779 1.00 42.66 159 SER A C 1
ATOM 1204 O O . SER A 1 159 ? -5.503 25.775 13.904 1.00 42.66 159 SER A O 1
ATOM 1206 N N . LEU A 1 160 ? -7.408 25.891 15.090 1.00 47.97 160 LEU A N 1
ATOM 1207 C CA . LEU A 1 160 ? -8.111 24.881 14.296 1.00 47.97 160 LEU A CA 1
ATOM 1208 C C . LEU A 1 160 ? -8.446 25.466 12.911 1.00 47.97 160 LEU A C 1
ATOM 1210 O O . LEU A 1 160 ? -8.955 26.592 12.842 1.00 47.97 160 LEU A O 1
ATOM 1214 N N . PRO A 1 161 ? -8.183 24.748 11.807 1.00 41.31 161 PRO A N 1
ATOM 1215 C CA . PRO A 1 161 ? -8.544 25.223 10.482 1.00 41.31 161 PRO A CA 1
ATOM 1216 C C . PRO A 1 161 ? -10.071 25.252 10.309 1.00 41.31 161 PRO A C 1
ATOM 1218 O O . PRO A 1 161 ? -10.768 24.257 10.506 1.00 41.31 161 PRO A O 1
ATOM 1221 N N . ASN A 1 162 ? -10.603 26.399 9.880 1.00 30.95 162 ASN A N 1
ATOM 1222 C CA . ASN A 1 162 ? -11.978 26.490 9.392 1.00 30.95 162 ASN A CA 1
ATOM 1223 C C . ASN A 1 162 ? -12.068 25.766 8.042 1.00 30.95 162 ASN A C 1
ATOM 1225 O O . ASN A 1 162 ? -11.538 26.254 7.045 1.00 30.95 162 ASN A O 1
ATOM 1229 N N . SER A 1 163 ? -12.756 24.625 7.999 1.00 40.09 163 SER A N 1
ATOM 1230 C CA . SER A 1 163 ? -13.074 23.911 6.759 1.00 40.09 163 SER A CA 1
ATOM 1231 C C . SER A 1 163 ? -14.589 23.876 6.525 1.00 40.09 163 SER A C 1
ATOM 1233 O O . SER A 1 163 ? -15.373 23.524 7.416 1.00 40.09 163 SER A O 1
ATOM 1235 N N . GLU A 1 164 ? -14.996 24.290 5.321 1.00 38.19 164 GLU A N 1
ATOM 1236 C CA . GLU A 1 164 ? -16.384 24.251 4.848 1.00 38.19 164 GLU A CA 1
ATOM 1237 C C . GLU A 1 164 ? -16.926 22.811 4.882 1.00 38.19 164 GLU A C 1
ATOM 1239 O O . GLU A 1 164 ? -16.217 21.857 4.558 1.00 38.19 164 GLU A O 1
ATOM 1244 N N . GLU A 1 165 ? -18.184 22.645 5.298 1.00 33.16 165 GLU A N 1
ATOM 1245 C CA . GLU A 1 165 ? -18.886 21.358 5.251 1.00 33.16 165 GLU A CA 1
ATOM 1246 C C . GLU A 1 165 ? -19.060 20.900 3.797 1.00 33.16 165 GLU A C 1
ATOM 1248 O O . GLU A 1 165 ? -19.786 21.521 3.017 1.00 33.16 165 GLU A O 1
ATOM 1253 N N . LEU A 1 166 ? -18.426 19.784 3.428 1.00 39.72 166 LEU A N 1
ATOM 1254 C CA . LEU A 1 166 ? -18.753 19.069 2.199 1.00 39.72 166 LEU A CA 1
ATOM 1255 C C . LEU A 1 166 ? -19.803 17.993 2.494 1.00 39.72 166 LEU A C 1
ATOM 1257 O O . LEU A 1 166 ? -19.483 16.887 2.916 1.00 39.72 166 LEU A O 1
ATOM 1261 N N . SER A 1 167 ? -21.074 18.289 2.213 1.00 29.72 167 SER A N 1
ATOM 1262 C CA . SER A 1 167 ? -22.078 17.242 2.010 1.00 29.72 167 SER A CA 1
ATOM 1263 C C . SER A 1 167 ? -21.911 16.683 0.593 1.00 29.72 167 SER A C 1
ATOM 1265 O O . SER A 1 167 ? -22.244 17.366 -0.381 1.00 29.72 167 SER A O 1
ATOM 1267 N N . LEU A 1 168 ? -21.386 15.467 0.455 1.00 40.03 168 LEU A N 1
ATOM 1268 C CA . LEU A 1 168 ? -21.212 14.806 -0.841 1.00 40.03 168 LEU A CA 1
ATOM 1269 C C . LEU A 1 168 ? -21.898 13.442 -0.869 1.00 40.03 168 LEU A C 1
ATOM 1271 O O . LEU A 1 168 ? -21.921 12.710 0.115 1.00 40.03 168 LEU A O 1
ATOM 1275 N N . ASN A 1 169 ? -22.494 13.146 -2.020 1.00 31.09 169 ASN A N 1
ATOM 1276 C CA . ASN A 1 169 ? -23.178 11.897 -2.320 1.00 31.09 169 ASN A CA 1
ATOM 1277 C C . ASN A 1 169 ? -22.258 11.123 -3.274 1.00 31.09 169 ASN A C 1
ATOM 1279 O O . ASN A 1 169 ? -22.032 11.581 -4.398 1.00 31.09 169 ASN A O 1
ATOM 1283 N N . PHE A 1 170 ? -21.671 10.024 -2.802 1.00 40.72 170 PHE A N 1
ATOM 1284 C CA . PHE A 1 170 ? -20.612 9.298 -3.506 1.00 40.72 170 PHE A CA 1
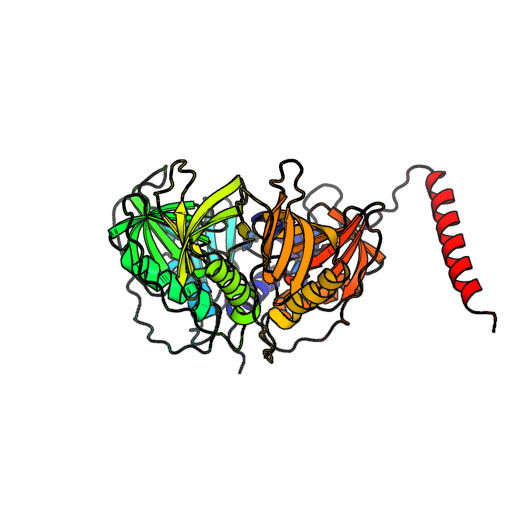ATOM 1285 C C . PHE A 1 170 ? -21.165 8.221 -4.454 1.00 40.72 170 PHE A C 1
ATOM 1287 O O . PHE A 1 170 ? -22.212 7.617 -4.214 1.00 40.72 170 PHE A O 1
ATOM 1294 N N . GLU A 1 171 ? -20.448 7.985 -5.554 1.00 44.41 171 GLU A N 1
ATOM 1295 C CA . GLU A 1 171 ? -20.485 6.715 -6.290 1.00 44.41 171 GLU A CA 1
ATOM 1296 C C . GLU A 1 171 ? -19.436 5.790 -5.638 1.00 44.41 171 GLU A C 1
ATOM 1298 O O . GLU A 1 171 ? -18.332 6.256 -5.368 1.00 44.41 171 GLU A O 1
ATOM 1303 N N . LYS A 1 172 ? -19.798 4.526 -5.355 1.00 52.81 172 LYS A N 1
ATOM 1304 C CA . LYS A 1 172 ? -19.076 3.614 -4.439 1.00 52.81 172 LYS A CA 1
ATOM 1305 C C . LYS A 1 172 ? -17.558 3.482 -4.716 1.00 52.81 172 LYS A C 1
ATOM 1307 O O . LYS A 1 172 ? -17.203 2.885 -5.731 1.00 52.81 172 LYS A O 1
ATOM 1312 N N . SER A 1 173 ? -16.690 3.939 -3.801 1.00 66.50 173 SER A N 1
ATOM 1313 C CA . SER A 1 173 ? -15.210 3.798 -3.831 1.00 66.50 173 SER A CA 1
ATOM 1314 C C . SER A 1 173 ? -14.621 3.312 -2.489 1.00 66.50 173 SER A C 1
ATOM 1316 O O . SER A 1 173 ? -15.378 3.035 -1.556 1.00 66.50 173 SER A O 1
ATOM 1318 N N . ILE A 1 174 ? -13.283 3.249 -2.345 1.00 67.69 174 ILE A N 1
ATOM 1319 C CA . ILE A 1 174 ? -12.607 2.982 -1.052 1.00 67.69 174 ILE A CA 1
ATOM 1320 C C . ILE A 1 174 ? -13.069 3.937 0.064 1.00 67.69 174 ILE A C 1
ATOM 1322 O O . ILE A 1 174 ? -13.093 3.584 1.249 1.00 67.69 174 ILE A O 1
ATOM 1326 N N . CYS A 1 175 ? -13.512 5.139 -0.324 1.00 79.88 175 CYS A N 1
ATOM 1327 C CA . CYS A 1 175 ? -14.120 6.107 0.574 1.00 79.88 175 CYS A CA 1
ATOM 1328 C C . CYS A 1 175 ? -15.338 5.525 1.288 1.00 79.88 175 CYS A C 1
ATOM 1330 O O . CYS A 1 175 ? -15.516 5.770 2.477 1.00 79.88 175 CYS A O 1
ATOM 1332 N N . ASP A 1 176 ? -16.166 4.756 0.584 1.00 76.81 176 ASP A N 1
ATOM 1333 C CA . ASP A 1 176 ? -17.422 4.234 1.111 1.00 76.81 176 ASP A CA 1
ATOM 1334 C C . ASP A 1 176 ? -17.211 2.996 1.969 1.00 76.81 176 ASP A C 1
ATOM 1336 O O . ASP A 1 176 ? -17.826 2.894 3.031 1.00 76.81 176 ASP A O 1
ATOM 1340 N N . CYS A 1 177 ? -16.328 2.087 1.543 1.00 84.31 177 CYS A N 1
ATOM 1341 C CA . CYS A 1 177 ? -16.133 0.835 2.263 1.00 84.31 177 CYS A CA 1
ATOM 1342 C C . CYS A 1 177 ? -15.116 0.918 3.395 1.00 84.31 177 CYS A C 1
ATOM 1344 O O . CYS A 1 177 ? -15.282 0.161 4.329 1.00 84.31 177 CYS A O 1
ATOM 1346 N N . CYS A 1 178 ? -14.126 1.821 3.391 1.00 87.62 178 CYS A N 1
ATOM 1347 C CA . CYS A 1 178 ? -13.104 1.850 4.451 1.00 87.62 178 CYS A CA 1
ATOM 1348 C C . CYS A 1 178 ? -12.968 3.198 5.166 1.00 87.62 178 CYS A C 1
ATOM 1350 O O . CYS A 1 178 ? -12.939 3.235 6.398 1.00 87.62 178 CYS A O 1
ATOM 1352 N N . VAL A 1 179 ? -12.979 4.322 4.444 1.00 90.81 179 VAL A N 1
ATOM 1353 C CA . VAL A 1 179 ? -12.772 5.641 5.075 1.00 90.81 179 VAL A CA 1
ATOM 1354 C C . VAL A 1 179 ? -14.010 6.109 5.849 1.00 90.81 179 VAL A C 1
ATOM 1356 O O . VAL A 1 179 ? -13.917 6.486 7.017 1.00 90.81 179 VAL A O 1
ATOM 1359 N N . CYS A 1 180 ? -15.195 6.051 5.236 1.00 90.25 180 CYS A N 1
ATOM 1360 C CA . CYS A 1 180 ? -16.453 6.477 5.853 1.00 90.25 180 CYS A CA 1
ATOM 1361 C C . CYS A 1 180 ? -16.832 5.653 7.094 1.00 90.25 180 CYS A C 1
ATOM 1363 O O . CYS A 1 180 ? -17.345 6.241 8.054 1.00 90.25 180 CYS A O 1
ATOM 1365 N N . PRO A 1 181 ? -16.661 4.317 7.117 1.00 90.94 181 PRO A N 1
ATOM 1366 C CA . PRO A 1 181 ? -16.872 3.551 8.333 1.00 90.94 181 PRO A CA 1
ATOM 1367 C C . PRO A 1 181 ? -15.852 3.903 9.412 1.00 90.94 181 PRO A C 1
ATOM 1369 O O . PRO A 1 181 ? -16.251 4.079 10.563 1.00 90.94 181 PRO A O 1
ATOM 1372 N N . MET A 1 182 ? -14.565 4.055 9.065 1.00 92.94 182 MET A N 1
ATOM 1373 C CA . MET A 1 182 ? -13.524 4.367 10.055 1.00 92.94 182 MET A CA 1
ATOM 1374 C C . MET A 1 182 ? -13.746 5.748 10.675 1.00 92.94 182 MET A C 1
ATOM 1376 O O . MET A 1 182 ? -13.641 5.899 11.890 1.00 92.94 182 MET A O 1
ATOM 1380 N N . GLN A 1 183 ? -14.174 6.733 9.881 1.00 93.88 183 GLN A N 1
ATOM 1381 C CA . GLN A 1 183 ? -14.595 8.033 10.400 1.00 93.88 183 GLN A CA 1
ATOM 1382 C C . GLN A 1 183 ? -15.748 7.901 11.401 1.00 93.88 183 GLN A C 1
ATOM 1384 O O . GLN A 1 183 ? -15.678 8.455 12.495 1.00 93.88 183 GLN A O 1
ATOM 1389 N N . PHE A 1 184 ? -16.780 7.122 11.064 1.00 91.75 184 PHE A N 1
ATOM 1390 C CA . PHE A 1 184 ? -17.919 6.888 11.954 1.00 91.75 184 PHE A CA 1
ATOM 1391 C C . PHE A 1 184 ? -17.515 6.209 13.275 1.00 91.75 184 PHE A C 1
ATOM 1393 O O . PHE A 1 184 ? -18.086 6.504 14.326 1.00 91.75 184 PHE A O 1
ATOM 1400 N N . ALA A 1 185 ? -16.532 5.306 13.242 1.00 91.38 185 ALA A N 1
ATOM 1401 C CA . ALA A 1 185 ? -15.977 4.712 14.454 1.00 91.38 185 ALA A CA 1
ATOM 1402 C C . ALA A 1 185 ? -15.202 5.755 15.278 1.00 91.38 185 ALA A C 1
ATOM 1404 O O . ALA A 1 185 ? -15.474 5.920 16.464 1.00 91.38 185 ALA A O 1
ATOM 1405 N N . LEU A 1 186 ? -14.294 6.506 14.647 1.00 93.56 186 LEU A N 1
ATOM 1406 C CA . LEU A 1 186 ? -13.457 7.524 15.293 1.00 93.56 186 LEU A CA 1
ATOM 1407 C C . LEU A 1 186 ? -14.262 8.664 15.931 1.00 93.56 186 LEU A C 1
ATOM 1409 O O . LEU A 1 186 ? -13.912 9.125 17.016 1.00 93.56 186 LEU A O 1
ATOM 1413 N N . GLU A 1 187 ? -15.366 9.094 15.312 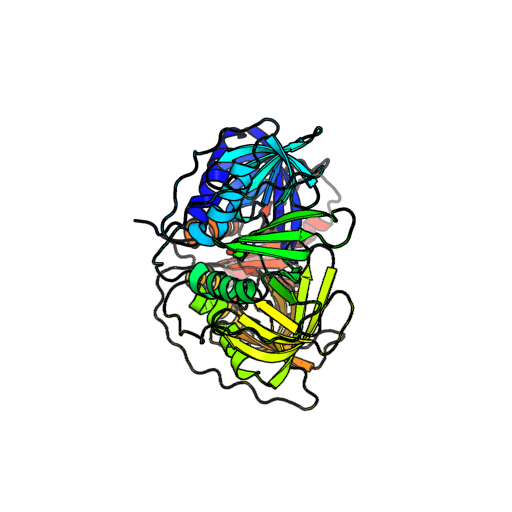1.00 94.06 187 GLU A N 1
ATOM 1414 C CA . GLU A 1 187 ? -16.267 10.122 15.861 1.00 94.06 187 GLU A CA 1
ATOM 1415 C C . GLU A 1 187 ? -16.784 9.767 17.267 1.00 94.06 187 GLU A C 1
ATOM 1417 O O . GLU A 1 187 ? -17.043 10.655 18.082 1.00 94.06 187 GLU A O 1
ATOM 1422 N N . GLN A 1 188 ? -16.890 8.473 17.585 1.00 92.62 188 GLN A N 1
ATOM 1423 C CA . GLN A 1 188 ? -17.362 7.989 18.884 1.00 92.62 188 GLN A CA 1
ATOM 1424 C C . GLN A 1 188 ? -16.303 8.049 19.991 1.00 92.62 188 GLN A C 1
ATOM 1426 O O . GLN A 1 188 ? -16.676 7.905 21.156 1.00 92.62 188 GLN A O 1
ATOM 1431 N N . PHE A 1 189 ? -15.034 8.272 19.635 1.00 92.00 189 PHE A N 1
ATOM 1432 C CA . PHE A 1 189 ? -13.889 8.394 20.546 1.00 92.00 189 PHE A CA 1
ATOM 1433 C C . PHE A 1 189 ? -13.417 9.849 20.697 1.00 92.00 189 PHE A C 1
ATOM 1435 O O . PHE A 1 189 ? -12.332 10.120 21.208 1.00 92.00 189 PHE A O 1
ATOM 1442 N N . LYS A 1 190 ? -14.222 10.823 20.258 1.00 93.50 190 LYS A N 1
ATOM 1443 C CA . LYS A 1 190 ? -13.907 12.246 20.420 1.00 93.50 190 LYS A CA 1
ATOM 1444 C C . LYS A 1 190 ? -13.717 12.602 21.901 1.00 93.50 190 LYS A C 1
ATOM 1446 O O . LYS A 1 190 ? -14.611 12.388 22.716 1.00 93.50 190 LYS A O 1
ATOM 1451 N N . GLY A 1 191 ? -12.579 13.214 22.222 1.00 92.06 191 GLY A N 1
ATOM 1452 C CA . GLY A 1 191 ? -12.149 13.561 23.579 1.00 92.06 191 GLY A CA 1
ATOM 1453 C C . GLY A 1 191 ? -11.353 12.462 24.289 1.00 92.06 191 GLY A C 1
ATOM 1454 O O . GLY A 1 191 ? -10.800 12.721 25.359 1.00 92.06 191 GLY A O 1
ATOM 1455 N N . GLU A 1 192 ? -11.273 11.266 23.708 1.00 92.50 192 GLU A N 1
ATOM 1456 C CA . GLU A 1 192 ? -10.559 10.125 24.276 1.00 92.50 192 GLU A CA 1
ATOM 1457 C C . GLU A 1 192 ? -9.141 10.001 23.710 1.00 92.50 192 GLU A C 1
ATOM 1459 O O . GLU A 1 192 ? -8.835 10.497 22.622 1.00 92.50 192 GLU A O 1
ATOM 1464 N N . GLU A 1 193 ? -8.276 9.335 24.475 1.00 93.62 193 GLU A N 1
ATOM 1465 C CA . GLU A 1 193 ? -6.933 8.962 24.042 1.00 93.62 193 GLU A CA 1
ATOM 1466 C C . GLU A 1 193 ? -6.977 7.662 23.244 1.00 93.62 193 GLU A C 1
ATOM 1468 O O . GLU A 1 193 ? -7.475 6.630 23.713 1.00 93.62 193 GLU A O 1
ATOM 1473 N N . VAL A 1 194 ? -6.430 7.718 22.036 1.00 93.69 194 VAL A N 1
ATOM 1474 C CA . VAL A 1 194 ? -6.333 6.585 21.127 1.00 93.69 194 VAL A CA 1
ATOM 1475 C C . VAL A 1 194 ? -4.901 6.433 20.642 1.00 93.69 194 VAL A C 1
ATOM 1477 O O . VAL A 1 194 ? -4.213 7.409 20.343 1.00 93.69 194 VAL A O 1
ATOM 1480 N N . PHE A 1 195 ? -4.470 5.187 20.524 1.00 92.62 195 PHE A N 1
ATOM 1481 C CA . PHE A 1 195 ? -3.299 4.819 19.753 1.00 92.62 195 PHE A CA 1
ATOM 1482 C C . PHE A 1 195 ? -3.715 4.624 18.292 1.00 92.62 195 PHE A C 1
ATOM 1484 O O . PHE A 1 195 ? -4.666 3.887 18.021 1.00 92.62 195 PHE A O 1
ATOM 1491 N N . ILE A 1 196 ? -3.025 5.278 17.361 1.00 92.94 196 ILE A N 1
ATOM 1492 C CA . ILE A 1 196 ? -3.252 5.156 15.919 1.00 92.94 196 ILE A CA 1
ATOM 1493 C C . ILE A 1 196 ? -1.983 4.634 15.263 1.00 92.94 196 ILE A C 1
ATOM 1495 O O . ILE A 1 196 ? -0.895 5.184 15.458 1.00 92.94 196 ILE A O 1
ATOM 1499 N N . LEU A 1 197 ? -2.160 3.607 14.434 1.00 89.06 197 LEU A N 1
ATOM 1500 C CA . LEU A 1 197 ? -1.130 3.102 13.545 1.00 89.06 197 LEU A CA 1
ATOM 1501 C C . LEU A 1 197 ? -1.528 3.327 12.085 1.00 89.06 197 LEU A C 1
ATOM 1503 O O . LEU A 1 197 ? -2.648 3.020 11.671 1.00 89.06 197 LEU A O 1
ATOM 1507 N N . SER A 1 198 ? -0.572 3.812 11.304 1.00 87.25 198 SER A N 1
ATOM 1508 C CA . SER A 1 198 ? -0.604 3.914 9.845 1.00 87.25 198 SER A CA 1
ATOM 1509 C C . SER A 1 198 ? 0.697 3.350 9.262 1.00 87.25 198 SER A C 1
ATOM 1511 O O . SER A 1 198 ? 1.588 2.964 10.017 1.00 87.25 198 SER A O 1
ATOM 1513 N N . GLU A 1 199 ? 0.825 3.320 7.935 1.00 77.06 199 GLU A N 1
ATOM 1514 C CA . GLU A 1 199 ? 2.005 2.763 7.248 1.00 77.06 199 GLU A CA 1
ATOM 1515 C C . GLU A 1 199 ? 3.322 3.425 7.679 1.00 77.06 199 GLU A C 1
ATOM 1517 O O . GLU A 1 199 ? 4.317 2.738 7.880 1.00 77.06 199 GLU A O 1
ATOM 1522 N N . THR A 1 200 ? 3.322 4.748 7.868 1.00 79.75 200 THR A N 1
ATOM 1523 C CA . THR A 1 200 ? 4.544 5.520 8.167 1.00 79.75 200 THR A CA 1
ATOM 1524 C C . THR A 1 200 ? 4.415 6.431 9.388 1.00 79.75 200 THR A C 1
ATOM 1526 O O . THR A 1 200 ? 5.244 7.316 9.591 1.00 79.75 200 THR A O 1
ATOM 1529 N N . LEU A 1 201 ? 3.350 6.282 10.178 1.00 85.75 201 LEU A N 1
ATOM 1530 C CA . LEU A 1 201 ? 3.120 7.073 11.386 1.00 85.75 201 LEU A CA 1
ATOM 1531 C C . LEU A 1 201 ? 2.510 6.198 12.482 1.00 85.75 201 LEU A C 1
ATOM 1533 O O . LEU A 1 201 ? 1.503 5.519 12.276 1.00 85.75 201 LEU A O 1
ATOM 1537 N N . THR A 1 202 ? 3.099 6.301 13.669 1.00 88.44 202 THR A N 1
ATOM 1538 C CA . THR A 1 202 ? 2.570 5.761 14.921 1.00 88.44 202 THR A CA 1
ATOM 1539 C C . THR A 1 202 ? 2.406 6.910 15.903 1.00 88.44 202 THR A C 1
ATOM 1541 O O . THR A 1 202 ? 3.359 7.651 16.136 1.00 88.44 202 THR A O 1
ATOM 1544 N N . SER A 1 203 ? 1.217 7.087 16.478 1.00 90.00 203 SER A N 1
ATOM 1545 C CA . SER A 1 203 ? 0.992 8.176 17.431 1.00 90.00 203 SER A CA 1
ATOM 1546 C C . SER A 1 203 ? -0.101 7.851 18.438 1.00 90.00 203 SER A C 1
ATOM 1548 O O . SER A 1 203 ? -1.130 7.269 18.092 1.00 90.00 203 SER A O 1
ATOM 1550 N N . THR A 1 204 ? 0.108 8.287 19.678 1.00 93.44 204 THR A N 1
ATOM 1551 C CA . THR A 1 204 ? -0.945 8.346 20.689 1.00 93.44 204 THR A CA 1
ATOM 1552 C C . THR A 1 204 ? -1.481 9.766 20.758 1.00 93.44 204 THR A C 1
ATOM 1554 O O . THR A 1 204 ? -0.735 10.702 21.065 1.00 93.44 204 THR A O 1
ATOM 1557 N N . ILE A 1 205 ? -2.779 9.925 20.498 1.00 94.44 205 ILE A N 1
ATOM 1558 C CA . ILE A 1 205 ? -3.427 11.234 20.440 1.00 94.44 205 ILE A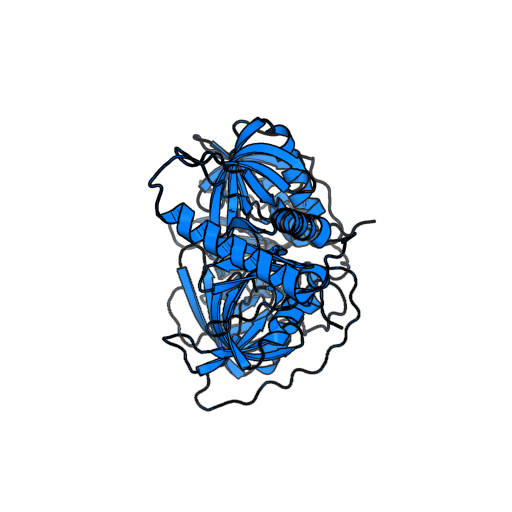 CA 1
ATOM 1559 C C . ILE A 1 205 ? -4.668 11.284 21.321 1.00 94.44 205 ILE A C 1
ATOM 1561 O O . ILE A 1 205 ? -5.424 10.319 21.402 1.00 94.44 205 ILE A O 1
ATOM 1565 N N . GLN A 1 206 ? -4.937 12.447 21.905 1.00 95.44 206 GLN A N 1
ATOM 1566 C CA . GLN A 1 206 ? -6.273 12.782 22.381 1.00 95.44 206 GLN A CA 1
ATOM 1567 C C . GLN A 1 206 ? -7.075 13.380 21.222 1.00 95.44 206 GLN A C 1
ATOM 1569 O O . GLN A 1 206 ? -6.730 14.455 20.724 1.00 95.44 206 GLN A O 1
ATOM 1574 N N . ILE A 1 207 ? -8.146 12.708 20.791 1.00 95.94 207 ILE A N 1
ATOM 1575 C CA . ILE A 1 207 ? -8.952 13.161 19.648 1.00 95.94 207 ILE A CA 1
ATOM 1576 C C . ILE A 1 207 ? -9.665 14.469 19.998 1.00 95.94 207 ILE A C 1
ATOM 1578 O O . ILE A 1 207 ? -10.512 14.509 20.890 1.00 95.94 207 ILE A O 1
ATOM 1582 N N . ILE A 1 208 ? -9.400 15.528 19.236 1.00 96.12 208 ILE A N 1
ATOM 1583 C CA . ILE A 1 208 ? -10.122 16.804 19.337 1.00 96.12 208 ILE A CA 1
ATOM 1584 C C . ILE A 1 208 ? -11.270 16.848 18.336 1.00 96.12 208 ILE A C 1
ATOM 1586 O O . ILE A 1 208 ? -12.359 17.328 18.656 1.00 96.12 208 ILE A O 1
ATOM 1590 N N . GLU A 1 209 ? -11.034 16.375 17.115 1.00 95.62 209 GLU A N 1
ATOM 1591 C CA . GLU A 1 209 ? -11.978 16.486 16.011 1.00 95.62 209 GLU A CA 1
ATOM 1592 C C . GLU A 1 209 ? -11.824 15.319 15.038 1.00 95.62 209 GLU A C 1
ATOM 1594 O O . GLU A 1 209 ? -10.721 14.869 14.746 1.00 95.62 209 GLU A O 1
ATOM 1599 N N . VAL A 1 210 ? -12.957 14.854 14.518 1.00 95.44 210 VAL A N 1
ATOM 1600 C CA . VAL A 1 210 ? -13.029 13.915 13.403 1.00 95.44 210 VAL A CA 1
ATOM 1601 C C . VAL A 1 210 ? -13.973 14.549 12.398 1.00 95.44 210 VAL A C 1
ATOM 1603 O O . VAL A 1 210 ? -15.163 14.700 12.681 1.00 95.44 210 VAL A O 1
ATOM 1606 N N . LYS A 1 211 ? -13.434 15.030 11.281 1.00 91.50 211 LYS A N 1
ATOM 1607 C CA . LYS A 1 211 ? -14.206 15.770 10.281 1.00 91.50 211 LYS A CA 1
ATOM 1608 C C . LYS A 1 211 ? -13.500 15.726 8.936 1.00 91.50 211 LYS A C 1
ATOM 1610 O O . LYS A 1 211 ? -12.276 15.749 8.880 1.00 91.50 211 LYS A O 1
ATOM 1615 N N . ASN A 1 212 ? -14.282 15.722 7.854 1.00 88.44 212 ASN A N 1
ATOM 1616 C CA . ASN A 1 212 ? -13.774 15.796 6.483 1.00 88.44 212 ASN A CA 1
ATOM 1617 C C . ASN A 1 212 ? -12.681 14.747 6.214 1.00 88.44 212 ASN A C 1
ATOM 1619 O O . ASN A 1 212 ? -11.664 15.070 5.616 1.00 88.44 212 ASN A O 1
ATOM 1623 N N . PHE A 1 213 ? -12.875 13.515 6.695 1.00 94.12 213 PHE A N 1
ATOM 1624 C CA . PHE A 1 213 ? -11.930 12.402 6.552 1.00 94.12 213 PHE A CA 1
ATOM 1625 C C . PHE A 1 213 ? -10.551 12.606 7.207 1.00 94.12 213 PHE A C 1
ATOM 1627 O O . PHE A 1 213 ? -9.619 11.854 6.927 1.00 94.12 213 PHE A O 1
ATOM 1634 N N . ILE A 1 214 ? -10.426 13.576 8.117 1.00 95.50 214 ILE A N 1
ATOM 1635 C CA . ILE A 1 214 ? -9.259 13.782 8.977 1.00 95.50 214 ILE A CA 1
ATOM 1636 C C . ILE A 1 214 ? -9.648 13.496 10.428 1.00 95.50 214 ILE A C 1
ATOM 1638 O O . ILE A 1 214 ? -10.681 13.972 10.910 1.00 95.50 214 ILE A O 1
ATOM 1642 N N . VAL A 1 215 ? -8.789 12.776 11.148 1.00 96.81 215 VAL A N 1
ATOM 1643 C CA . VAL A 1 215 ? -8.772 12.788 12.614 1.00 96.81 215 VAL A CA 1
ATOM 1644 C C . VAL A 1 215 ? -7.669 13.727 13.088 1.00 96.81 215 VAL A C 1
ATOM 1646 O O . VAL A 1 215 ? -6.525 13.639 12.647 1.00 96.81 215 VAL A O 1
ATOM 1649 N N . SER A 1 216 ? -8.036 14.666 13.954 1.00 96.75 216 SER A N 1
ATOM 1650 C CA . SER A 1 216 ? -7.127 15.651 14.537 1.00 96.75 216 SER A CA 1
ATOM 1651 C C . SER A 1 216 ? -7.076 15.481 16.047 1.00 96.75 216 SER A C 1
ATOM 1653 O O . SER A 1 216 ? -8.118 15.340 16.697 1.00 96.75 216 SER A O 1
ATOM 1655 N N . GLY A 1 217 ? -5.880 15.543 16.623 1.00 95.81 217 GLY A N 1
ATOM 1656 C CA . GLY A 1 217 ? -5.699 15.386 18.061 1.00 95.81 217 GLY A CA 1
ATOM 1657 C C . GLY A 1 217 ? -4.402 15.981 18.582 1.00 95.81 217 GLY A C 1
ATOM 1658 O O . GLY A 1 217 ? -3.548 16.404 17.808 1.00 95.81 217 GLY A O 1
ATOM 1659 N N . ILE A 1 218 ? -4.280 16.032 19.906 1.00 95.25 218 ILE A N 1
ATOM 1660 C CA . ILE A 1 218 ? -3.034 16.424 20.573 1.00 95.25 218 ILE A CA 1
ATOM 1661 C C . ILE A 1 218 ? -2.217 15.178 20.849 1.00 95.25 218 ILE A C 1
ATOM 1663 O O . ILE A 1 218 ? -2.736 14.240 21.452 1.00 95.25 218 ILE A O 1
ATOM 1667 N N . VAL A 1 219 ? -0.949 15.185 20.452 1.00 93.31 219 VAL A N 1
ATOM 1668 C CA . VAL A 1 219 ? 0.000 14.127 20.804 1.00 93.31 219 VAL A CA 1
ATOM 1669 C C . VAL A 1 219 ? 0.206 14.131 22.320 1.00 93.31 219 VAL A C 1
ATOM 1671 O O . VAL A 1 219 ? 0.572 15.158 22.897 1.00 93.31 219 VAL A O 1
ATOM 1674 N N . VAL A 1 220 ? -0.045 13.005 22.988 1.00 90.69 220 VAL A N 1
ATOM 1675 C CA . VAL A 1 220 ? -0.014 12.938 24.465 1.00 90.69 220 VAL A CA 1
ATOM 1676 C C . VAL A 1 220 ? 1.300 12.411 25.039 1.00 90.69 220 VAL A C 1
ATOM 1678 O O . VAL A 1 220 ? 1.569 12.628 26.220 1.00 90.69 220 VAL A O 1
ATOM 1681 N N . GLU A 1 221 ? 2.150 11.792 24.218 1.00 83.94 221 GLU A N 1
ATOM 1682 C CA . GLU A 1 221 ? 3.403 11.157 24.644 1.00 83.94 221 GLU A CA 1
ATOM 1683 C C . GLU A 1 221 ? 4.560 11.431 23.666 1.00 83.94 221 GLU A C 1
ATOM 1685 O O . GLU A 1 221 ? 4.354 11.802 22.513 1.00 83.94 221 GLU A O 1
ATOM 1690 N N . GLY A 1 222 ? 5.798 11.225 24.124 1.00 81.62 222 GLY A N 1
ATOM 1691 C CA . GLY A 1 222 ? 7.005 11.367 23.303 1.00 81.62 222 GLY A CA 1
ATOM 1692 C C . GLY A 1 222 ? 7.530 12.803 23.176 1.00 81.62 222 GLY A C 1
ATOM 1693 O O . GLY A 1 222 ? 7.085 13.721 23.860 1.00 81.62 222 GLY A O 1
ATOM 1694 N N . SER A 1 223 ? 8.523 13.000 22.303 1.00 79.31 223 SER A N 1
ATOM 1695 C CA . SER A 1 223 ? 9.158 14.310 22.057 1.00 79.31 223 SER A CA 1
ATOM 1696 C C . SER A 1 223 ? 8.224 15.343 21.424 1.00 79.31 223 SER A C 1
ATOM 1698 O O . SER A 1 223 ? 8.495 16.537 21.497 1.00 79.31 223 SER A O 1
ATOM 1700 N N . SER A 1 224 ? 7.137 14.864 20.828 1.00 84.81 224 SER A N 1
ATOM 1701 C CA . SER A 1 224 ? 6.099 15.632 20.144 1.00 84.81 224 SER A CA 1
ATOM 1702 C C . SER A 1 224 ? 4.918 15.999 21.050 1.00 84.81 224 SER A C 1
ATOM 1704 O O . SER A 1 224 ? 3.913 16.526 20.578 1.00 84.81 224 SER A O 1
ATOM 1706 N N . GLN A 1 225 ? 4.995 15.704 22.354 1.00 89.31 225 GLN A N 1
ATOM 1707 C CA . GLN A 1 225 ? 3.889 15.934 23.279 1.00 89.31 225 GLN A CA 1
ATOM 1708 C C . GLN A 1 225 ? 3.389 17.388 23.230 1.00 89.31 225 GLN A C 1
ATOM 1710 O O . GLN A 1 225 ? 4.157 18.339 23.372 1.00 89.31 225 GLN A O 1
ATOM 1715 N N . GLY A 1 226 ? 2.073 17.550 23.097 1.00 89.06 226 GLY A N 1
ATOM 1716 C CA . GLY A 1 226 ? 1.398 18.845 23.022 1.00 89.06 226 GLY A CA 1
ATOM 1717 C C . GLY A 1 226 ? 1.192 19.371 21.601 1.00 89.06 226 GLY A C 1
ATOM 1718 O O . GLY A 1 226 ? 0.376 20.276 21.424 1.00 89.06 226 GLY A O 1
ATOM 1719 N N . ASN A 1 227 ? 1.858 18.797 20.597 1.00 92.06 227 ASN A N 1
ATOM 1720 C CA . ASN A 1 227 ? 1.659 19.190 19.207 1.00 92.06 227 ASN A CA 1
ATOM 1721 C C . ASN A 1 227 ? 0.304 18.719 18.672 1.00 92.06 227 ASN A C 1
ATOM 1723 O O . ASN A 1 227 ? -0.230 17.680 19.073 1.00 92.06 227 ASN A O 1
ATOM 1727 N N . LEU A 1 228 ? -0.253 19.511 17.755 1.00 94.25 228 LEU A N 1
ATOM 1728 C CA . LEU A 1 228 ? -1.477 19.179 17.035 1.00 94.25 228 LEU A CA 1
ATOM 1729 C C . LEU A 1 228 ? -1.108 18.323 15.825 1.00 94.25 228 LEU A C 1
ATOM 1731 O O . LEU A 1 228 ? -0.307 18.747 15.000 1.00 94.25 228 LEU A O 1
ATOM 1735 N N . ILE A 1 229 ? -1.709 17.146 15.693 1.00 95.19 229 ILE A N 1
ATOM 1736 C CA . ILE A 1 229 ? -1.493 16.257 14.551 1.00 95.19 229 ILE A CA 1
ATOM 1737 C C . ILE A 1 229 ? -2.792 16.028 13.785 1.00 95.19 229 ILE A C 1
ATOM 1739 O O . ILE A 1 229 ? -3.862 15.875 14.379 1.00 95.19 229 ILE A O 1
ATOM 1743 N N . HIS A 1 230 ? -2.682 16.005 12.459 1.00 96.38 230 HIS A N 1
ATOM 1744 C CA . HIS A 1 230 ? -3.759 15.731 11.517 1.00 96.38 230 HIS A CA 1
ATOM 1745 C C . HIS A 1 230 ? -3.441 14.457 10.736 1.00 96.38 230 HIS A C 1
ATOM 1747 O O . HIS A 1 230 ? -2.428 14.397 10.041 1.00 96.38 230 HIS A O 1
ATOM 1753 N N . ILE A 1 231 ? -4.310 13.454 10.831 1.00 96.12 231 ILE A N 1
ATOM 1754 C CA . ILE A 1 231 ? -4.115 12.134 10.223 1.00 96.12 231 ILE A CA 1
ATOM 1755 C C . ILE A 1 231 ? -5.267 11.876 9.243 1.00 96.12 231 ILE A C 1
ATOM 1757 O O . ILE A 1 231 ? -6.433 11.896 9.660 1.00 96.12 231 ILE A O 1
ATOM 1761 N N . PRO A 1 232 ? -4.993 11.642 7.947 1.00 94.81 232 PRO A N 1
ATOM 1762 C CA . PRO A 1 232 ? -6.019 11.230 7.005 1.00 94.81 232 PRO A CA 1
ATOM 1763 C C . PRO A 1 232 ? -6.485 9.810 7.313 1.00 94.81 232 PRO A C 1
ATOM 1765 O O . PRO A 1 232 ? -5.695 8.878 7.463 1.00 94.81 232 PRO A O 1
ATOM 1768 N N . ILE A 1 233 ? -7.802 9.639 7.390 1.00 94.62 233 ILE A N 1
ATOM 1769 C CA . ILE A 1 233 ? -8.424 8.390 7.840 1.00 94.62 233 ILE A CA 1
ATOM 1770 C C . ILE A 1 233 ? -8.146 7.234 6.870 1.00 94.62 233 ILE A C 1
ATOM 1772 O O . ILE A 1 233 ? -8.068 6.085 7.295 1.00 94.62 233 ILE A O 1
ATOM 1776 N N . CYS A 1 234 ? -7.930 7.524 5.585 1.00 90.50 234 CYS A N 1
ATOM 1777 C CA . CYS A 1 234 ? -7.573 6.524 4.578 1.00 90.50 234 CYS A CA 1
ATOM 1778 C C . CYS A 1 234 ? -6.249 5.794 4.850 1.00 90.50 234 CYS A C 1
ATOM 1780 O O . CYS A 1 234 ? -6.071 4.673 4.376 1.00 90.50 234 CYS A O 1
ATOM 1782 N N . ASN A 1 235 ? -5.343 6.408 5.619 1.00 89.56 235 ASN A N 1
ATOM 1783 C CA . ASN A 1 235 ? -4.023 5.851 5.916 1.00 89.56 235 ASN A CA 1
ATOM 1784 C C . ASN A 1 235 ? -3.995 5.081 7.244 1.00 89.56 235 ASN A C 1
ATOM 1786 O O . ASN A 1 235 ? -2.979 4.481 7.584 1.00 89.56 235 ASN A O 1
ATOM 1790 N N . ILE A 1 236 ? -5.103 5.055 7.991 1.00 91.88 236 ILE A N 1
ATOM 1791 C CA . ILE A 1 236 ? -5.189 4.351 9.273 1.00 91.88 236 ILE A CA 1
ATOM 1792 C C . ILE A 1 236 ? -5.288 2.839 9.035 1.00 91.88 236 ILE A C 1
ATOM 1794 O O . ILE A 1 236 ? -6.246 2.348 8.434 1.00 91.88 236 ILE A O 1
ATOM 1798 N N . LEU A 1 237 ? -4.311 2.101 9.566 1.00 89.75 237 LEU A N 1
ATOM 1799 C CA . LEU A 1 237 ? -4.315 0.639 9.630 1.00 89.75 237 LEU A CA 1
ATOM 1800 C C . LEU A 1 237 ? -5.212 0.178 10.786 1.00 89.75 237 LEU A C 1
ATOM 1802 O O . LEU A 1 237 ? -6.146 -0.603 10.582 1.00 89.75 237 LEU A O 1
ATOM 1806 N N . PHE A 1 238 ? -4.965 0.701 11.994 1.00 90.19 238 PHE A N 1
ATOM 1807 C CA . PHE A 1 238 ? -5.813 0.439 13.154 1.00 90.19 238 PHE A CA 1
ATOM 1808 C C . PHE A 1 238 ? -5.805 1.554 14.199 1.00 90.19 238 PHE A C 1
ATOM 1810 O O . PHE A 1 238 ? -4.918 2.409 14.243 1.00 90.19 238 PHE A O 1
ATOM 1817 N N . VAL A 1 239 ? -6.814 1.493 15.068 1.00 92.31 239 VAL A N 1
ATOM 1818 C CA . VAL A 1 239 ? -7.013 2.371 16.221 1.00 92.31 239 VAL A CA 1
ATOM 1819 C C . VAL A 1 239 ? -7.224 1.518 17.469 1.00 92.31 239 VAL A C 1
ATOM 1821 O O . VAL A 1 239 ? -7.974 0.544 17.438 1.00 92.31 239 VAL A O 1
ATOM 1824 N N . SER A 1 240 ? -6.589 1.889 18.575 1.00 91.81 240 SER A N 1
ATOM 1825 C CA . SER A 1 240 ? -6.758 1.250 19.881 1.00 91.81 240 SER A CA 1
ATOM 1826 C C . SER A 1 240 ? -7.035 2.317 20.949 1.00 91.81 240 SER A C 1
ATOM 1828 O O . SER A 1 240 ? -6.102 3.013 21.358 1.00 91.81 240 SER A O 1
ATOM 1830 N N . PRO A 1 241 ? -8.280 2.467 21.433 1.00 90.25 241 PRO A N 1
ATOM 1831 C CA . PRO A 1 241 ? -8.588 3.341 22.566 1.00 90.25 241 PRO A CA 1
ATOM 1832 C C . PRO A 1 241 ? -7.847 2.887 23.829 1.00 90.25 241 PRO A C 1
ATOM 1834 O O . PRO A 1 241 ? -7.936 1.722 24.207 1.00 90.25 241 PRO A O 1
ATOM 1837 N N . ILE A 1 242 ? -7.122 3.788 24.498 1.00 85.94 242 ILE A N 1
ATOM 1838 C CA . ILE A 1 242 ? -6.232 3.413 25.617 1.00 85.94 242 ILE A CA 1
ATOM 1839 C C . ILE A 1 242 ? -7.016 3.162 26.903 1.00 85.94 242 ILE A C 1
ATOM 1841 O O . ILE A 1 242 ? -6.804 2.175 27.603 1.00 85.94 242 ILE A O 1
ATOM 1845 N N . SER A 1 243 ? -7.935 4.070 27.222 1.00 74.81 243 SER A N 1
ATOM 1846 C CA . SER A 1 243 ? -8.655 4.063 28.502 1.00 74.81 243 SER A CA 1
ATOM 1847 C C . SER A 1 243 ? -10.071 3.495 28.401 1.00 74.81 243 SER A C 1
ATOM 1849 O O . SER A 1 243 ? -10.764 3.386 29.414 1.00 74.81 243 SER A O 1
ATOM 1851 N N . ASN A 1 244 ? -10.528 3.162 27.191 1.00 69.62 244 ASN A N 1
ATOM 1852 C CA . ASN A 1 244 ? -11.913 2.803 26.932 1.00 69.62 244 ASN A CA 1
ATOM 1853 C C . ASN A 1 244 ? -12.047 1.380 26.382 1.00 69.62 244 ASN A C 1
ATOM 1855 O O . ASN A 1 244 ? -11.382 0.996 25.430 1.00 69.62 244 ASN A O 1
ATOM 1859 N N . THR A 1 245 ? -12.969 0.623 26.973 1.00 67.75 245 THR A N 1
ATOM 1860 C CA . THR A 1 245 ? -13.388 -0.720 26.529 1.00 67.75 245 THR A CA 1
ATOM 1861 C C . THR A 1 245 ? -14.659 -0.671 25.675 1.00 67.75 245 THR A C 1
ATOM 1863 O O . THR A 1 245 ? -15.231 -1.705 25.327 1.00 67.75 245 THR A O 1
ATOM 1866 N N . LYS A 1 246 ? -15.169 0.532 25.376 1.00 74.12 246 LYS A N 1
ATOM 1867 C CA . LYS A 1 246 ? -16.406 0.720 24.625 1.00 74.12 246 LYS A CA 1
ATOM 1868 C C . LYS A 1 246 ? -16.253 0.153 23.221 1.00 74.12 246 LYS A C 1
ATOM 1870 O O . LYS A 1 246 ? -15.431 0.600 22.426 1.00 74.12 246 LYS A O 1
ATOM 1875 N N . ILE A 1 247 ? -17.150 -0.771 22.908 1.00 74.81 247 ILE A N 1
ATOM 1876 C CA . ILE A 1 247 ? -17.367 -1.258 21.554 1.00 74.81 247 ILE A CA 1
ATOM 1877 C C . ILE A 1 247 ? -18.083 -0.149 20.771 1.00 74.81 247 ILE A C 1
ATOM 1879 O O . ILE A 1 247 ? -19.199 0.220 21.155 1.00 74.81 247 ILE A O 1
ATOM 1883 N N . PRO A 1 248 ? -17.484 0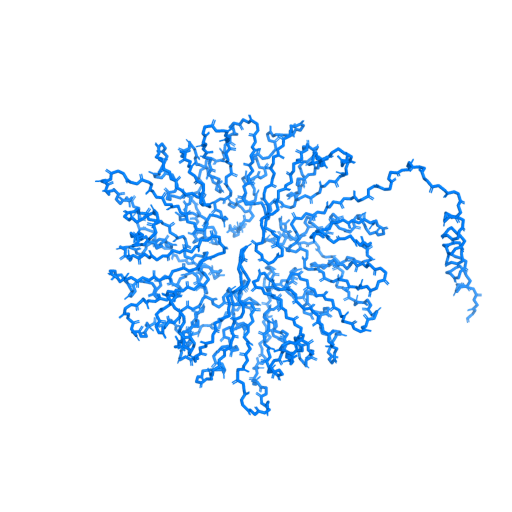.405 19.704 1.00 80.69 248 PRO A N 1
ATOM 1884 C CA . PRO A 1 248 ? -18.144 1.399 18.889 1.00 80.69 248 PRO A CA 1
ATOM 1885 C C . PRO A 1 248 ? -19.297 0.758 18.113 1.00 80.69 248 PRO A C 1
ATOM 1887 O O . PRO A 1 248 ? -19.308 -0.431 17.754 1.00 80.69 248 PRO A O 1
ATOM 1890 N N . ASP A 1 249 ? -20.290 1.577 17.804 1.00 83.94 249 ASP A N 1
ATOM 1891 C CA . ASP A 1 249 ? -21.224 1.237 16.751 1.00 83.94 249 ASP A CA 1
ATOM 1892 C C . ASP A 1 249 ? -20.458 1.148 15.430 1.00 83.94 249 ASP A C 1
ATOM 1894 O O . ASP A 1 249 ? -19.582 1.961 15.145 1.00 83.94 249 ASP A O 1
ATOM 1898 N N . VAL A 1 250 ? -20.786 0.144 14.620 1.00 84.06 250 VAL A N 1
ATOM 1899 C CA . VAL A 1 250 ? -20.215 -0.026 13.281 1.00 84.06 250 VAL A CA 1
ATOM 1900 C C . VAL A 1 250 ? -21.359 -0.090 12.288 1.00 84.06 250 VAL A C 1
ATOM 1902 O O . VAL A 1 250 ? -22.447 -0.582 12.611 1.00 84.06 250 VAL A O 1
ATOM 1905 N N . LYS A 1 251 ? -21.124 0.428 11.084 1.00 82.88 251 LYS A N 1
ATOM 1906 C CA . LYS A 1 251 ? -22.106 0.338 10.005 1.00 82.88 251 LYS A CA 1
ATOM 1907 C C . LYS A 1 251 ? -22.295 -1.136 9.618 1.00 82.88 251 LYS A C 1
ATOM 1909 O O . LYS A 1 251 ? -21.311 -1.878 9.599 1.00 82.88 251 LYS A O 1
ATOM 1914 N N . PRO A 1 252 ? -23.529 -1.591 9.337 1.00 82.31 252 PRO A N 1
ATOM 1915 C CA . PRO A 1 252 ? -23.762 -2.958 8.883 1.00 82.31 252 PRO A CA 1
ATOM 1916 C C . PRO A 1 252 ? -22.975 -3.255 7.607 1.00 82.31 252 PRO A C 1
ATOM 1918 O O . PRO A 1 252 ? -22.904 -2.392 6.737 1.00 82.31 252 PRO A O 1
ATOM 1921 N N . ILE A 1 253 ? -22.459 -4.480 7.475 1.00 81.19 253 ILE A N 1
ATOM 1922 C CA . ILE A 1 253 ? -21.785 -4.932 6.252 1.00 81.19 253 ILE A CA 1
ATOM 1923 C C . ILE A 1 253 ? -22.722 -4.719 5.062 1.00 81.19 253 ILE A C 1
ATOM 1925 O O . ILE A 1 253 ? -23.839 -5.250 5.023 1.00 81.19 253 ILE A O 1
ATOM 1929 N N . GLN A 1 254 ? -22.258 -3.952 4.083 1.00 77.25 254 GLN A N 1
ATOM 1930 C CA . GLN A 1 254 ? -22.944 -3.803 2.814 1.00 77.25 254 GLN A CA 1
ATOM 1931 C C . GLN A 1 254 ? -22.303 -4.715 1.786 1.00 77.25 254 GLN A C 1
ATOM 1933 O O . GLN A 1 254 ? -21.089 -4.824 1.697 1.00 77.25 254 GLN A O 1
ATOM 1938 N N . LYS A 1 255 ? -23.133 -5.346 0.956 1.00 71.12 255 LYS A N 1
ATOM 1939 C CA . LYS A 1 255 ? -22.623 -6.064 -0.206 1.00 71.12 255 LYS A CA 1
ATOM 1940 C C . LYS A 1 255 ? -22.235 -5.050 -1.273 1.00 71.12 255 LYS A C 1
ATOM 1942 O O . LYS A 1 255 ? -23.118 -4.386 -1.837 1.00 71.12 255 LYS A O 1
ATOM 1947 N N . ASN A 1 256 ? -20.949 -4.954 -1.584 1.00 72.31 256 ASN A N 1
ATOM 1948 C CA . ASN A 1 256 ? -20.510 -4.147 -2.703 1.00 72.31 256 ASN A CA 1
ATOM 1949 C C . ASN A 1 256 ? -20.708 -4.920 -4.011 1.00 72.31 256 ASN A C 1
ATOM 1951 O O . ASN A 1 256 ? -20.754 -6.149 -4.071 1.00 72.31 256 ASN A O 1
ATOM 1955 N N . THR A 1 257 ? -20.966 -4.171 -5.080 1.00 66.81 257 THR A N 1
ATOM 1956 C CA . THR A 1 257 ? -21.236 -4.742 -6.412 1.00 66.81 257 THR A CA 1
ATOM 1957 C C . THR A 1 257 ? -20.354 -4.140 -7.496 1.00 66.81 257 THR A C 1
ATOM 1959 O O . THR A 1 257 ? -20.424 -4.580 -8.639 1.00 66.81 257 THR A O 1
ATOM 1962 N N . LYS A 1 258 ? -19.538 -3.139 -7.146 1.00 69.25 258 LYS A N 1
ATOM 1963 C CA . LYS A 1 258 ? -18.653 -2.391 -8.038 1.00 69.25 258 LYS A CA 1
ATOM 1964 C C . LYS A 1 258 ? -17.458 -1.845 -7.257 1.00 69.25 258 LYS A C 1
ATOM 1966 O O . LYS A 1 258 ? -17.568 -1.660 -6.046 1.00 69.25 258 LYS A O 1
ATOM 1971 N N . GLY A 1 259 ? -16.382 -1.536 -7.978 1.00 73.06 259 GLY A N 1
ATOM 1972 C CA . GLY A 1 259 ? -15.200 -0.873 -7.433 1.00 73.06 259 GLY A CA 1
ATOM 1973 C C . GLY A 1 259 ? -14.252 -1.809 -6.689 1.00 73.06 259 GLY A C 1
ATOM 1974 O O . GLY A 1 259 ? -14.438 -3.026 -6.663 1.00 73.06 259 GLY A O 1
ATOM 1975 N N . GLU A 1 260 ? -13.219 -1.210 -6.106 1.00 79.00 260 GLU A N 1
ATOM 1976 C CA . GLU A 1 260 ? -12.145 -1.904 -5.392 1.00 79.00 260 GLU A CA 1
ATOM 1977 C C . GLU A 1 260 ? -12.646 -2.702 -4.178 1.00 79.00 260 GLU A C 1
ATOM 1979 O O . GLU A 1 260 ? -12.193 -3.822 -3.940 1.00 79.00 260 GLU A O 1
ATOM 1984 N N . CYS A 1 261 ? -13.656 -2.189 -3.470 1.00 84.12 261 CYS A N 1
ATOM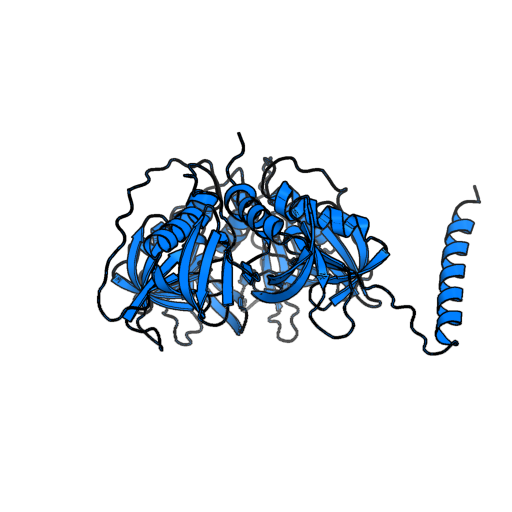 1985 C CA . CYS A 1 261 ? -14.203 -2.830 -2.275 1.00 84.12 261 CYS A CA 1
ATOM 1986 C C . CYS A 1 261 ? -14.586 -4.301 -2.511 1.00 84.12 261 CYS A C 1
ATOM 1988 O O . CYS A 1 261 ? -14.346 -5.139 -1.656 1.00 84.12 261 CYS A O 1
ATOM 1990 N N . VAL A 1 262 ? -15.088 -4.658 -3.701 1.00 83.94 262 VAL A N 1
ATOM 1991 C CA . VAL A 1 262 ? -15.533 -6.033 -3.996 1.00 83.94 262 VAL A CA 1
ATOM 1992 C C . VAL A 1 262 ? -14.392 -7.056 -3.958 1.00 83.94 262 VAL A C 1
ATOM 1994 O O . VAL A 1 262 ? -14.637 -8.220 -3.640 1.00 83.94 262 VAL A O 1
ATOM 1997 N N . CYS A 1 263 ? -13.168 -6.659 -4.315 1.00 86.62 263 CYS A N 1
ATOM 1998 C CA . CYS A 1 263 ? -12.025 -7.572 -4.385 1.00 86.62 263 CYS A CA 1
ATOM 1999 C C . CYS A 1 263 ? -10.956 -7.324 -3.316 1.00 86.62 263 CYS A C 1
ATOM 2001 O O . CYS A 1 263 ? -10.137 -8.217 -3.097 1.00 86.62 263 CYS A O 1
ATOM 2003 N N . CYS A 1 264 ? -10.971 -6.162 -2.657 1.00 87.38 264 CYS A N 1
ATOM 2004 C CA . CYS A 1 264 ? -10.000 -5.816 -1.621 1.00 87.38 264 CYS A CA 1
ATOM 2005 C C . CYS A 1 264 ? -10.602 -5.821 -0.207 1.00 87.38 264 CYS A C 1
ATOM 2007 O O . CYS A 1 264 ? -9.998 -6.360 0.714 1.00 87.38 264 CYS A O 1
ATOM 2009 N N . GLU A 1 265 ? -11.807 -5.270 -0.035 1.00 91.44 265 GLU A N 1
ATOM 2010 C CA . GLU A 1 265 ? -12.449 -5.078 1.276 1.00 91.44 265 GLU A CA 1
ATOM 2011 C C . GLU A 1 265 ? -13.417 -6.218 1.620 1.00 91.44 265 GLU A C 1
ATOM 2013 O O . GLU A 1 265 ? -13.175 -6.981 2.559 1.00 91.44 265 GLU A O 1
ATOM 2018 N N . ASP A 1 266 ? -14.468 -6.399 0.810 1.00 90.38 266 ASP A N 1
ATOM 2019 C CA . ASP A 1 266 ? -15.510 -7.415 0.981 1.00 90.38 266 ASP A CA 1
ATOM 2020 C C . ASP A 1 266 ? -14.920 -8.806 1.290 1.00 90.38 266 ASP A C 1
ATOM 2022 O O . ASP A 1 266 ? -15.434 -9.474 2.194 1.00 90.38 266 ASP A O 1
ATOM 2026 N N . PRO A 1 267 ? -13.879 -9.308 0.585 1.00 91.31 267 PRO A N 1
ATOM 2027 C CA . PRO A 1 267 ? -13.379 -10.658 0.817 1.00 91.31 267 PRO A CA 1
ATOM 2028 C C . PRO A 1 267 ? -12.881 -10.878 2.244 1.00 91.31 267 PRO A C 1
ATOM 2030 O O . PRO A 1 267 ? -13.295 -11.841 2.893 1.00 91.31 267 PRO A O 1
ATOM 2033 N N . ILE A 1 268 ? -12.032 -9.983 2.754 1.00 93.50 268 ILE A N 1
ATOM 2034 C CA . ILE A 1 268 ? -11.427 -10.144 4.078 1.00 93.50 268 ILE A CA 1
ATOM 2035 C C . ILE A 1 268 ? -12.397 -9.748 5.194 1.00 93.50 268 ILE A C 1
ATOM 2037 O O . ILE A 1 268 ? -12.415 -10.401 6.237 1.00 93.50 268 ILE A O 1
ATOM 2041 N N . THR A 1 269 ? -13.300 -8.793 4.950 1.00 93.81 269 THR A N 1
ATOM 2042 C CA . THR A 1 269 ? -14.424 -8.489 5.851 1.00 93.81 269 THR A CA 1
ATOM 2043 C C . THR A 1 269 ? -15.350 -9.693 6.014 1.00 93.81 269 THR A C 1
ATOM 2045 O O . THR A 1 269 ? -15.769 -10.014 7.127 1.00 93.81 269 THR A O 1
ATOM 2048 N N . ASN A 1 270 ? -15.630 -10.430 4.935 1.00 92.69 270 ASN A N 1
ATOM 2049 C CA . ASN A 1 270 ? -16.423 -11.658 5.003 1.00 92.69 270 ASN A CA 1
ATOM 2050 C C . ASN A 1 270 ? -15.707 -12.779 5.769 1.00 92.69 270 ASN A C 1
ATOM 2052 O O . ASN A 1 270 ? -16.366 -13.506 6.518 1.00 92.69 270 ASN A O 1
ATOM 2056 N N . VAL A 1 271 ? -14.383 -12.909 5.612 1.00 93.75 271 VAL A N 1
ATOM 2057 C CA . VAL A 1 271 ? -13.567 -13.830 6.422 1.00 93.75 271 VAL A CA 1
ATOM 2058 C C . VAL A 1 271 ? -13.658 -13.445 7.899 1.00 93.75 271 VAL A C 1
ATOM 2060 O O . VAL A 1 271 ? -14.061 -14.274 8.710 1.00 93.75 271 VAL A O 1
ATOM 2063 N N . ALA A 1 272 ? -13.393 -12.184 8.250 1.00 94.75 272 ALA A N 1
ATOM 2064 C CA . ALA A 1 272 ? -13.481 -11.707 9.629 1.00 94.75 272 ALA A CA 1
ATOM 2065 C C . ALA A 1 272 ? -14.879 -11.933 10.231 1.00 94.75 272 ALA A C 1
ATOM 2067 O O . ALA A 1 272 ? -15.010 -12.393 11.362 1.00 94.75 272 ALA A O 1
ATOM 2068 N N . ASN A 1 273 ? -15.940 -11.673 9.462 1.00 94.56 273 ASN A N 1
ATOM 2069 C CA . ASN A 1 273 ? -17.318 -11.878 9.906 1.00 94.56 273 ASN A CA 1
ATOM 2070 C C . ASN A 1 273 ? -17.641 -13.362 10.161 1.00 94.56 273 ASN A C 1
ATOM 2072 O O . ASN A 1 273 ? -18.420 -13.681 11.058 1.00 94.56 273 ASN A O 1
ATOM 2076 N N . ALA A 1 274 ? -17.044 -14.281 9.399 1.00 93.25 274 ALA A N 1
ATOM 2077 C CA . ALA A 1 274 ? -17.170 -15.718 9.644 1.00 93.25 274 ALA A CA 1
ATOM 2078 C C . ALA A 1 274 ? -16.412 -16.181 10.904 1.00 93.25 274 ALA A C 1
ATOM 2080 O O . ALA A 1 274 ? -16.739 -17.233 11.455 1.00 93.25 274 ALA A O 1
ATOM 2081 N N . LEU A 1 275 ? -15.438 -15.390 11.362 1.00 94.31 275 LEU A N 1
ATOM 2082 C CA . LEU A 1 275 ? -14.568 -15.666 12.505 1.00 94.31 275 LEU A CA 1
ATOM 2083 C C . LEU A 1 275 ? -14.971 -14.904 13.781 1.00 94.31 275 LEU A C 1
ATOM 2085 O O . LEU A 1 275 ? -14.234 -14.920 14.763 1.00 94.31 275 LEU A O 1
ATOM 2089 N N . ILE A 1 276 ? -16.149 -14.271 13.821 1.00 94.38 276 ILE A N 1
ATOM 2090 C CA . ILE A 1 276 ? -16.668 -13.645 15.049 1.00 94.38 276 ILE A CA 1
ATOM 2091 C C . ILE A 1 276 ? -16.704 -14.668 16.200 1.00 94.38 276 ILE A C 1
ATOM 2093 O O . ILE A 1 276 ? -17.200 -15.788 16.057 1.00 94.38 276 ILE A O 1
ATOM 2097 N N . GLY A 1 277 ? -16.186 -14.262 17.359 1.00 93.12 277 GLY A N 1
ATOM 2098 C CA . GLY A 1 277 ? -16.035 -15.067 18.570 1.00 93.12 277 GLY A CA 1
ATOM 2099 C C . GLY A 1 277 ? -14.814 -15.990 18.571 1.00 93.12 277 GLY A C 1
ATOM 2100 O O . GLY A 1 277 ? -14.651 -16.766 19.514 1.00 93.12 277 GLY A O 1
ATOM 2101 N N . LYS A 1 278 ? -13.976 -15.952 17.529 1.00 92.38 278 LYS A N 1
ATOM 2102 C CA . LYS A 1 278 ? -12.708 -16.687 17.456 1.00 92.38 278 LYS A CA 1
ATOM 2103 C C . LYS A 1 278 ? -11.543 -15.778 17.814 1.00 92.38 278 LYS A C 1
ATOM 2105 O O . LYS A 1 278 ? -11.580 -14.578 17.546 1.00 92.38 278 LYS A O 1
ATOM 2110 N N . GLU A 1 279 ? -10.520 -16.385 18.401 1.00 92.94 279 GLU A N 1
ATOM 2111 C CA . GLU A 1 279 ? -9.214 -15.762 18.566 1.00 92.94 279 GLU A CA 1
ATOM 2112 C C . GLU A 1 279 ? -8.443 -15.870 17.248 1.00 92.94 279 GLU A C 1
ATOM 2114 O O . GLU A 1 279 ? -8.402 -16.932 16.619 1.00 92.94 279 GLU A O 1
ATOM 2119 N N . VAL A 1 280 ? -7.887 -14.752 16.803 1.00 93.69 280 VAL A N 1
ATOM 2120 C CA . VAL A 1 280 ? -7.161 -14.634 15.543 1.00 93.69 280 VAL A CA 1
ATOM 2121 C C . VAL A 1 280 ? -5.859 -13.879 15.758 1.00 93.69 280 VAL A C 1
ATOM 2123 O O . VAL A 1 280 ? -5.735 -13.095 16.698 1.00 93.69 280 VAL A O 1
ATOM 2126 N N . SER A 1 281 ? -4.910 -14.095 14.855 1.00 91.12 281 SER A N 1
ATOM 2127 C CA . SER A 1 281 ? -3.664 -13.347 14.773 1.00 91.12 281 SER A CA 1
ATOM 2128 C C . SER A 1 281 ? -3.593 -12.594 13.447 1.00 91.12 281 SER A C 1
ATOM 2130 O O . SER A 1 281 ? -3.924 -13.133 12.386 1.00 91.12 281 SER A O 1
ATOM 2132 N N . ILE A 1 282 ? -3.163 -11.335 13.502 1.00 89.62 282 ILE A N 1
ATOM 2133 C CA . ILE A 1 282 ? -2.814 -10.535 12.326 1.00 89.62 282 ILE A CA 1
ATOM 2134 C C . ILE A 1 282 ? -1.360 -10.107 12.467 1.00 89.62 282 ILE A C 1
ATOM 2136 O O . ILE A 1 282 ? -0.964 -9.511 13.468 1.00 89.62 282 ILE A O 1
ATOM 2140 N N . ARG A 1 283 ? -0.567 -10.390 11.434 1.00 84.44 283 ARG A N 1
ATOM 2141 C CA . ARG A 1 283 ? 0.830 -9.970 11.333 1.00 84.44 283 ARG A CA 1
ATOM 2142 C C . ARG A 1 283 ? 0.930 -8.745 10.442 1.00 84.44 283 ARG A C 1
ATOM 2144 O O . ARG A 1 283 ? 0.577 -8.851 9.277 1.00 84.44 283 ARG A O 1
ATOM 2151 N N . ILE A 1 284 ? 1.435 -7.643 10.983 1.00 79.56 284 ILE A N 1
ATOM 2152 C CA . ILE A 1 284 ? 1.663 -6.373 10.293 1.00 79.56 284 ILE A CA 1
ATOM 2153 C C . ILE A 1 284 ? 3.174 -6.109 10.253 1.00 79.56 284 ILE A C 1
ATOM 2155 O O . ILE A 1 284 ? 3.811 -5.970 11.293 1.00 79.56 284 ILE A O 1
ATOM 2159 N N . GLU A 1 285 ? 3.757 -6.052 9.064 1.00 74.06 285 GLU A N 1
ATOM 2160 C CA . GLU A 1 285 ? 5.110 -5.549 8.815 1.00 74.06 285 GLU A CA 1
ATOM 2161 C C . GLU A 1 285 ? 5.042 -4.034 8.584 1.00 74.06 285 GLU A C 1
ATOM 2163 O O . GLU A 1 285 ? 4.219 -3.548 7.808 1.00 74.06 285 GLU A O 1
ATOM 2168 N N . LEU A 1 286 ? 5.875 -3.303 9.319 1.00 68.75 286 LEU A N 1
ATOM 2169 C CA . LEU A 1 286 ? 6.081 -1.861 9.248 1.00 68.75 286 LEU A CA 1
ATOM 2170 C C . LEU A 1 286 ? 7.549 -1.608 8.884 1.00 68.75 286 LEU A C 1
ATOM 2172 O O . LEU A 1 286 ? 8.410 -2.437 9.176 1.00 68.75 286 LEU A O 1
ATOM 2176 N N . THR A 1 287 ? 7.850 -0.416 8.368 1.00 60.72 287 THR A N 1
ATOM 2177 C CA . THR A 1 287 ? 9.185 0.008 7.894 1.00 60.72 287 THR A CA 1
ATOM 2178 C C . THR A 1 287 ? 10.352 -0.309 8.846 1.00 60.72 287 THR A C 1
ATOM 2180 O O . THR A 1 287 ? 11.493 -0.440 8.426 1.00 60.72 287 THR A O 1
ATOM 2183 N N . LEU A 1 288 ? 10.118 -0.388 10.161 1.00 57.31 288 LEU A N 1
ATOM 2184 C CA . LEU A 1 288 ? 11.174 -0.635 11.156 1.00 57.31 288 LEU A CA 1
ATOM 2185 C C . LEU A 1 288 ? 10.815 -1.717 12.184 1.00 57.31 288 LEU A C 1
ATOM 2187 O O . LEU A 1 288 ? 11.570 -1.940 13.134 1.00 57.31 288 LEU A O 1
ATOM 2191 N N . SER A 1 289 ? 9.662 -2.374 12.047 1.00 66.56 289 SER A N 1
ATOM 2192 C CA . SER A 1 289 ? 9.190 -3.348 13.031 1.00 66.56 289 SER A CA 1
ATOM 2193 C C . SER A 1 289 ? 8.153 -4.308 12.454 1.00 66.56 289 SER A C 1
ATOM 2195 O O . SER A 1 289 ? 7.540 -4.064 11.425 1.00 66.56 289 SER A O 1
ATOM 2197 N N . SER A 1 290 ? 7.939 -5.428 13.137 1.00 74.06 290 SER A N 1
ATOM 2198 C CA . SER A 1 290 ? 6.818 -6.323 12.862 1.00 74.06 290 SER A CA 1
ATOM 2199 C C . SER A 1 290 ? 5.939 -6.395 14.097 1.00 74.06 290 SER A C 1
ATOM 2201 O O . SER A 1 290 ? 6.439 -6.691 15.185 1.00 74.06 290 SER A O 1
ATOM 2203 N N . LEU A 1 291 ? 4.646 -6.168 13.930 1.00 79.50 291 LEU A N 1
ATOM 2204 C CA . LEU A 1 291 ? 3.656 -6.268 14.983 1.00 79.50 291 LEU A CA 1
ATOM 2205 C C . LEU A 1 291 ? 2.780 -7.495 14.735 1.00 79.50 291 LEU A C 1
ATOM 2207 O O . LEU A 1 291 ? 2.218 -7.666 13.657 1.00 79.50 291 LEU A O 1
ATOM 2211 N N . ILE A 1 292 ? 2.662 -8.354 15.742 1.00 84.12 292 ILE A N 1
ATOM 2212 C CA . ILE A 1 292 ? 1.693 -9.448 15.750 1.00 84.12 292 ILE A CA 1
ATOM 2213 C C . ILE A 1 292 ? 0.618 -9.064 16.754 1.00 84.12 292 ILE A C 1
ATOM 2215 O O . ILE A 1 292 ? 0.928 -8.764 17.905 1.00 84.12 292 ILE A O 1
ATOM 2219 N N . ILE A 1 293 ? -0.631 -9.037 16.301 1.00 86.19 293 ILE A N 1
ATOM 2220 C CA . ILE A 1 293 ? -1.780 -8.687 17.130 1.00 86.19 293 ILE A CA 1
ATOM 2221 C C . ILE A 1 293 ? -2.659 -9.920 17.247 1.00 86.19 293 ILE A C 1
ATOM 2223 O O . ILE A 1 293 ? -3.252 -10.354 16.258 1.00 86.19 293 ILE A O 1
ATOM 2227 N N . GLU A 1 294 ? -2.759 -10.448 18.461 1.00 90.25 294 GLU A N 1
ATOM 2228 C CA . GLU A 1 294 ? -3.683 -11.522 18.810 1.00 90.25 294 GLU A CA 1
ATOM 2229 C C . GLU A 1 294 ? -4.912 -10.925 19.497 1.00 90.25 294 GLU A C 1
ATOM 2231 O O . GLU A 1 294 ? -4.802 -10.124 20.434 1.00 90.25 294 GLU A O 1
ATOM 2236 N N . PHE A 1 295 ? -6.098 -11.248 18.986 1.00 91.69 295 PHE A N 1
ATOM 2237 C CA . PHE A 1 295 ? -7.347 -10.700 19.501 1.00 91.69 295 PHE A CA 1
ATOM 2238 C C . PHE A 1 295 ? -8.546 -11.595 19.193 1.00 91.69 295 PHE A C 1
ATOM 2240 O O . PHE A 1 295 ? -8.543 -12.387 18.253 1.00 91.69 295 PHE A O 1
ATOM 2247 N N . ILE A 1 296 ? -9.612 -11.439 19.974 1.00 93.12 296 ILE A N 1
ATOM 2248 C CA . ILE A 1 296 ? -10.905 -12.074 19.709 1.00 93.12 296 ILE A CA 1
ATOM 2249 C C . ILE A 1 296 ? -11.756 -11.119 18.880 1.00 93.12 296 ILE A C 1
ATOM 2251 O O . ILE A 1 296 ? -11.986 -9.981 19.295 1.00 93.12 296 ILE A O 1
ATOM 2255 N N . ILE A 1 297 ? -12.251 -11.577 17.728 1.00 94.50 297 ILE A N 1
ATOM 2256 C CA . ILE A 1 297 ? -13.170 -10.784 16.903 1.00 94.50 297 ILE A CA 1
ATOM 2257 C C . ILE A 1 297 ? -14.524 -10.710 17.611 1.00 94.50 297 ILE A C 1
ATOM 2259 O O . ILE A 1 297 ? -15.219 -11.711 17.748 1.00 94.50 297 ILE A O 1
ATOM 2263 N N . GLU A 1 298 ? -14.937 -9.516 18.011 1.00 92.88 298 GLU A N 1
ATOM 2264 C CA . GLU A 1 298 ? -16.214 -9.294 18.703 1.00 92.88 298 GLU A CA 1
ATOM 2265 C C . GLU A 1 298 ? -17.299 -8.821 17.732 1.00 92.88 298 GLU A C 1
ATOM 2267 O O . GLU A 1 298 ? -18.474 -9.176 17.856 1.00 92.88 298 GLU A O 1
ATOM 2272 N N . LYS A 1 299 ? -16.920 -7.996 16.750 1.00 92.81 299 LYS A N 1
ATOM 2273 C CA . LYS A 1 299 ? -17.866 -7.375 15.820 1.00 92.81 299 LYS A CA 1
ATOM 2274 C C . LYS A 1 299 ? -17.191 -7.065 14.492 1.00 92.81 299 LYS A C 1
ATOM 2276 O O . LYS A 1 299 ? -16.031 -6.672 14.451 1.00 92.81 299 LYS A O 1
ATOM 2281 N N . VAL A 1 300 ? -17.946 -7.187 13.407 1.00 93.31 300 VAL A N 1
ATOM 2282 C CA . VAL A 1 300 ? -17.507 -6.785 12.068 1.00 93.31 300 VAL A CA 1
ATOM 2283 C C . VAL A 1 300 ? -18.570 -5.884 11.457 1.00 93.31 300 VAL A C 1
ATOM 2285 O O . VAL A 1 300 ? -19.765 -6.182 11.517 1.00 93.31 300 VAL A O 1
ATOM 2288 N N . GLY A 1 301 ? -18.130 -4.748 10.930 1.00 91.06 301 GLY A N 1
ATOM 2289 C CA . GLY A 1 301 ? -18.945 -3.816 10.163 1.00 91.06 301 GLY A CA 1
ATOM 2290 C C . GLY A 1 301 ? -18.418 -3.677 8.742 1.00 91.06 301 GLY A C 1
ATOM 2291 O O . GLY A 1 301 ? -17.405 -4.272 8.390 1.00 91.06 301 GLY A O 1
ATOM 2292 N N . GLU A 1 302 ? -19.101 -2.876 7.929 1.00 87.81 302 GLU A N 1
ATOM 2293 C CA . GLU A 1 302 ? -18.564 -2.435 6.634 1.00 87.81 302 GLU A CA 1
ATOM 2294 C C . GLU A 1 302 ? -17.178 -1.818 6.857 1.00 87.81 302 GLU A C 1
ATOM 2296 O O . GLU A 1 302 ? -17.049 -0.899 7.669 1.00 87.81 302 GLU A O 1
ATOM 2301 N N . GLY A 1 303 ? -16.141 -2.366 6.223 1.00 88.69 303 GLY A N 1
ATOM 2302 C CA . GLY A 1 303 ? -14.792 -1.823 6.315 1.00 88.69 303 GLY A CA 1
ATOM 2303 C C . GLY A 1 303 ? -14.013 -2.084 7.587 1.00 88.69 303 GLY A C 1
ATOM 2304 O O . GLY A 1 303 ? -12.818 -1.788 7.604 1.00 88.69 303 GLY A O 1
ATOM 2305 N N . ILE A 1 304 ? -14.634 -2.585 8.656 1.00 92.94 304 ILE A N 1
ATOM 2306 C CA . ILE A 1 304 ? -14.044 -2.555 10.000 1.00 92.94 304 ILE A CA 1
ATOM 2307 C C . ILE A 1 304 ? -14.161 -3.899 10.693 1.00 92.94 304 ILE A C 1
ATOM 2309 O O . ILE A 1 304 ? -15.251 -4.457 10.830 1.00 92.94 304 ILE A O 1
ATOM 2313 N N . VAL A 1 305 ? -13.041 -4.337 11.260 1.00 94.06 305 VAL A N 1
ATOM 2314 C CA . VAL A 1 305 ? -12.982 -5.454 12.201 1.00 94.06 305 VAL A CA 1
ATOM 2315 C C . VAL A 1 305 ? -12.706 -4.906 13.595 1.00 94.06 305 VAL A C 1
ATOM 2317 O O . VAL A 1 305 ? -11.777 -4.130 13.797 1.00 94.06 305 VAL A O 1
ATOM 2320 N N . PHE A 1 306 ? -13.530 -5.300 14.558 1.00 92.19 306 PHE A N 1
ATOM 2321 C CA . PHE A 1 306 ? -13.431 -4.878 15.947 1.00 92.19 306 PHE A CA 1
ATOM 2322 C C . PHE A 1 306 ? -13.204 -6.089 16.853 1.00 92.19 306 PHE A C 1
ATOM 2324 O O . PHE A 1 306 ? -13.881 -7.115 16.711 1.00 92.19 306 PHE A O 1
ATOM 2331 N N . GLY A 1 307 ? -12.310 -5.955 17.831 1.00 91.62 307 GLY A N 1
ATOM 2332 C CA . GLY A 1 307 ? -12.061 -7.030 18.780 1.00 91.62 307 GLY A CA 1
ATOM 2333 C C . GLY A 1 307 ? -11.313 -6.634 20.044 1.00 91.62 307 GLY A C 1
ATOM 2334 O O . GLY A 1 307 ? -10.912 -5.483 20.222 1.00 91.62 307 GLY A O 1
ATOM 2335 N N . ASN A 1 308 ? -11.149 -7.618 20.926 1.00 89.81 308 ASN A N 1
ATOM 2336 C CA . ASN A 1 308 ? -10.450 -7.476 22.200 1.00 89.81 308 ASN A CA 1
ATOM 2337 C C . ASN A 1 308 ? -9.079 -8.147 22.132 1.00 89.81 308 ASN A C 1
ATOM 2339 O O . ASN A 1 308 ? -9.000 -9.339 21.835 1.00 89.81 308 ASN A O 1
ATOM 2343 N N . ILE A 1 309 ? -8.020 -7.391 22.419 1.00 87.56 309 ILE A N 1
ATOM 2344 C CA . ILE A 1 309 ? -6.636 -7.875 22.385 1.00 87.56 309 ILE A CA 1
ATOM 2345 C C . ILE A 1 309 ? -6.437 -8.915 23.494 1.00 87.56 309 ILE A C 1
ATOM 2347 O O . ILE A 1 309 ? -6.775 -8.664 24.653 1.00 87.56 309 ILE A O 1
ATOM 2351 N N . THR A 1 310 ? -5.891 -10.082 23.145 1.00 82.94 310 THR A N 1
ATOM 2352 C CA . THR A 1 310 ? -5.631 -11.180 24.092 1.00 82.94 310 THR A CA 1
ATOM 2353 C C . THR A 1 310 ? -4.209 -11.143 24.650 1.00 82.94 310 THR A C 1
ATOM 2355 O O . THR A 1 310 ? -4.000 -11.511 25.808 1.00 82.94 310 THR A O 1
ATOM 2358 N N . SER A 1 311 ? -3.252 -10.595 23.896 1.00 69.94 311 SER A N 1
ATOM 2359 C CA . SER A 1 311 ? -1.874 -10.344 24.332 1.00 69.94 311 SER A CA 1
ATOM 2360 C C . SER A 1 311 ? -1.622 -8.839 24.513 1.00 69.94 311 SER A C 1
ATOM 2362 O O . SER A 1 311 ? -1.239 -8.136 23.579 1.00 69.94 311 SER A O 1
ATOM 2364 N N . VAL A 1 312 ? -1.877 -8.311 25.714 1.00 58.59 312 VAL A N 1
ATOM 2365 C CA . VAL A 1 312 ? -1.692 -6.877 25.995 1.00 58.59 312 VAL A CA 1
ATOM 2366 C C . VAL A 1 312 ? -0.218 -6.590 26.274 1.00 58.59 312 VAL A C 1
ATOM 2368 O O . VAL A 1 312 ? 0.261 -6.803 27.388 1.00 58.59 312 VAL A O 1
ATOM 2371 N N . GLU A 1 313 ? 0.489 -6.063 25.280 1.00 62.03 313 GLU A N 1
ATOM 2372 C CA . GLU A 1 313 ? 1.707 -5.289 25.516 1.00 62.03 313 GLU A CA 1
ATOM 2373 C C . GLU A 1 313 ? 1.389 -3.789 25.361 1.00 62.03 313 GLU A C 1
ATOM 2375 O O . GLU A 1 313 ? 0.658 -3.407 24.444 1.00 62.03 313 GLU A O 1
ATOM 2380 N N . PRO A 1 314 ? 1.880 -2.909 26.254 1.00 58.81 314 PRO A N 1
ATOM 2381 C CA . PRO A 1 314 ? 1.791 -1.466 26.042 1.00 58.81 314 PRO A CA 1
ATOM 2382 C C . PRO A 1 314 ? 2.384 -1.079 24.674 1.00 58.81 314 PRO A C 1
ATOM 2384 O O . PRO A 1 314 ? 3.376 -1.686 24.267 1.00 58.81 314 PRO A O 1
ATOM 2387 N N . PRO A 1 315 ? 1.848 -0.059 23.979 1.00 67.00 315 PRO A N 1
ATOM 2388 C CA . PRO A 1 315 ? 0.911 0.964 24.460 1.00 67.00 315 PRO A CA 1
ATOM 2389 C C . PRO A 1 315 ? -0.574 0.670 24.166 1.00 67.00 315 PRO A C 1
ATOM 2391 O O . PRO A 1 315 ? -1.400 1.581 24.230 1.00 67.00 315 PRO A O 1
ATOM 2394 N N . PHE A 1 316 ? -0.938 -0.566 23.813 1.00 73.38 316 PHE A N 1
ATOM 2395 C CA . PHE A 1 316 ? -2.310 -0.871 23.402 1.00 73.38 316 PHE A CA 1
ATOM 2396 C C . PHE A 1 316 ? -3.294 -0.855 24.578 1.00 73.38 316 PHE A C 1
ATOM 2398 O O . PHE A 1 316 ? -2.973 -1.243 25.704 1.00 73.38 316 PHE A O 1
ATOM 2405 N N . GLY A 1 317 ? -4.524 -0.430 24.290 1.00 77.31 317 GLY A N 1
ATOM 2406 C CA . GLY A 1 317 ? -5.667 -0.677 25.159 1.00 77.31 317 GLY A CA 1
ATOM 2407 C C . GLY A 1 317 ? -6.140 -2.126 25.047 1.00 77.31 317 GLY A C 1
ATOM 2408 O O . GLY A 1 317 ? -5.529 -2.961 24.386 1.00 77.31 317 GLY A O 1
ATOM 2409 N N . SER A 1 318 ? -7.271 -2.448 25.670 1.00 82.69 318 SER A N 1
ATOM 2410 C CA . SER A 1 318 ? -7.859 -3.793 25.573 1.00 82.69 318 SER A CA 1
ATOM 2411 C C . SER A 1 318 ? -8.560 -4.063 24.240 1.00 82.69 318 SER A C 1
ATOM 2413 O O . SER A 1 318 ? -9.055 -5.163 24.017 1.00 82.69 318 SER A O 1
ATOM 2415 N N . THR A 1 319 ? -8.682 -3.051 23.387 1.00 88.31 319 THR A N 1
ATOM 2416 C CA . THR A 1 319 ? -9.624 -3.023 22.277 1.00 88.31 319 THR A CA 1
ATOM 2417 C C . THR A 1 319 ? -8.934 -2.518 21.021 1.00 88.31 319 THR A C 1
ATOM 2419 O O . THR A 1 319 ? -8.181 -1.550 21.075 1.00 88.31 319 THR A O 1
ATOM 2422 N N . ILE A 1 320 ? -9.232 -3.149 19.886 1.00 90.50 320 ILE A N 1
ATOM 2423 C CA . ILE A 1 320 ? -8.661 -2.805 18.588 1.00 90.50 320 ILE A CA 1
ATOM 2424 C C . ILE A 1 320 ? -9.742 -2.647 17.515 1.00 90.50 320 ILE A C 1
ATOM 2426 O O . ILE A 1 320 ? -10.735 -3.379 17.481 1.00 90.50 320 ILE A O 1
ATOM 2430 N N . ILE A 1 321 ? -9.527 -1.672 16.634 1.00 92.94 321 ILE A N 1
ATOM 2431 C CA . ILE A 1 321 ? -10.362 -1.340 15.481 1.00 92.94 321 ILE A CA 1
ATOM 2432 C C . ILE A 1 321 ? -9.467 -1.360 14.247 1.00 92.94 321 ILE A C 1
ATOM 2434 O O . ILE A 1 321 ? -8.623 -0.484 14.092 1.00 92.94 321 ILE A O 1
ATOM 2438 N N . LEU A 1 322 ? -9.645 -2.339 13.371 1.00 93.19 322 LEU A N 1
ATOM 2439 C CA . LEU A 1 322 ? -8.833 -2.539 12.171 1.00 93.19 322 LEU A CA 1
ATOM 2440 C C . LEU A 1 322 ? -9.612 -2.133 10.924 1.00 93.19 322 LEU A C 1
ATOM 2442 O O . LEU A 1 322 ? -10.776 -2.508 10.768 1.00 93.19 322 LEU A O 1
ATOM 2446 N N . SER A 1 323 ? -8.949 -1.425 10.012 1.00 92.81 323 SER A N 1
ATOM 2447 C CA . SER A 1 323 ? -9.446 -1.243 8.650 1.00 92.81 323 SER A CA 1
ATOM 2448 C C . SER A 1 323 ? -9.257 -2.543 7.873 1.00 92.81 323 SER A C 1
ATOM 2450 O O . SER A 1 323 ? -8.134 -2.992 7.655 1.00 92.81 323 SER A O 1
ATOM 2452 N N . SER A 1 324 ? -10.351 -3.156 7.434 1.00 92.31 324 SER A N 1
ATOM 2453 C CA . SER A 1 324 ? -10.329 -4.393 6.640 1.00 92.31 324 SER A CA 1
ATOM 2454 C C . SER A 1 324 ? -9.546 -4.250 5.330 1.00 92.31 324 SER A C 1
ATOM 2456 O O . SER A 1 324 ? -8.808 -5.163 4.974 1.00 92.31 324 SER A O 1
ATOM 2458 N N . CYS A 1 325 ? -9.580 -3.077 4.686 1.00 89.19 325 CYS A N 1
ATOM 2459 C CA . CYS A 1 325 ? -8.765 -2.773 3.503 1.00 89.19 325 CYS A CA 1
ATOM 2460 C C . CYS A 1 325 ? -7.254 -2.864 3.747 1.00 89.19 325 CYS A C 1
ATOM 2462 O O . CYS A 1 325 ? -6.470 -2.876 2.803 1.00 89.19 325 CYS A O 1
ATOM 2464 N N . LYS A 1 326 ? -6.837 -2.883 5.011 1.00 89.12 326 LYS A N 1
ATOM 2465 C CA . LYS A 1 326 ? -5.441 -2.862 5.428 1.00 89.12 326 LYS A CA 1
ATOM 2466 C C . LYS A 1 326 ? -5.021 -4.133 6.170 1.00 89.12 326 LYS A C 1
ATOM 2468 O O . LYS A 1 326 ? -3.906 -4.205 6.673 1.00 89.12 326 LYS A O 1
ATOM 2473 N N . ILE A 1 327 ? -5.884 -5.153 6.232 1.00 90.94 327 ILE A N 1
ATOM 2474 C CA . ILE A 1 327 ? -5.549 -6.443 6.846 1.00 90.94 327 ILE A CA 1
ATOM 2475 C C . ILE A 1 327 ? -4.712 -7.277 5.856 1.00 90.94 327 ILE A C 1
ATOM 2477 O O . ILE A 1 327 ? -5.229 -7.676 4.812 1.00 90.94 327 ILE A O 1
ATOM 2481 N N . PRO A 1 328 ? -3.439 -7.599 6.155 1.00 89.00 328 PRO A N 1
ATOM 2482 C CA . PRO A 1 328 ? -2.592 -8.407 5.267 1.00 89.00 328 PRO A CA 1
ATOM 2483 C C . PRO A 1 328 ? -2.985 -9.882 5.228 1.00 89.00 328 PRO A C 1
ATOM 2485 O O . PRO A 1 328 ? -2.687 -10.576 4.263 1.00 89.00 328 PRO A O 1
ATOM 2488 N N . GLY A 1 329 ? -3.644 -10.366 6.276 1.00 91.56 329 GLY A N 1
ATOM 2489 C CA . GLY A 1 329 ? -4.149 -11.723 6.396 1.00 91.56 329 GLY A CA 1
ATOM 2490 C C . GLY A 1 329 ? -4.663 -11.981 7.808 1.00 91.56 329 GLY A C 1
ATOM 2491 O O . GLY A 1 329 ? -4.265 -11.292 8.745 1.00 91.56 329 GLY A O 1
ATOM 2492 N N . ILE A 1 330 ? -5.563 -12.953 7.944 1.00 93.75 330 ILE A N 1
ATOM 2493 C CA . ILE A 1 330 ? -6.112 -13.399 9.228 1.00 93.75 330 ILE A CA 1
ATOM 2494 C C . ILE A 1 330 ? -5.702 -14.853 9.433 1.00 93.75 330 ILE A C 1
ATOM 2496 O O . ILE A 1 330 ? -6.054 -15.717 8.627 1.00 93.75 330 ILE A O 1
ATOM 2500 N N . GLU A 1 331 ? -4.960 -15.110 10.503 1.00 92.88 331 GLU A N 1
ATOM 2501 C CA . GLU A 1 331 ? -4.621 -16.449 10.974 1.00 92.88 331 GLU A CA 1
ATOM 2502 C C . GLU A 1 331 ? -5.573 -16.843 12.111 1.00 92.88 331 GLU A C 1
ATOM 2504 O O . GLU A 1 331 ? -5.759 -16.090 13.064 1.00 92.88 331 GLU A O 1
ATOM 2509 N N . GLU A 1 332 ? -6.204 -18.012 12.024 1.00 92.31 332 GLU A N 1
ATOM 2510 C CA . GLU A 1 332 ? -7.098 -18.516 13.071 1.00 92.31 332 GLU A CA 1
ATOM 2511 C C . GLU A 1 332 ? -6.289 -19.177 14.191 1.00 92.31 332 GLU A C 1
ATOM 2513 O O . GLU A 1 332 ? -5.693 -20.225 13.961 1.00 92.31 332 GLU A O 1
ATOM 2518 N N . ILE A 1 333 ? -6.307 -18.655 15.422 1.00 87.06 333 ILE A N 1
ATOM 2519 C CA . ILE A 1 333 ? -5.620 -19.319 16.539 1.00 87.06 333 ILE A CA 1
ATOM 2520 C C . ILE A 1 333 ? -6.463 -20.518 16.980 1.00 87.06 333 ILE A C 1
ATOM 2522 O O . ILE A 1 333 ? -7.498 -20.382 17.638 1.00 87.06 333 ILE A O 1
ATOM 2526 N N . THR A 1 334 ? -6.044 -21.721 16.580 1.00 77.56 334 THR A N 1
ATOM 2527 C CA . THR A 1 334 ? -6.777 -22.957 16.873 1.00 77.56 334 THR A CA 1
ATOM 2528 C C . THR A 1 334 ? -6.035 -23.840 17.871 1.00 77.56 334 THR A C 1
ATOM 2530 O O . THR A 1 334 ? -4.849 -24.110 17.725 1.00 77.56 334 THR A O 1
ATOM 2533 N N . ASN A 1 335 ? -6.762 -24.353 18.870 1.00 63.69 335 ASN A N 1
ATOM 2534 C CA . ASN A 1 335 ? -6.273 -25.427 19.745 1.00 63.69 335 ASN A CA 1
ATOM 2535 C C . ASN A 1 335 ? -6.564 -26.837 19.182 1.00 63.69 335 ASN A C 1
ATOM 2537 O O . ASN A 1 335 ? -6.096 -27.812 19.755 1.00 63.69 335 ASN A O 1
ATOM 2541 N N . ASP A 1 336 ? -7.325 -26.954 18.082 1.00 48.81 336 ASP A N 1
ATOM 2542 C CA . ASP A 1 336 ? -7.674 -28.214 17.404 1.00 48.81 336 ASP A CA 1
ATOM 2543 C C . ASP A 1 336 ? -7.986 -27.979 15.906 1.00 48.81 336 ASP A C 1
ATOM 2545 O O . ASP A 1 336 ? -8.481 -26.926 15.507 1.00 48.81 336 ASP A O 1
ATOM 2549 N N . THR A 1 337 ? -7.724 -28.988 15.066 1.00 43.81 337 THR A N 1
ATOM 2550 C CA . THR A 1 337 ? -7.695 -28.915 13.590 1.00 43.81 337 THR A CA 1
ATOM 2551 C C . THR A 1 337 ? -9.045 -28.652 12.884 1.00 43.81 337 THR A C 1
ATOM 2553 O O . THR A 1 337 ? -9.971 -29.453 12.998 1.00 43.81 337 THR A O 1
ATOM 2556 N N . MET A 1 338 ? -9.056 -27.585 12.064 1.00 47.06 338 MET A N 1
ATOM 2557 C CA . MET A 1 338 ? -9.875 -27.196 10.887 1.00 47.06 338 MET A CA 1
ATOM 2558 C C . MET A 1 338 ? -11.389 -27.499 10.795 1.00 47.06 338 MET A C 1
ATOM 2560 O O . MET A 1 338 ? -11.820 -28.626 10.550 1.00 47.06 338 MET A O 1
ATOM 2564 N N . SER A 1 339 ? -12.161 -26.413 10.648 1.00 44.62 339 SER A N 1
ATOM 2565 C CA . SER A 1 339 ? -13.306 -26.323 9.728 1.00 44.62 339 SER A CA 1
ATOM 2566 C C . SER A 1 339 ? -13.153 -25.064 8.866 1.00 44.62 339 SER A C 1
ATOM 2568 O O . SER A 1 339 ? -13.175 -23.968 9.409 1.00 44.62 339 SER A O 1
ATOM 2570 N N . SER A 1 340 ? -12.994 -25.207 7.546 1.00 48.34 340 SER A N 1
ATOM 2571 C CA . SER A 1 340 ? -12.897 -24.064 6.621 1.00 48.34 340 SER A CA 1
ATOM 2572 C C . SER A 1 340 ? -14.190 -23.226 6.645 1.00 48.34 340 SER A C 1
ATOM 2574 O O . SER A 1 340 ? -15.284 -23.811 6.601 1.00 48.34 340 SER A O 1
ATOM 2576 N N . PRO A 1 341 ? -14.109 -21.882 6.716 1.00 49.88 341 PRO A N 1
ATOM 2577 C CA . PRO A 1 341 ? -15.287 -21.029 6.655 1.00 49.88 341 PRO A CA 1
ATOM 2578 C C . PRO A 1 341 ? -15.972 -21.170 5.290 1.00 49.88 341 PRO A C 1
ATOM 2580 O O . PRO A 1 341 ? -15.363 -21.050 4.230 1.00 49.88 341 PRO A O 1
ATOM 2583 N N . ASN A 1 342 ? -17.279 -21.435 5.312 1.00 43.09 342 ASN A N 1
ATOM 2584 C CA . ASN A 1 342 ? -18.083 -21.659 4.113 1.00 43.09 342 ASN A CA 1
ATOM 2585 C C . ASN A 1 342 ? -18.367 -20.314 3.409 1.00 43.09 342 ASN A C 1
ATOM 2587 O O . ASN A 1 342 ? -19.426 -19.707 3.596 1.00 43.09 342 ASN A O 1
ATOM 2591 N N . LEU A 1 343 ? -17.393 -19.815 2.641 1.00 50.91 343 LEU A N 1
ATOM 2592 C CA . LEU A 1 343 ? -17.492 -18.564 1.888 1.00 50.91 343 LEU A CA 1
ATOM 2593 C C . LEU A 1 343 ? -18.442 -18.750 0.694 1.00 50.91 343 LEU A C 1
ATOM 2595 O O . LEU A 1 343 ? -18.124 -19.411 -0.299 1.00 50.91 343 LEU A O 1
ATOM 2599 N N . LYS A 1 344 ? -19.645 -18.168 0.788 1.00 43.56 344 LYS A N 1
ATOM 2600 C CA . LYS A 1 344 ? -20.644 -18.199 -0.293 1.00 43.56 344 LYS A CA 1
ATOM 2601 C C . LYS A 1 344 ? -20.090 -17.570 -1.575 1.00 43.56 344 LYS A C 1
ATOM 2603 O O . LYS A 1 344 ? -19.386 -16.568 -1.539 1.00 43.56 344 LYS A O 1
ATOM 2608 N N . GLU A 1 345 ? -20.462 -18.144 -2.716 1.00 40.84 345 GLU A N 1
ATOM 2609 C CA . GLU A 1 345 ? -20.084 -17.643 -4.040 1.00 40.84 345 GLU A CA 1
ATOM 2610 C C . GLU A 1 345 ? -20.673 -16.256 -4.311 1.00 40.84 345 GLU A C 1
ATOM 2612 O O . GLU A 1 345 ? -21.893 -16.068 -4.328 1.00 40.84 345 GLU A O 1
ATOM 2617 N N . MET A 1 346 ? -19.794 -15.289 -4.568 1.00 42.16 346 MET A N 1
ATOM 2618 C CA . MET A 1 346 ? -20.152 -13.987 -5.117 1.00 42.16 346 MET A CA 1
ATOM 2619 C C . MET A 1 346 ? -19.630 -13.900 -6.551 1.00 42.16 346 MET A C 1
ATOM 2621 O O . MET A 1 346 ? -18.508 -13.480 -6.795 1.00 42.16 346 MET A O 1
ATOM 2625 N N . PHE A 1 347 ? -20.461 -14.291 -7.520 1.00 35.94 347 PHE A N 1
ATOM 2626 C CA . PHE A 1 347 ? -20.248 -13.899 -8.912 1.00 35.94 347 PHE A CA 1
ATOM 2627 C C . PHE A 1 347 ? -20.731 -12.457 -9.078 1.00 35.94 347 PHE A C 1
ATOM 2629 O O . PHE A 1 347 ? -21.930 -12.184 -8.975 1.00 35.94 347 PHE A O 1
ATOM 2636 N N . VAL A 1 348 ? -19.798 -11.536 -9.304 1.00 43.41 348 VAL A N 1
ATOM 2637 C CA . VAL A 1 348 ? -20.081 -10.125 -9.581 1.00 43.41 348 VAL A CA 1
ATOM 2638 C C . VAL A 1 348 ? -19.460 -9.778 -10.930 1.00 43.41 348 VAL A C 1
ATOM 2640 O O . VAL A 1 348 ? -18.375 -10.241 -11.263 1.00 43.41 348 VAL A O 1
ATOM 2643 N N . ASN A 1 349 ? -20.200 -9.027 -11.741 1.00 36.50 349 ASN A N 1
ATOM 2644 C CA . ASN A 1 349 ? -19.741 -8.533 -13.032 1.00 36.50 349 ASN A CA 1
ATOM 2645 C C . ASN A 1 349 ? -19.091 -7.162 -12.788 1.00 36.50 349 ASN A C 1
ATOM 2647 O O . ASN A 1 349 ? -19.770 -6.265 -12.286 1.00 36.50 349 ASN A O 1
ATOM 2651 N N . PHE A 1 350 ? -17.798 -7.025 -13.080 1.00 50.44 350 PHE A N 1
ATOM 2652 C CA . PHE A 1 350 ? -17.001 -5.853 -12.707 1.00 50.44 350 PHE A CA 1
ATOM 2653 C C . PHE A 1 350 ? -17.045 -4.746 -13.773 1.00 50.44 350 PHE A C 1
ATOM 2655 O O . PHE A 1 350 ? -17.140 -5.005 -14.974 1.00 50.44 350 PHE A O 1
ATOM 2662 N N . GLU A 1 351 ? -16.959 -3.495 -13.324 1.00 46.78 351 GLU A N 1
ATOM 2663 C CA . GLU A 1 351 ? -16.469 -2.379 -14.139 1.00 46.78 351 GLU A CA 1
ATOM 2664 C C . GLU A 1 351 ? -14.963 -2.236 -13.862 1.00 46.78 351 GLU A C 1
ATOM 2666 O O . GLU A 1 351 ? -14.562 -2.358 -12.707 1.00 46.78 351 GLU A O 1
ATOM 2671 N N . LYS A 1 352 ? -14.148 -1.995 -14.903 1.00 50.47 352 LYS A N 1
ATOM 2672 C CA . LYS A 1 352 ? -12.672 -1.985 -14.828 1.00 50.47 352 LYS A CA 1
ATOM 2673 C C . LYS A 1 352 ? -12.115 -1.191 -13.637 1.00 50.47 352 LYS A C 1
ATOM 2675 O O . LYS A 1 352 ? -12.183 0.036 -13.656 1.00 50.47 352 LYS A O 1
ATOM 2680 N N . SER A 1 353 ? -11.535 -1.893 -12.659 1.00 63.81 353 SER A N 1
ATOM 2681 C CA . SER A 1 353 ? -10.847 -1.375 -11.459 1.00 63.81 353 SER A CA 1
ATOM 2682 C C . SER A 1 353 ? -9.523 -2.128 -11.222 1.00 63.81 353 SER A C 1
ATOM 2684 O O . SER A 1 353 ? -9.192 -3.023 -12.002 1.00 63.81 353 SER A O 1
ATOM 2686 N N . ILE A 1 354 ? -8.782 -1.831 -10.139 1.00 60.28 354 ILE A N 1
ATOM 2687 C CA . ILE A 1 354 ? -7.570 -2.592 -9.754 1.00 60.28 354 ILE A CA 1
ATOM 2688 C C . ILE A 1 354 ? -7.831 -4.103 -9.603 1.00 60.28 354 ILE A C 1
ATOM 2690 O O . ILE A 1 354 ? -6.940 -4.932 -9.816 1.00 60.28 354 ILE A O 1
ATOM 2694 N N . CYS A 1 355 ? -9.088 -4.474 -9.330 1.00 79.50 355 CYS A N 1
ATOM 2695 C CA . CYS A 1 355 ? -9.548 -5.856 -9.332 1.00 79.50 355 CYS A CA 1
ATOM 2696 C C . CYS A 1 355 ? -9.259 -6.557 -10.662 1.00 79.50 355 CYS A C 1
ATOM 2698 O O . CYS A 1 355 ? -8.842 -7.713 -10.658 1.00 79.50 355 CYS A O 1
ATOM 2700 N N . ASP A 1 356 ? -9.462 -5.871 -11.787 1.00 77.31 356 ASP A N 1
ATOM 2701 C CA . ASP A 1 356 ? -9.341 -6.460 -13.119 1.00 77.31 356 ASP A CA 1
ATOM 2702 C C . ASP A 1 356 ? -7.881 -6.603 -13.541 1.00 77.31 356 ASP A C 1
ATOM 2704 O O . ASP A 1 356 ? -7.519 -7.634 -14.108 1.00 77.31 356 ASP A O 1
ATOM 2708 N N . CYS A 1 357 ? -7.045 -5.608 -13.228 1.00 84.50 357 CYS A N 1
ATOM 2709 C CA . CYS A 1 357 ? -5.665 -5.599 -13.696 1.00 84.50 357 CYS A CA 1
ATOM 2710 C C . CYS A 1 357 ? -4.673 -6.282 -12.760 1.00 84.50 357 CYS A C 1
ATOM 2712 O O . CYS A 1 357 ? -3.698 -6.793 -13.276 1.00 84.50 357 CYS A O 1
ATOM 2714 N N . CYS A 1 358 ? -4.894 -6.367 -11.442 1.00 87.81 358 CYS A N 1
ATOM 2715 C CA . CYS A 1 358 ? -3.908 -6.975 -10.529 1.00 87.81 358 CYS A CA 1
ATOM 2716 C C . CYS A 1 358 ? -4.467 -8.124 -9.689 1.00 87.81 358 CYS A C 1
ATOM 2718 O O . CYS A 1 358 ? -3.850 -9.189 -9.618 1.00 87.81 358 CYS A O 1
ATOM 2720 N N . VAL A 1 359 ? -5.668 -7.985 -9.123 1.00 91.38 359 VAL A N 1
ATOM 2721 C CA . VAL A 1 359 ? -6.221 -9.021 -8.228 1.00 91.38 359 VAL A CA 1
ATOM 2722 C C . VAL A 1 359 ? -6.682 -10.258 -9.007 1.00 91.38 359 VAL A C 1
ATOM 2724 O O . VAL A 1 359 ? -6.334 -11.388 -8.665 1.00 91.38 359 VAL A O 1
ATOM 2727 N N . CYS A 1 360 ? -7.428 -10.074 -10.099 1.00 91.56 360 CYS A N 1
ATOM 2728 C CA . CYS A 1 360 ? -7.931 -11.168 -10.931 1.00 91.56 360 CYS A CA 1
ATOM 2729 C C . CYS A 1 360 ? -6.820 -11.955 -11.650 1.00 91.56 360 CYS A C 1
ATOM 2731 O O . CYS A 1 360 ? -6.964 -13.176 -11.801 1.00 91.56 360 CYS A O 1
ATOM 2733 N N . PRO A 1 361 ? -5.747 -11.327 -12.167 1.00 94.06 361 PRO A N 1
ATOM 2734 C CA . PRO A 1 361 ? -4.608 -12.065 -12.696 1.00 94.06 361 PRO A CA 1
ATOM 2735 C C . PRO A 1 361 ? -3.808 -12.787 -11.611 1.00 94.06 361 PRO A C 1
ATOM 2737 O O . PRO A 1 361 ? -3.456 -13.946 -11.821 1.00 94.06 361 PRO A O 1
ATOM 2740 N N . MET A 1 362 ? -3.611 -12.176 -10.438 1.00 95.94 362 MET A N 1
ATOM 2741 C CA . MET A 1 362 ? -2.937 -12.826 -9.308 1.00 95.94 362 MET A CA 1
ATOM 2742 C C . MET A 1 362 ? -3.724 -14.038 -8.788 1.00 95.94 362 MET A C 1
ATOM 2744 O O . MET A 1 362 ? -3.152 -15.089 -8.512 1.00 95.94 362 MET A O 1
ATOM 2748 N N . GLN A 1 363 ? -5.057 -13.959 -8.731 1.00 95.62 363 GLN A N 1
ATOM 2749 C CA . GLN A 1 363 ? -5.880 -15.125 -8.401 1.00 95.62 363 GLN A CA 1
ATOM 2750 C C . GLN A 1 363 ? -5.684 -16.258 -9.416 1.00 95.62 363 GLN A C 1
ATOM 2752 O O . GLN A 1 363 ? -5.505 -17.413 -9.033 1.00 95.62 363 GLN A O 1
ATOM 2757 N N . PHE A 1 364 ? -5.675 -15.931 -10.711 1.00 95.75 364 PHE A N 1
ATOM 2758 C CA . PHE A 1 364 ? -5.487 -16.913 -11.780 1.00 95.75 364 PHE A CA 1
ATOM 2759 C C . PHE A 1 364 ? -4.133 -17.634 -11.695 1.00 95.75 364 PHE A C 1
ATOM 2761 O O . PHE A 1 364 ? -4.045 -18.827 -12.001 1.00 95.75 364 PHE A O 1
ATOM 2768 N N . THR A 1 365 ? -3.071 -16.938 -11.289 1.00 96.75 365 THR A N 1
ATOM 2769 C CA . THR A 1 365 ? -1.754 -17.556 -11.110 1.00 96.75 365 THR A CA 1
ATOM 2770 C C . THR A 1 365 ? -1.710 -18.405 -9.837 1.00 96.75 365 THR A C 1
ATOM 2772 O O . THR A 1 365 ? -1.261 -19.550 -9.897 1.00 96.75 365 THR A O 1
ATOM 2775 N N . LEU A 1 366 ? -2.259 -17.920 -8.718 1.00 96.94 366 LEU A N 1
ATOM 2776 C CA . LEU A 1 366 ? -2.327 -18.646 -7.441 1.00 96.94 366 LEU A CA 1
ATOM 2777 C C . LEU A 1 366 ? -3.169 -19.931 -7.516 1.00 96.94 366 LEU A C 1
ATOM 2779 O O . LEU A 1 366 ? -2.795 -20.949 -6.932 1.00 96.94 366 LEU A O 1
ATOM 2783 N N . GLU A 1 367 ? -4.270 -19.939 -8.275 1.00 96.44 367 GLU A N 1
ATOM 2784 C CA . GLU A 1 367 ? -5.114 -21.130 -8.479 1.00 96.44 367 GLU A CA 1
ATOM 2785 C C . GLU A 1 367 ? -4.335 -22.336 -9.036 1.00 96.44 367 GLU A C 1
ATOM 2787 O O . GLU A 1 367 ? -4.711 -23.487 -8.800 1.00 96.44 367 GLU A O 1
ATOM 2792 N N . GLN A 1 368 ? -3.223 -22.094 -9.735 1.00 96.81 368 GLN A N 1
ATOM 2793 C CA . GLN A 1 368 ? -2.379 -23.134 -10.325 1.00 96.81 368 GLN A CA 1
ATOM 2794 C C . GLN A 1 368 ? -1.429 -23.810 -9.325 1.00 96.81 368 GLN A C 1
ATOM 2796 O O . GLN A 1 368 ? -0.766 -24.779 -9.714 1.00 96.81 368 GLN A O 1
ATOM 2801 N N . PHE A 1 369 ? -1.372 -23.315 -8.084 1.00 95.81 369 PHE A N 1
ATOM 2802 C CA . PHE A 1 369 ? -0.495 -23.770 -6.999 1.00 95.81 369 PHE A CA 1
ATOM 2803 C C . PHE A 1 369 ? -1.261 -24.389 -5.818 1.00 95.81 369 PHE A C 1
ATOM 2805 O O . PHE A 1 369 ? -0.726 -24.529 -4.720 1.00 95.81 369 PHE A O 1
ATOM 2812 N N . ARG A 1 370 ? -2.523 -24.789 -6.016 1.00 95.62 370 ARG A N 1
ATOM 2813 C CA . ARG A 1 370 ? -3.284 -25.511 -4.983 1.00 95.62 370 ARG A CA 1
ATOM 2814 C C . ARG A 1 370 ? -2.556 -26.793 -4.563 1.00 95.62 370 ARG A C 1
ATOM 2816 O O . ARG A 1 370 ? -2.195 -27.613 -5.404 1.00 95.62 370 ARG A O 1
ATOM 2823 N N . GLY A 1 371 ? -2.396 -26.971 -3.256 1.00 94.12 371 GLY A N 1
ATOM 2824 C CA . GLY A 1 371 ? -1.664 -28.069 -2.627 1.00 94.12 371 GLY A CA 1
ATOM 2825 C C . GLY A 1 371 ? -0.159 -27.827 -2.473 1.00 94.12 371 GLY A C 1
ATOM 2826 O O . GLY A 1 371 ? 0.502 -28.627 -1.810 1.00 94.12 371 GLY A O 1
ATOM 2827 N N . GLU A 1 372 ? 0.384 -26.753 -3.051 1.00 95.62 372 GLU A N 1
ATOM 2828 C CA . GLU A 1 372 ? 1.807 -26.420 -2.966 1.00 95.62 372 GLU A CA 1
ATOM 2829 C C . GLU A 1 372 ? 2.109 -25.474 -1.794 1.00 95.62 372 GLU A C 1
ATOM 2831 O O . GLU A 1 372 ? 1.240 -24.748 -1.306 1.00 95.62 372 GLU A O 1
ATOM 2836 N N . GLU A 1 373 ? 3.363 -25.497 -1.338 1.00 95.69 373 GLU A N 1
ATOM 2837 C CA . GLU A 1 373 ? 3.878 -24.554 -0.346 1.00 95.69 373 GLU A CA 1
ATOM 2838 C C . GLU A 1 373 ? 4.447 -23.318 -1.040 1.00 95.69 373 GLU A C 1
ATOM 2840 O O . GLU A 1 373 ? 5.362 -23.415 -1.869 1.00 95.69 373 GLU A O 1
ATOM 2845 N N . LEU A 1 374 ? 3.899 -22.161 -0.683 1.00 96.00 374 LEU A N 1
ATOM 2846 C CA . LEU A 1 374 ? 4.281 -20.857 -1.199 1.00 96.00 374 LEU A CA 1
ATOM 2847 C C . LEU A 1 374 ? 4.833 -19.990 -0.072 1.00 96.00 374 LEU A C 1
ATOM 2849 O O . LEU A 1 374 ? 4.333 -20.016 1.051 1.00 96.00 374 LEU A O 1
ATOM 2853 N N . VAL A 1 375 ? 5.810 -19.157 -0.406 1.00 94.50 375 VAL A N 1
ATOM 2854 C CA . VAL A 1 375 ? 6.093 -17.944 0.358 1.00 94.50 375 VAL A CA 1
ATOM 2855 C C . VAL A 1 375 ? 5.331 -16.814 -0.312 1.00 94.50 375 VAL A C 1
ATOM 2857 O O . VAL A 1 375 ? 5.579 -16.515 -1.478 1.00 94.50 375 VAL A O 1
ATOM 2860 N N . ILE A 1 376 ? 4.401 -16.203 0.410 1.00 94.12 376 ILE A N 1
ATOM 2861 C CA . ILE A 1 376 ? 3.637 -15.035 -0.023 1.00 94.12 376 ILE A CA 1
ATOM 2862 C C . ILE A 1 376 ? 4.166 -13.822 0.735 1.00 94.12 376 ILE A C 1
ATOM 2864 O O . ILE A 1 376 ? 4.357 -13.866 1.950 1.00 94.12 376 ILE A O 1
ATOM 2868 N N . ARG A 1 377 ? 4.412 -12.727 0.022 1.00 90.44 377 ARG A N 1
ATOM 2869 C CA . ARG A 1 377 ? 4.673 -11.414 0.609 1.00 90.44 377 ARG A CA 1
ATOM 2870 C C . ARG A 1 377 ? 3.534 -10.484 0.238 1.00 90.44 377 ARG A C 1
ATOM 2872 O O . ARG A 1 377 ? 3.230 -10.302 -0.943 1.00 90.44 377 ARG A O 1
ATOM 2879 N N . SER A 1 378 ? 2.919 -9.920 1.259 1.00 88.19 378 SER A N 1
ATOM 2880 C CA . SER A 1 378 ? 1.927 -8.865 1.156 1.00 88.19 378 SER A CA 1
ATOM 2881 C C . SER A 1 378 ? 2.541 -7.506 1.493 1.00 88.19 378 SER A C 1
ATOM 2883 O O . SER A 1 378 ? 3.683 -7.445 1.945 1.00 88.19 378 SER A O 1
ATOM 2885 N N . GLU A 1 379 ? 1.790 -6.428 1.281 1.00 77.12 379 GLU A N 1
ATOM 2886 C CA . GLU A 1 379 ? 2.210 -5.064 1.637 1.00 77.12 379 GLU A CA 1
ATOM 2887 C C . GLU A 1 379 ? 2.547 -4.914 3.121 1.00 77.12 379 GLU A C 1
ATOM 2889 O O . GLU A 1 379 ? 3.443 -4.153 3.463 1.00 77.12 379 GLU A O 1
ATOM 2894 N N . PHE A 1 380 ? 1.874 -5.683 3.980 1.00 72.88 380 PHE A N 1
ATOM 2895 C CA . PHE A 1 380 ? 2.016 -5.585 5.430 1.00 72.88 380 PHE A CA 1
ATOM 2896 C C . PHE A 1 380 ? 2.395 -6.928 6.065 1.00 72.88 380 PHE A C 1
ATOM 2898 O O . PHE A 1 380 ? 2.047 -7.166 7.213 1.00 72.88 380 PHE A O 1
ATOM 2905 N N . GLY A 1 381 ? 3.049 -7.857 5.360 1.00 75.38 381 GLY A N 1
ATOM 2906 C CA . GLY A 1 381 ? 3.407 -9.136 5.987 1.00 75.38 381 GLY A CA 1
ATOM 2907 C C . GLY A 1 381 ? 3.884 -10.246 5.060 1.00 75.38 381 GLY A C 1
ATOM 2908 O O . GLY A 1 381 ? 3.393 -10.394 3.939 1.00 75.38 381 GLY A O 1
ATOM 2909 N N . GLY A 1 382 ? 4.790 -11.090 5.554 1.00 85.31 382 GLY A N 1
ATOM 2910 C CA . GLY A 1 382 ? 5.214 -12.332 4.918 1.00 85.31 382 GLY A CA 1
ATOM 2911 C C . GLY A 1 382 ? 4.602 -13.596 5.531 1.00 85.31 382 GLY A C 1
ATOM 2912 O O . GLY A 1 382 ? 4.605 -13.781 6.746 1.00 85.31 382 GLY A O 1
ATOM 2913 N N . PHE A 1 383 ? 4.174 -14.523 4.671 1.00 89.50 383 PHE A N 1
ATOM 2914 C CA . PHE A 1 383 ? 3.532 -15.781 5.053 1.00 89.50 383 PHE A CA 1
ATOM 2915 C C . PHE A 1 383 ? 4.162 -16.968 4.326 1.00 89.50 383 PHE A C 1
ATOM 2917 O O . PHE A 1 383 ? 4.378 -16.914 3.116 1.00 89.50 383 PHE A O 1
ATOM 2924 N N . ASN A 1 384 ? 4.406 -18.063 5.042 1.00 93.44 384 ASN A N 1
ATOM 2925 C CA . ASN A 1 384 ? 4.692 -19.355 4.426 1.00 93.44 384 ASN A CA 1
ATOM 2926 C C . ASN A 1 384 ? 3.419 -20.189 4.515 1.00 93.44 384 ASN A C 1
ATOM 2928 O O . ASN A 1 384 ? 2.969 -20.490 5.612 1.00 93.44 384 ASN A O 1
ATOM 2932 N N . ILE A 1 385 ? 2.828 -20.564 3.389 1.00 94.50 385 ILE A N 1
ATOM 2933 C CA . ILE A 1 385 ? 1.498 -21.171 3.360 1.00 94.50 385 ILE A CA 1
ATOM 2934 C C . ILE A 1 385 ? 1.478 -22.409 2.476 1.00 94.50 385 ILE A C 1
ATOM 2936 O O . ILE A 1 385 ? 1.940 -22.384 1.337 1.00 94.50 385 ILE A O 1
ATOM 2940 N N . GLN A 1 386 ? 0.885 -23.493 2.971 1.00 96.12 386 GLN A N 1
ATOM 2941 C CA . GLN A 1 386 ? 0.439 -24.586 2.115 1.00 96.12 386 GLN A CA 1
ATOM 2942 C C . GLN A 1 386 ? -0.960 -24.263 1.596 1.00 96.12 386 GLN A C 1
ATOM 2944 O O . GLN A 1 386 ? -1.927 -24.311 2.358 1.00 96.12 386 GLN A O 1
ATOM 2949 N N . VAL A 1 387 ? -1.071 -23.930 0.311 1.00 96.50 387 VAL A N 1
ATOM 2950 C CA . VAL A 1 387 ? -2.323 -23.453 -0.285 1.00 96.50 387 VAL A CA 1
ATOM 2951 C C . VAL A 1 387 ? -3.351 -24.577 -0.327 1.00 96.50 387 VAL A C 1
ATOM 2953 O O . VAL A 1 387 ? -3.133 -25.606 -0.965 1.00 96.50 387 VAL A O 1
ATOM 2956 N N . THR A 1 388 ? -4.504 -24.374 0.301 1.00 96.00 388 THR A N 1
ATOM 2957 C CA . THR A 1 388 ? -5.632 -25.316 0.256 1.00 96.00 388 THR A CA 1
ATOM 2958 C C . THR A 1 388 ? -6.710 -24.843 -0.711 1.00 96.00 388 THR A C 1
ATOM 2960 O O . THR A 1 388 ? -7.268 -25.651 -1.454 1.00 96.00 388 THR A O 1
ATOM 2963 N N . GLU A 1 389 ? -6.961 -23.536 -0.765 1.00 95.31 389 GLU A N 1
ATOM 2964 C CA . GLU A 1 389 ? -7.990 -22.939 -1.608 1.00 95.31 389 GLU A CA 1
ATOM 2965 C C . GLU A 1 389 ? -7.560 -21.562 -2.120 1.00 95.31 389 GLU A C 1
ATOM 2967 O O . GLU A 1 389 ? -6.892 -20.792 -1.437 1.00 95.31 389 GLU A O 1
ATOM 2972 N N . VAL A 1 390 ? -7.979 -21.249 -3.344 1.00 95.12 390 VAL A N 1
ATOM 2973 C CA . VAL A 1 390 ? -7.893 -19.904 -3.917 1.00 95.12 390 VAL A CA 1
ATOM 2974 C C . VAL A 1 390 ? -9.257 -19.616 -4.518 1.00 95.12 390 VAL A C 1
ATOM 2976 O O . VAL A 1 390 ? -9.640 -20.277 -5.492 1.00 95.12 390 VAL A O 1
ATOM 2979 N N . LYS A 1 391 ? -10.015 -18.721 -3.881 1.00 90.31 391 LYS A N 1
ATOM 2980 C CA . LYS A 1 391 ? -11.401 -18.406 -4.242 1.00 90.31 391 LYS A CA 1
ATOM 2981 C C . LYS A 1 391 ? -11.805 -17.056 -3.656 1.00 90.31 391 LYS A C 1
ATOM 2983 O O . LYS A 1 391 ? -11.331 -16.682 -2.591 1.00 90.31 391 LYS A O 1
ATOM 2988 N N . ASN A 1 392 ? -12.726 -16.359 -4.326 1.00 87.31 392 ASN A N 1
ATOM 2989 C CA . ASN A 1 392 ? -13.308 -15.098 -3.853 1.00 87.31 392 ASN A CA 1
ATOM 2990 C C . ASN A 1 392 ? -12.233 -14.070 -3.450 1.00 87.31 392 ASN A C 1
ATOM 2992 O O . ASN A 1 392 ? -12.375 -13.423 -2.422 1.00 87.31 392 ASN A O 1
ATOM 2996 N N . PHE A 1 393 ? -11.146 -13.964 -4.221 1.00 94.00 393 PHE A N 1
ATOM 2997 C CA . PHE A 1 393 ? -10.022 -13.065 -3.939 1.00 94.00 393 PHE A CA 1
ATOM 2998 C C . PHE A 1 393 ? -9.285 -13.316 -2.614 1.00 94.00 393 PHE A C 1
ATOM 3000 O O . PHE A 1 393 ? -8.527 -12.464 -2.163 1.00 94.00 393 PHE A O 1
ATOM 3007 N N . ILE A 1 394 ? -9.455 -14.499 -2.019 1.00 94.62 394 ILE A N 1
ATOM 3008 C CA . ILE A 1 394 ? -8.692 -14.974 -0.866 1.00 94.62 394 ILE A CA 1
ATOM 3009 C C . ILE A 1 394 ? -7.845 -16.175 -1.292 1.00 94.62 394 ILE A C 1
ATOM 3011 O O . ILE A 1 394 ? -8.334 -17.099 -1.953 1.00 94.62 394 ILE A O 1
ATOM 3015 N N . VAL A 1 395 ? -6.583 -16.194 -0.867 1.00 96.50 395 VAL A N 1
ATOM 3016 C CA . VAL A 1 395 ? -5.784 -17.422 -0.796 1.00 96.50 395 VAL A CA 1
ATOM 3017 C C . VAL A 1 395 ? -5.812 -17.937 0.637 1.00 96.50 395 VAL A C 1
ATOM 3019 O O . VAL A 1 395 ? -5.488 -17.220 1.581 1.00 96.50 395 VAL A O 1
ATOM 3022 N N . SER A 1 396 ? -6.263 -19.178 0.791 1.00 96.12 396 SER A N 1
ATOM 3023 C CA . SER A 1 396 ? -6.394 -19.857 2.076 1.00 96.12 396 SER A CA 1
ATOM 3024 C C . SER A 1 396 ? -5.482 -21.070 2.130 1.00 96.12 396 SER A C 1
ATOM 3026 O O . SER A 1 396 ? -5.214 -21.720 1.113 1.00 96.12 396 SER A O 1
ATOM 3028 N N . GLY A 1 397 ? -5.024 -21.402 3.327 1.00 95.12 397 GLY A N 1
ATOM 3029 C CA . GLY A 1 397 ? -4.081 -22.488 3.515 1.00 95.12 397 GLY A CA 1
ATOM 3030 C C . GLY A 1 397 ? -3.706 -22.699 4.966 1.00 95.12 397 GLY A C 1
ATOM 3031 O O . GLY A 1 397 ? -4.385 -22.216 5.866 1.00 95.12 397 GLY A O 1
ATOM 3032 N N . ILE A 1 398 ? -2.634 -23.454 5.169 1.00 94.00 398 ILE A N 1
ATOM 3033 C CA . ILE A 1 398 ? -2.069 -23.744 6.488 1.00 94.00 398 ILE A CA 1
ATOM 3034 C C . ILE A 1 398 ? -0.731 -23.031 6.622 1.00 94.00 398 ILE A C 1
ATOM 3036 O O . ILE A 1 398 ? 0.103 -23.174 5.723 1.00 94.00 398 ILE A O 1
ATOM 3040 N N . ASP A 1 399 ? -0.508 -22.319 7.727 1.00 91.31 399 ASP A N 1
ATOM 3041 C CA . ASP A 1 399 ? 0.790 -21.708 8.018 1.00 91.31 399 ASP A CA 1
ATOM 3042 C C . ASP A 1 399 ? 1.883 -22.784 8.166 1.00 91.31 399 ASP A C 1
ATOM 3044 O O . ASP A 1 399 ? 1.758 -23.766 8.905 1.00 91.31 399 ASP A O 1
ATOM 3048 N N . LYS A 1 400 ? 2.965 -22.599 7.412 1.00 91.94 400 LYS A N 1
ATOM 3049 C CA . LYS A 1 400 ? 4.172 -23.434 7.353 1.00 91.94 400 LYS A CA 1
ATOM 3050 C C . LYS A 1 400 ? 5.420 -22.643 7.735 1.00 91.94 400 LYS A C 1
ATOM 3052 O O . LYS A 1 400 ? 6.536 -23.025 7.377 1.00 91.94 400 LYS A O 1
ATOM 3057 N N . SER A 1 401 ? 5.262 -21.510 8.412 1.00 83.19 401 SER A N 1
ATOM 3058 C CA . SER A 1 401 ? 6.397 -20.729 8.893 1.00 83.19 401 SER A CA 1
ATOM 3059 C C . SER A 1 401 ? 7.316 -21.599 9.774 1.00 83.19 401 SER A C 1
ATOM 3061 O O . SER A 1 401 ? 6.856 -22.569 10.372 1.00 83.19 401 SER A O 1
ATOM 3063 N N . PRO A 1 402 ? 8.629 -21.315 9.881 1.00 72.62 402 PRO A N 1
ATOM 3064 C CA . PRO A 1 402 ? 9.543 -22.130 10.698 1.00 72.62 402 PRO A CA 1
ATOM 3065 C C . PRO A 1 402 ? 9.173 -22.166 12.190 1.00 72.62 402 PRO A C 1
ATOM 3067 O O . PRO A 1 402 ? 9.500 -23.117 12.892 1.00 72.62 402 PRO A O 1
ATOM 3070 N N . VAL A 1 403 ? 8.483 -21.121 12.652 1.00 66.38 403 VAL A N 1
ATOM 3071 C CA . VAL A 1 403 ? 7.838 -21.003 13.972 1.00 66.38 403 VAL A CA 1
ATOM 3072 C C . VAL A 1 403 ? 6.324 -21.241 13.896 1.00 66.38 403 VAL A C 1
ATOM 3074 O O . VAL A 1 403 ? 5.592 -20.885 14.810 1.00 66.38 403 VAL A O 1
ATOM 3077 N N . GLY A 1 404 ? 5.861 -21.764 12.764 1.00 61.53 404 GLY A N 1
ATOM 3078 C CA . GLY A 1 404 ? 4.475 -21.751 12.343 1.00 61.53 404 GLY A CA 1
ATOM 3079 C C . GLY A 1 404 ? 3.593 -22.571 13.259 1.00 61.53 404 GLY A C 1
ATOM 3080 O O . GLY A 1 404 ? 3.949 -23.661 13.713 1.00 61.53 404 GLY A O 1
ATOM 3081 N N . SER A 1 405 ? 2.421 -22.018 13.503 1.00 73.19 405 SER A N 1
ATOM 3082 C CA . SER A 1 405 ? 1.388 -22.569 14.371 1.00 73.19 405 SER A CA 1
ATOM 3083 C C . SER A 1 405 ? 0.695 -23.799 13.770 1.00 73.19 405 SER A C 1
ATOM 3085 O O . SER A 1 405 ? 0.078 -24.579 14.492 1.00 73.19 405 SER A O 1
ATOM 3087 N N . GLY A 1 406 ? 0.786 -23.986 12.446 1.00 85.38 406 GLY A N 1
ATOM 3088 C CA . GLY A 1 406 ? -0.039 -24.949 11.713 1.00 85.38 406 GLY A CA 1
ATOM 3089 C C . GLY A 1 406 ? -1.505 -24.521 11.603 1.00 85.38 406 GLY A C 1
ATOM 3090 O O . GLY A 1 406 ? -2.353 -25.341 11.242 1.00 85.38 406 GLY A O 1
ATOM 3091 N N . ASN A 1 407 ? -1.801 -23.258 11.908 1.00 90.25 407 ASN A N 1
ATOM 3092 C CA . ASN A 1 407 ? -3.142 -22.705 11.861 1.00 90.25 407 ASN A CA 1
ATOM 3093 C C . ASN A 1 407 ? -3.617 -22.441 10.425 1.00 90.25 407 ASN A C 1
ATOM 3095 O O . ASN 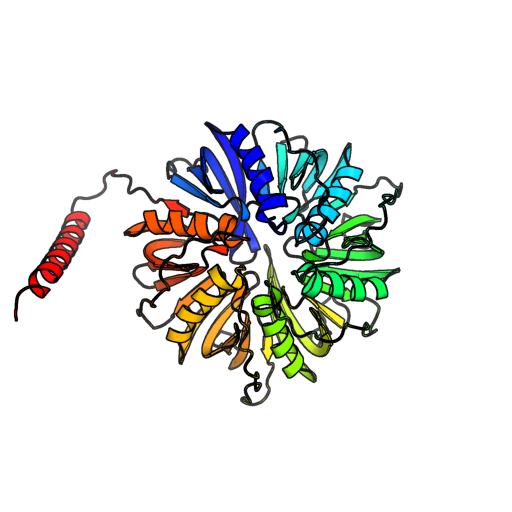A 1 407 ? -2.803 -22.213 9.519 1.00 90.25 407 ASN A O 1
ATOM 3099 N N . PRO A 1 408 ? -4.943 -22.427 10.205 1.00 93.50 408 PRO A N 1
ATOM 3100 C CA . PRO A 1 408 ? -5.533 -21.845 9.009 1.00 93.50 408 PRO A CA 1
ATOM 3101 C C . PRO A 1 408 ? -5.161 -20.368 8.873 1.00 93.50 408 PRO A C 1
ATOM 3103 O O . PRO A 1 408 ? -5.223 -19.613 9.842 1.00 93.50 408 PRO A O 1
ATOM 3106 N N . ILE A 1 409 ? -4.817 -19.950 7.658 1.00 93.69 409 ILE A N 1
ATOM 3107 C CA . ILE A 1 409 ? -4.561 -18.549 7.329 1.00 93.69 409 ILE A CA 1
ATOM 3108 C C . ILE A 1 409 ? -5.271 -18.152 6.036 1.00 93.69 409 ILE A C 1
ATOM 3110 O O . ILE A 1 409 ? -5.324 -18.927 5.075 1.00 93.69 409 ILE A O 1
ATOM 3114 N N . HIS A 1 410 ? -5.805 -16.933 6.026 1.00 95.12 410 HIS A N 1
ATOM 3115 C CA . HIS A 1 410 ? -6.554 -16.335 4.928 1.00 95.12 410 HIS A CA 1
ATOM 3116 C C . HIS A 1 410 ? -5.930 -14.998 4.533 1.00 95.12 410 HIS A C 1
ATOM 3118 O O . HIS A 1 410 ? -5.920 -14.061 5.328 1.00 95.12 410 HIS A O 1
ATOM 3124 N N . ILE A 1 411 ? -5.430 -14.898 3.304 1.00 95.00 411 ILE A N 1
ATOM 3125 C CA . ILE A 1 411 ? -4.719 -13.718 2.799 1.00 95.00 411 ILE A CA 1
ATOM 3126 C C . ILE A 1 411 ? -5.537 -13.114 1.648 1.00 95.00 411 ILE A C 1
ATOM 3128 O O . ILE A 1 411 ? -5.828 -13.828 0.677 1.00 95.00 411 ILE A O 1
ATOM 3132 N N . PRO A 1 412 ? -5.924 -11.828 1.712 1.00 94.50 412 PRO A N 1
ATOM 3133 C CA . PRO A 1 412 ? -6.562 -11.156 0.594 1.00 94.50 412 PRO A CA 1
ATOM 3134 C C . PRO A 1 412 ? -5.561 -10.921 -0.537 1.00 94.50 412 PRO A C 1
ATOM 3136 O O . PRO A 1 412 ? -4.459 -10.408 -0.341 1.00 94.50 412 PRO A O 1
ATOM 3139 N N . ILE A 1 413 ? -5.956 -11.296 -1.751 1.00 94.69 413 ILE A N 1
ATOM 3140 C CA . ILE A 1 413 ? -5.079 -11.280 -2.926 1.00 94.69 413 ILE A CA 1
ATOM 3141 C C . ILE A 1 413 ? -4.680 -9.853 -3.317 1.00 94.69 413 ILE A C 1
ATOM 3143 O O . ILE A 1 413 ? -3.589 -9.654 -3.846 1.00 94.69 413 ILE A O 1
ATOM 3147 N N . CYS A 1 414 ? -5.515 -8.856 -3.019 1.00 90.88 414 CYS A N 1
ATOM 3148 C CA . CYS A 1 414 ? -5.220 -7.447 -3.281 1.00 90.88 414 CYS A CA 1
ATOM 3149 C C . CYS A 1 414 ? -3.957 -6.929 -2.589 1.00 90.88 414 CYS A C 1
ATOM 3151 O O . CYS A 1 414 ? -3.291 -6.043 -3.123 1.00 90.88 414 CYS A O 1
ATOM 3153 N N . ASN A 1 415 ? -3.611 -7.517 -1.443 1.00 89.69 415 ASN A N 1
ATOM 3154 C CA . ASN A 1 415 ? -2.464 -7.104 -0.650 1.00 89.69 415 ASN A CA 1
ATOM 3155 C C . ASN A 1 415 ? -1.199 -7.867 -1.051 1.00 89.69 415 ASN A C 1
ATOM 3157 O O . ASN A 1 415 ? -0.127 -7.533 -0.565 1.00 89.69 415 ASN A O 1
ATOM 3161 N N . ILE A 1 416 ? -1.282 -8.879 -1.927 1.00 92.44 416 ILE A N 1
ATOM 3162 C CA . ILE A 1 416 ? -0.125 -9.674 -2.354 1.00 92.44 416 ILE A CA 1
ATOM 3163 C C . ILE A 1 416 ? 0.741 -8.865 -3.322 1.00 92.44 416 ILE A C 1
ATOM 3165 O O . ILE A 1 416 ? 0.323 -8.511 -4.425 1.00 92.44 416 ILE A O 1
ATOM 3169 N N . VAL A 1 417 ? 1.993 -8.648 -2.926 1.00 91.50 417 VAL A N 1
ATOM 3170 C CA . VAL A 1 417 ? 3.019 -8.005 -3.752 1.00 91.50 417 VAL A CA 1
ATOM 3171 C C . VAL A 1 417 ? 3.772 -9.049 -4.566 1.00 91.50 417 VAL A C 1
ATOM 3173 O O . VAL A 1 417 ? 3.962 -8.879 -5.769 1.00 91.50 417 VAL A O 1
ATOM 3176 N N . GLN A 1 418 ? 4.171 -10.153 -3.928 1.00 93.44 418 GLN A N 1
ATOM 3177 C CA . GLN A 1 418 ? 4.832 -11.263 -4.607 1.00 93.44 418 GLN A CA 1
ATOM 3178 C C . GLN A 1 418 ? 4.535 -12.611 -3.957 1.00 93.44 418 GLN A C 1
ATOM 3180 O O . GLN A 1 418 ? 4.193 -12.693 -2.777 1.00 93.44 418 GLN A O 1
ATOM 3185 N N . TYR A 1 419 ? 4.759 -13.686 -4.705 1.00 95.31 419 TYR A N 1
ATOM 3186 C CA . TYR A 1 419 ? 4.896 -15.017 -4.133 1.00 95.31 419 TYR A CA 1
ATOM 3187 C C . TYR A 1 419 ? 5.907 -15.869 -4.901 1.00 95.31 419 TYR A C 1
ATOM 3189 O O . TYR A 1 419 ? 6.207 -15.615 -6.069 1.00 95.31 419 TYR A O 1
ATOM 3197 N N . PHE A 1 420 ? 6.415 -16.913 -4.251 1.00 94.69 420 PHE A N 1
ATOM 3198 C CA . PHE A 1 420 ? 7.223 -17.937 -4.903 1.00 94.69 420 PHE A CA 1
ATOM 3199 C C . PHE A 1 420 ? 6.964 -19.327 -4.307 1.00 94.69 420 PHE A C 1
ATOM 3201 O O . PHE A 1 420 ? 6.826 -19.463 -3.088 1.00 94.69 420 PHE A O 1
ATOM 3208 N N . PRO A 1 421 ? 6.888 -20.381 -5.138 1.00 94.50 421 PRO A N 1
ATOM 3209 C CA . PRO A 1 421 ? 6.796 -21.750 -4.654 1.00 94.50 421 PRO A CA 1
ATOM 3210 C C . PRO A 1 421 ? 8.130 -22.226 -4.069 1.00 94.50 421 PRO A C 1
ATOM 3212 O O . PRO A 1 421 ? 9.187 -22.027 -4.663 1.00 94.50 421 PRO A O 1
ATOM 3215 N N . ILE A 1 422 ? 8.084 -22.913 -2.924 1.00 89.75 422 ILE A N 1
ATOM 3216 C CA . ILE A 1 422 ? 9.294 -23.405 -2.237 1.00 89.75 422 ILE A CA 1
ATOM 3217 C C . ILE A 1 422 ? 9.905 -24.605 -2.973 1.00 89.75 422 ILE A C 1
ATOM 3219 O O . ILE A 1 422 ? 11.121 -24.721 -3.102 1.00 89.75 422 ILE A O 1
ATOM 3223 N N . SER A 1 423 ? 9.057 -25.522 -3.446 1.00 85.25 423 SER A N 1
ATOM 3224 C CA . SER A 1 423 ? 9.499 -26.818 -3.989 1.00 85.25 423 SER A CA 1
ATOM 3225 C C . SER A 1 423 ? 9.312 -26.958 -5.500 1.00 85.25 423 SER A C 1
ATOM 3227 O O . SER A 1 423 ? 9.892 -27.849 -6.124 1.00 85.25 423 SER A O 1
ATOM 3229 N N . SER A 1 424 ? 8.480 -26.113 -6.103 1.00 85.94 424 SER A N 1
ATOM 3230 C CA . SER A 1 424 ? 8.073 -26.256 -7.497 1.00 85.94 424 SER A CA 1
ATOM 3231 C C . SER A 1 424 ? 8.879 -25.344 -8.404 1.00 85.94 424 SER A C 1
ATOM 3233 O O . SER A 1 424 ? 9.042 -24.160 -8.140 1.00 85.94 424 SER A O 1
ATOM 3235 N N . LYS A 1 425 ? 9.349 -25.898 -9.523 1.00 86.75 425 LYS A N 1
ATOM 3236 C CA . LYS A 1 425 ? 9.938 -25.127 -10.630 1.00 86.75 425 LYS A CA 1
ATOM 3237 C C . LYS A 1 425 ? 8.924 -24.884 -11.751 1.00 86.75 425 LYS A C 1
ATOM 3239 O O . LYS A 1 425 ? 9.300 -24.655 -12.900 1.00 86.75 425 LYS A O 1
ATOM 3244 N N . LYS A 1 426 ? 7.631 -25.003 -11.443 1.00 89.88 426 LYS A N 1
ATOM 3245 C CA . LYS A 1 426 ? 6.549 -24.738 -12.385 1.00 89.88 426 LYS A CA 1
ATOM 3246 C C . LYS A 1 426 ? 6.402 -23.230 -12.570 1.00 89.88 426 LYS A C 1
ATOM 3248 O O . LYS A 1 426 ? 6.100 -22.508 -11.627 1.00 89.88 426 LYS A O 1
ATOM 3253 N N . ILE A 1 427 ? 6.571 -22.778 -13.805 1.00 92.00 427 ILE A N 1
ATOM 3254 C CA . ILE A 1 427 ? 6.259 -21.408 -14.214 1.00 92.00 427 ILE A CA 1
ATOM 3255 C C . ILE A 1 427 ? 4.747 -21.348 -14.462 1.00 92.00 427 ILE A C 1
ATOM 3257 O O . ILE A 1 427 ? 4.260 -22.126 -15.290 1.00 92.00 427 ILE A O 1
ATOM 3261 N N . PRO A 1 428 ? 3.988 -20.490 -13.764 1.00 94.88 428 PRO A N 1
ATOM 3262 C CA . PRO A 1 428 ? 2.551 -20.417 -13.968 1.00 94.88 428 PRO A CA 1
ATOM 3263 C C . PRO A 1 428 ? 2.189 -19.788 -15.314 1.00 94.88 428 PRO A C 1
ATOM 3265 O O . PRO A 1 428 ? 2.922 -18.992 -15.914 1.00 94.88 428 PRO A O 1
ATOM 3268 N N . ASP A 1 429 ? 0.997 -20.127 -15.787 1.00 96.75 429 ASP A N 1
ATOM 3269 C CA . ASP A 1 429 ? 0.364 -19.377 -16.854 1.00 96.75 429 ASP A CA 1
ATOM 3270 C C . ASP A 1 429 ? -0.094 -18.011 -16.359 1.00 96.75 429 ASP A C 1
ATOM 3272 O O . ASP A 1 429 ? -0.534 -17.873 -15.222 1.00 96.75 429 ASP A O 1
ATOM 3276 N N . VAL A 1 430 ? -0.008 -17.008 -17.233 1.00 95.50 430 VAL A N 1
ATOM 3277 C CA . VAL A 1 430 ? -0.475 -15.641 -16.972 1.00 95.50 430 VAL A CA 1
ATOM 3278 C C . VAL A 1 430 ? -1.497 -15.258 -18.029 1.00 95.50 430 VAL A C 1
ATOM 3280 O O . VAL A 1 430 ? -1.446 -15.756 -19.161 1.00 95.50 430 VAL A O 1
ATOM 3283 N N . LYS A 1 431 ? -2.428 -14.376 -17.667 1.00 91.62 431 LYS A N 1
ATOM 3284 C CA . LYS A 1 431 ? -3.377 -13.812 -18.628 1.00 91.62 431 LYS A CA 1
ATOM 3285 C C . LYS A 1 431 ? -2.629 -12.920 -19.631 1.00 91.62 431 LYS A C 1
ATOM 3287 O O . LYS A 1 431 ? -1.670 -12.252 -19.240 1.00 91.62 431 LYS A O 1
ATOM 3292 N N . PRO A 1 432 ? -3.025 -12.903 -20.916 1.00 90.38 432 PRO A N 1
ATOM 3293 C CA . PRO A 1 432 ? -2.441 -11.988 -21.892 1.00 90.38 432 PRO A CA 1
ATOM 3294 C C . PRO A 1 432 ? -2.598 -10.536 -21.445 1.00 90.38 432 PRO A C 1
ATOM 3296 O O . PRO A 1 432 ? -3.647 -10.189 -20.917 1.00 90.38 432 PRO A O 1
ATOM 3299 N N . ILE A 1 433 ? -1.595 -9.696 -21.711 1.00 87.44 433 ILE A N 1
ATOM 3300 C CA . ILE A 1 433 ? -1.670 -8.256 -21.439 1.00 87.44 433 ILE A CA 1
ATOM 3301 C C . ILE A 1 433 ? -2.884 -7.671 -22.167 1.00 87.44 433 ILE A C 1
ATOM 3303 O O . ILE A 1 433 ? -3.025 -7.820 -23.386 1.00 87.44 433 ILE A O 1
ATOM 3307 N N . GLN A 1 434 ? -3.745 -6.990 -21.420 1.00 84.31 434 GLN A N 1
ATOM 3308 C CA . GLN A 1 434 ? -4.862 -6.234 -21.963 1.00 84.31 434 GLN A CA 1
ATOM 3309 C C . GLN A 1 434 ? -4.609 -4.755 -21.738 1.00 84.31 434 GLN A C 1
ATOM 3311 O O . GLN A 1 434 ? -4.129 -4.350 -20.691 1.00 84.31 434 GLN A O 1
ATOM 3316 N N . LYS A 1 435 ? -4.953 -3.934 -22.730 1.00 78.19 435 LYS A N 1
ATOM 3317 C CA . LYS A 1 435 ? -4.867 -2.489 -22.563 1.00 78.19 435 LYS A CA 1
ATOM 3318 C C . LYS A 1 435 ? -6.031 -2.004 -21.707 1.00 78.19 435 LYS A C 1
ATOM 3320 O O . LYS A 1 435 ? -7.202 -2.185 -22.082 1.00 78.19 435 LYS A O 1
ATOM 3325 N N . ASN A 1 436 ? -5.718 -1.329 -20.612 1.00 79.94 436 ASN A N 1
ATOM 3326 C CA . ASN A 1 436 ? -6.716 -0.659 -19.809 1.00 79.94 436 ASN A CA 1
ATOM 3327 C C . ASN A 1 436 ? -7.017 0.730 -20.372 1.00 79.94 436 ASN A C 1
ATOM 3329 O O . ASN A 1 436 ? -6.258 1.334 -21.129 1.00 79.94 436 ASN A O 1
ATOM 3333 N N . THR A 1 437 ? -8.229 1.207 -20.101 1.00 73.12 437 THR A N 1
ATOM 3334 C CA . THR A 1 437 ? -8.721 2.482 -20.653 1.00 73.12 437 THR A CA 1
ATOM 3335 C C . THR A 1 437 ? -9.292 3.406 -19.588 1.00 73.12 437 THR A C 1
ATOM 3337 O O . THR A 1 437 ? -9.735 4.503 -19.924 1.00 73.12 437 THR A O 1
ATOM 3340 N N . LYS A 1 438 ? -9.370 2.948 -18.334 1.00 70.69 438 LYS A N 1
ATOM 3341 C CA . LYS A 1 438 ? -9.940 3.675 -17.198 1.00 70.69 438 LYS A CA 1
ATOM 3342 C C . LYS A 1 438 ? -9.303 3.207 -15.889 1.00 70.69 438 LYS A C 1
ATOM 3344 O O . LYS A 1 438 ? -8.895 2.050 -15.808 1.00 70.69 438 LYS A O 1
ATOM 3349 N N . GLY A 1 439 ? -9.325 4.092 -14.895 1.00 73.88 439 GLY A N 1
ATOM 3350 C CA . GLY A 1 439 ? -8.933 3.806 -13.518 1.00 73.88 439 GLY A CA 1
ATOM 3351 C C . GLY A 1 439 ? -7.429 3.646 -13.328 1.00 73.88 439 GLY A C 1
ATOM 3352 O O . GLY A 1 439 ? -6.635 3.898 -14.236 1.00 73.88 439 GLY A O 1
ATOM 3353 N N . GLU A 1 440 ? -7.070 3.181 -12.138 1.00 79.94 440 GLU A N 1
ATOM 3354 C CA . GLU A 1 440 ? -5.686 3.050 -11.673 1.00 79.94 440 GLU A CA 1
ATOM 3355 C C . GLU A 1 440 ? -4.829 2.140 -12.540 1.00 79.94 440 GLU A C 1
ATOM 3357 O O . GLU A 1 440 ? -3.641 2.389 -12.720 1.00 79.94 440 GLU A O 1
ATOM 3362 N N . CYS A 1 441 ? -5.437 1.142 -13.180 1.00 84.69 441 CYS A N 1
ATOM 3363 C CA . CYS A 1 441 ? -4.726 0.260 -14.093 1.00 84.69 441 CYS A CA 1
ATOM 3364 C C . CYS A 1 441 ? -4.009 1.031 -15.213 1.00 84.69 441 CYS A C 1
ATOM 3366 O O . CYS A 1 441 ? -2.937 0.632 -15.636 1.00 84.69 441 CYS A O 1
ATOM 3368 N N . VAL A 1 442 ? -4.549 2.168 -15.668 1.00 86.31 442 VAL A N 1
ATOM 3369 C CA . VAL A 1 442 ? -3.941 2.954 -16.756 1.00 86.31 442 VAL A CA 1
ATOM 3370 C C . VAL A 1 442 ? -2.648 3.651 -16.328 1.00 86.31 442 VAL A C 1
ATOM 3372 O O . VAL A 1 442 ? -1.761 3.820 -17.163 1.00 86.31 442 VAL A O 1
ATOM 3375 N N . CYS A 1 443 ? -2.545 4.086 -15.069 1.00 87.31 443 CYS A N 1
ATOM 3376 C CA . CYS A 1 443 ? -1.416 4.896 -14.602 1.00 87.31 443 CYS A CA 1
ATOM 3377 C C . CYS A 1 443 ? -0.483 4.179 -13.616 1.00 87.31 443 CYS A C 1
ATOM 3379 O O . CYS A 1 443 ? 0.652 4.619 -13.447 1.00 87.31 443 CYS A O 1
ATOM 3381 N N . CYS A 1 444 ? -0.935 3.086 -12.999 1.00 87.25 444 CYS A N 1
ATOM 3382 C CA . CYS A 1 444 ? -0.167 2.318 -12.022 1.00 87.25 444 CYS A CA 1
ATOM 3383 C C . CYS A 1 444 ? 0.305 0.973 -12.596 1.00 87.25 444 CYS A C 1
ATOM 3385 O O . CYS A 1 444 ? 1.475 0.625 -12.477 1.00 87.25 444 CYS A O 1
ATOM 3387 N N . GLU A 1 445 ? -0.591 0.226 -13.250 1.00 91.88 445 GLU A N 1
ATOM 3388 C CA . GLU A 1 445 ? -0.335 -1.153 -13.699 1.00 91.88 445 GLU A CA 1
ATOM 3389 C C . GLU A 1 445 ? 0.204 -1.227 -15.134 1.00 91.88 445 GLU A C 1
ATOM 3391 O O . GLU A 1 445 ? 1.336 -1.663 -15.346 1.00 91.88 445 GLU A O 1
ATOM 3396 N N . ASP A 1 446 ? -0.575 -0.754 -16.116 1.00 92.00 446 ASP A N 1
ATOM 3397 C CA . ASP A 1 446 ? -0.237 -0.769 -17.542 1.00 92.00 446 ASP A CA 1
ATOM 3398 C C . ASP A 1 446 ? 1.189 -0.235 -17.784 1.00 92.00 446 ASP A C 1
ATOM 3400 O O . ASP A 1 446 ? 1.939 -0.867 -18.537 1.00 92.00 446 ASP A O 1
ATOM 3404 N N . PRO A 1 447 ? 1.620 0.902 -17.195 1.00 92.94 447 PRO A N 1
ATOM 3405 C CA . PRO A 1 447 ? 2.947 1.447 -17.449 1.00 92.94 447 PRO A CA 1
ATOM 3406 C C . PRO A 1 447 ? 4.088 0.492 -17.111 1.00 92.94 447 PRO A C 1
ATOM 3408 O O . PRO A 1 447 ? 4.953 0.242 -17.955 1.00 92.94 447 PRO A O 1
ATOM 3411 N N . ILE A 1 448 ? 4.077 -0.072 -15.903 1.00 93.88 448 ILE A N 1
ATOM 3412 C CA . ILE A 1 448 ? 5.176 -0.900 -15.411 1.00 93.88 448 ILE A CA 1
ATOM 3413 C C . ILE A 1 448 ? 5.106 -2.323 -15.976 1.00 93.88 448 ILE A C 1
ATOM 3415 O O . ILE A 1 448 ? 6.144 -2.897 -16.300 1.00 93.88 448 ILE A O 1
ATOM 3419 N N . THR A 1 449 ? 3.904 -2.851 -16.236 1.00 95.06 449 THR A N 1
ATOM 3420 C CA . THR A 1 449 ? 3.711 -4.097 -16.998 1.00 95.06 449 THR A CA 1
ATOM 3421 C C . THR A 1 449 ? 4.276 -3.974 -18.409 1.00 95.06 449 THR A C 1
ATOM 3423 O O . THR A 1 449 ? 4.975 -4.872 -18.883 1.00 95.06 449 THR A O 1
ATOM 3426 N N . ASN A 1 450 ? 4.031 -2.848 -19.087 1.00 95.50 450 ASN A N 1
ATOM 3427 C CA . ASN A 1 450 ? 4.581 -2.607 -20.417 1.00 95.50 450 ASN A CA 1
ATOM 3428 C C . ASN A 1 450 ? 6.111 -2.520 -20.385 1.00 95.50 450 ASN A C 1
ATOM 3430 O O . ASN A 1 450 ? 6.752 -3.150 -21.225 1.00 95.50 450 ASN A O 1
ATOM 3434 N N . VAL A 1 451 ? 6.695 -1.816 -19.406 1.00 95.69 451 VAL A N 1
ATOM 3435 C CA . VAL A 1 451 ? 8.157 -1.773 -19.210 1.00 95.69 451 VAL A CA 1
ATOM 3436 C C . VAL A 1 451 ? 8.706 -3.184 -19.002 1.00 95.69 451 VAL A C 1
ATOM 3438 O O . VAL A 1 451 ? 9.554 -3.621 -19.779 1.00 95.69 451 VAL A O 1
ATOM 3441 N N . ALA A 1 452 ? 8.173 -3.943 -18.040 1.00 96.19 452 ALA A N 1
ATOM 3442 C CA . ALA A 1 452 ? 8.611 -5.310 -17.759 1.00 96.19 452 ALA A CA 1
ATOM 3443 C C . ALA A 1 452 ? 8.519 -6.213 -19.000 1.00 96.19 452 ALA A C 1
ATOM 3445 O O . ALA A 1 452 ? 9.423 -7.003 -19.270 1.00 96.19 452 ALA A O 1
ATOM 3446 N N . ASN A 1 453 ? 7.461 -6.067 -19.802 1.00 97.06 453 ASN A N 1
ATOM 3447 C CA . ASN A 1 453 ? 7.279 -6.828 -21.035 1.00 97.06 453 ASN A CA 1
ATOM 3448 C C . ASN A 1 453 ? 8.352 -6.512 -22.095 1.00 97.06 453 ASN A C 1
ATOM 3450 O O . ASN A 1 453 ? 8.752 -7.401 -22.847 1.00 97.06 453 ASN A O 1
ATOM 3454 N N . THR A 1 454 ? 8.859 -5.274 -22.152 1.00 96.69 454 THR A N 1
ATOM 3455 C CA . THR A 1 454 ? 10.000 -4.935 -23.028 1.00 96.69 454 THR A CA 1
ATOM 3456 C C . THR A 1 454 ? 11.331 -5.521 -22.551 1.00 96.69 454 THR A C 1
ATOM 3458 O O . THR A 1 454 ? 12.252 -5.662 -23.353 1.00 96.69 454 THR A O 1
ATOM 3461 N N . LEU A 1 455 ? 11.411 -5.907 -21.275 1.00 96.19 455 LEU A N 1
ATOM 3462 C CA . LEU A 1 455 ? 12.610 -6.413 -20.607 1.00 96.19 455 LEU A CA 1
ATOM 3463 C C . LEU A 1 455 ? 12.618 -7.945 -20.455 1.00 96.19 455 LEU A C 1
ATOM 3465 O O . LEU A 1 455 ? 13.480 -8.493 -19.769 1.00 96.19 455 LEU A O 1
ATOM 3469 N N . ILE A 1 456 ? 11.695 -8.668 -21.103 1.00 96.69 456 ILE A N 1
ATOM 3470 C CA . ILE A 1 456 ? 11.699 -10.140 -21.104 1.00 96.69 456 ILE A CA 1
ATOM 3471 C C . ILE A 1 456 ? 13.045 -10.667 -21.621 1.00 96.69 456 ILE A C 1
ATOM 3473 O O . ILE A 1 456 ? 13.501 -10.321 -22.712 1.00 96.69 456 ILE A O 1
ATOM 3477 N N . GLY A 1 457 ? 13.656 -11.561 -20.846 1.00 94.81 457 GLY A N 1
ATOM 3478 C CA . GLY A 1 457 ? 14.967 -12.148 -21.106 1.00 94.81 457 GLY A CA 1
ATOM 3479 C C . GLY A 1 457 ? 16.149 -11.323 -20.592 1.00 94.81 457 GLY A C 1
ATOM 3480 O O . GLY A 1 457 ? 17.274 -11.828 -20.634 1.00 94.81 457 GLY A O 1
ATOM 3481 N N . ASN A 1 458 ? 15.916 -10.109 -20.084 1.00 93.75 458 ASN A N 1
ATOM 3482 C CA . ASN A 1 458 ? 16.948 -9.295 -19.450 1.00 93.75 458 ASN A CA 1
ATOM 3483 C C . ASN A 1 458 ? 17.061 -9.632 -17.960 1.00 93.75 458 ASN A C 1
ATOM 3485 O O . ASN A 1 458 ? 16.085 -10.004 -17.306 1.00 93.75 458 ASN A O 1
ATOM 3489 N N . GLU A 1 459 ? 18.280 -9.497 -17.440 1.00 93.25 459 GLU A N 1
ATOM 3490 C CA . GLU A 1 459 ? 18.554 -9.498 -16.006 1.00 93.25 459 GLU A CA 1
ATOM 3491 C C . GLU A 1 459 ? 18.188 -8.120 -15.458 1.00 93.25 459 GLU A C 1
ATOM 3493 O O . GLU A 1 459 ? 18.649 -7.095 -15.966 1.00 93.25 459 GLU A O 1
ATOM 3498 N N . VAL A 1 460 ? 17.322 -8.099 -14.457 1.00 92.81 460 VAL A N 1
ATOM 3499 C CA . VAL A 1 460 ? 16.850 -6.868 -13.835 1.00 92.81 460 VAL A CA 1
ATOM 3500 C C . VAL A 1 460 ? 16.908 -7.018 -12.326 1.00 92.81 460 VAL A C 1
ATOM 3502 O O . VAL A 1 460 ? 16.922 -8.135 -11.798 1.00 92.81 460 VAL A O 1
ATOM 3505 N N . THR A 1 461 ? 16.913 -5.882 -11.648 1.00 88.50 461 THR A N 1
ATOM 3506 C CA . THR A 1 461 ? 16.759 -5.812 -10.206 1.00 88.50 461 THR A CA 1
ATOM 3507 C C . THR A 1 461 ? 15.460 -5.082 -9.892 1.00 88.50 461 THR A C 1
ATOM 3509 O O . THR A 1 461 ? 15.234 -3.959 -10.340 1.00 88.50 461 THR A O 1
ATOM 3512 N N . PHE A 1 462 ? 14.602 -5.734 -9.117 1.00 83.75 462 PHE A N 1
ATOM 3513 C CA . PHE A 1 462 ? 13.603 -5.058 -8.296 1.00 83.75 462 PHE A CA 1
ATOM 3514 C C . PHE A 1 462 ? 13.720 -5.626 -6.887 1.00 83.75 462 PHE A C 1
ATOM 3516 O O . PHE A 1 462 ? 14.133 -6.768 -6.700 1.00 83.75 462 PHE A O 1
ATOM 3523 N N . PHE A 1 463 ? 13.388 -4.832 -5.883 1.00 70.75 463 PHE A N 1
ATOM 3524 C CA . PHE A 1 463 ? 13.380 -5.271 -4.494 1.00 70.75 463 PHE A CA 1
ATOM 3525 C C . PHE A 1 463 ? 14.709 -5.793 -3.908 1.00 70.75 463 PHE A C 1
ATOM 3527 O O . PHE A 1 463 ? 14.725 -6.776 -3.165 1.00 70.75 463 PHE A O 1
ATOM 3534 N N . ASN A 1 464 ? 15.855 -5.249 -4.339 1.00 76.75 464 ASN A N 1
ATOM 3535 C CA . ASN A 1 464 ? 17.190 -5.811 -4.054 1.00 76.75 464 ASN A CA 1
ATOM 3536 C C . ASN A 1 464 ? 17.367 -7.288 -4.482 1.00 76.75 464 ASN A C 1
ATOM 3538 O O . ASN A 1 464 ? 18.322 -7.958 -4.082 1.00 76.75 464 ASN A O 1
ATOM 3542 N N . LEU A 1 465 ? 16.462 -7.807 -5.315 1.00 83.62 465 LEU A N 1
ATOM 3543 C CA . LEU A 1 465 ? 16.511 -9.141 -5.892 1.00 83.62 465 LEU A CA 1
ATOM 3544 C C . LEU A 1 465 ? 16.868 -9.021 -7.367 1.00 83.62 465 LEU A C 1
ATOM 3546 O O . LEU A 1 465 ? 16.226 -8.292 -8.114 1.00 83.62 465 LEU A O 1
ATOM 3550 N N . THR A 1 466 ? 17.869 -9.782 -7.798 1.00 89.56 466 THR A N 1
ATOM 3551 C CA . THR A 1 466 ? 18.238 -9.883 -9.212 1.00 89.56 466 THR A CA 1
ATOM 3552 C C . THR A 1 466 ? 17.736 -11.202 -9.791 1.00 89.56 466 THR A C 1
ATOM 3554 O O . THR A 1 466 ? 17.944 -12.279 -9.216 1.00 89.56 466 THR A O 1
ATOM 3557 N N . PHE A 1 467 ? 17.065 -11.128 -10.936 1.00 93.06 467 PHE A N 1
ATOM 3558 C CA . PHE A 1 467 ? 16.521 -12.275 -11.666 1.00 93.06 467 PHE A CA 1
ATOM 3559 C C . PHE A 1 467 ? 16.340 -11.905 -13.144 1.00 93.06 467 PHE A C 1
ATOM 3561 O O . PHE A 1 467 ? 16.459 -10.751 -13.552 1.00 93.06 467 PHE A O 1
ATOM 3568 N N . ILE A 1 468 ? 16.047 -12.910 -13.964 1.00 95.38 468 ILE A N 1
ATOM 3569 C CA . ILE A 1 468 ? 15.715 -12.728 -15.377 1.00 95.38 468 ILE A CA 1
ATOM 3570 C C . ILE A 1 468 ? 14.196 -12.710 -15.517 1.00 95.38 468 ILE A C 1
ATOM 3572 O O . ILE A 1 468 ? 13.535 -13.621 -15.014 1.00 95.38 468 ILE A O 1
ATOM 3576 N N . ILE A 1 469 ? 13.636 -11.713 -16.205 1.00 96.62 469 ILE A N 1
ATOM 3577 C CA . ILE A 1 469 ? 12.200 -11.708 -16.518 1.00 96.62 469 ILE A CA 1
ATOM 3578 C C . ILE A 1 469 ? 11.925 -12.817 -17.535 1.00 96.62 469 ILE A C 1
ATOM 3580 O O . ILE A 1 469 ? 12.421 -12.780 -18.659 1.00 96.62 469 ILE A O 1
ATOM 3584 N N . ASP A 1 470 ? 11.119 -13.801 -17.152 1.00 95.44 470 ASP A N 1
ATOM 3585 C CA . ASP A 1 470 ? 10.777 -14.943 -18.004 1.00 95.44 470 ASP A CA 1
ATOM 3586 C C . ASP A 1 470 ? 9.456 -14.721 -18.747 1.00 95.44 470 ASP A C 1
ATOM 3588 O O . ASP A 1 470 ? 9.337 -15.016 -19.939 1.00 95.44 470 ASP A O 1
ATOM 3592 N N . LYS A 1 471 ? 8.455 -14.166 -18.056 1.00 96.75 471 LYS A N 1
ATOM 3593 C CA . LYS A 1 471 ? 7.106 -13.993 -18.601 1.00 96.75 471 LYS A CA 1
ATOM 3594 C C . LYS A 1 471 ? 6.432 -12.774 -17.990 1.00 96.75 471 LYS A C 1
ATOM 3596 O O . LYS A 1 471 ? 6.593 -12.505 -16.804 1.00 96.75 471 LYS A O 1
ATOM 3601 N N . VAL A 1 472 ? 5.637 -12.077 -18.792 1.00 97.25 472 VAL A N 1
ATOM 3602 C CA . VAL A 1 472 ? 4.797 -10.961 -18.344 1.00 97.25 472 VAL A CA 1
ATOM 3603 C C . VAL A 1 472 ? 3.383 -11.173 -18.868 1.00 97.25 472 VAL A C 1
ATOM 3605 O O . VAL A 1 472 ? 3.188 -11.597 -20.010 1.00 97.25 472 VAL A O 1
ATOM 3608 N N . GLY A 1 473 ? 2.402 -10.933 -18.008 1.00 95.50 473 GLY A N 1
ATOM 3609 C CA . GLY A 1 473 ? 0.981 -10.943 -18.325 1.00 95.50 473 GLY A CA 1
ATOM 3610 C C . GLY A 1 473 ? 0.296 -9.708 -17.759 1.00 95.50 473 GLY A C 1
ATOM 3611 O O . GLY A 1 473 ? 0.939 -8.880 -17.124 1.00 95.50 473 GLY A O 1
ATOM 3612 N N . GLU A 1 474 ? -1.010 -9.591 -17.988 1.00 91.88 474 GLU A N 1
ATOM 3613 C CA . GLU A 1 474 ? -1.838 -8.563 -17.340 1.00 91.88 474 GLU A CA 1
ATOM 3614 C C . GLU A 1 474 ? -1.625 -8.630 -15.822 1.00 91.88 474 GLU A C 1
ATOM 3616 O O . GLU A 1 474 ? -1.818 -9.698 -15.239 1.00 91.88 474 GLU A O 1
ATOM 3621 N N . GLY A 1 475 ? -1.145 -7.547 -15.205 1.00 92.25 475 GLY A N 1
ATOM 3622 C CA . GLY A 1 475 ? -0.925 -7.476 -13.761 1.00 92.25 475 GLY A CA 1
ATOM 3623 C C . GLY A 1 475 ? 0.244 -8.254 -13.182 1.00 92.25 475 GLY A C 1
ATOM 3624 O O . GLY A 1 475 ? 0.439 -8.201 -11.969 1.00 92.25 475 GLY A O 1
ATOM 3625 N N . ILE A 1 476 ? 0.965 -9.048 -13.982 1.00 96.81 476 ILE A N 1
ATOM 3626 C CA . ILE A 1 476 ? 1.874 -10.075 -13.458 1.00 96.81 476 ILE A CA 1
ATOM 3627 C C . ILE A 1 476 ? 3.219 -10.057 -14.170 1.00 96.81 476 ILE A C 1
ATOM 3629 O O . ILE A 1 476 ? 3.296 -10.195 -15.391 1.00 96.81 476 ILE A O 1
ATOM 3633 N N . VAL A 1 477 ? 4.291 -10.023 -13.381 1.00 96.88 477 VAL A N 1
ATOM 3634 C CA . VAL A 1 477 ? 5.671 -10.214 -13.846 1.00 96.88 477 VAL A CA 1
ATOM 3635 C C . VAL A 1 477 ? 6.235 -11.480 -13.212 1.00 96.88 477 VAL A C 1
ATOM 3637 O O . VAL A 1 477 ? 6.165 -11.655 -12.000 1.00 96.88 477 VAL A O 1
ATOM 3640 N N . ILE A 1 478 ? 6.797 -12.378 -14.021 1.00 96.88 478 ILE A N 1
ATOM 3641 C CA . ILE A 1 478 ? 7.455 -13.599 -13.550 1.00 96.88 478 ILE A CA 1
ATOM 3642 C C . ILE A 1 478 ? 8.955 -13.470 -13.770 1.00 96.88 478 ILE A C 1
ATOM 3644 O O . ILE A 1 478 ? 9.424 -13.356 -14.905 1.00 96.88 478 ILE A O 1
ATOM 3648 N N . GLY A 1 479 ? 9.695 -13.531 -12.669 1.00 95.12 479 GLY A N 1
ATOM 3649 C CA . GLY A 1 479 ? 11.149 -13.524 -12.634 1.00 95.12 479 GLY A CA 1
ATOM 3650 C C . GLY A 1 479 ? 11.717 -14.888 -12.255 1.00 95.12 479 GLY A C 1
ATOM 3651 O O . GLY A 1 479 ? 11.094 -15.654 -11.520 1.00 95.12 479 GLY A O 1
ATOM 3652 N N . GLN A 1 480 ? 12.919 -15.199 -12.733 1.00 93.19 480 GLN A N 1
ATOM 3653 C CA . GLN A 1 480 ? 13.648 -16.406 -12.347 1.00 93.19 480 GLN A CA 1
ATOM 3654 C C . GLN A 1 480 ? 15.075 -16.095 -11.912 1.00 93.19 480 GLN A C 1
ATOM 3656 O O . GLN A 1 480 ? 15.861 -15.496 -12.648 1.00 93.19 480 GLN A O 1
ATOM 3661 N N . ASN A 1 481 ? 15.424 -16.587 -10.732 1.00 87.62 481 ASN A N 1
ATOM 3662 C CA . ASN A 1 481 ? 16.798 -16.795 -10.295 1.00 87.62 481 ASN A CA 1
ATOM 3663 C C . ASN A 1 481 ? 17.079 -18.314 -10.403 1.00 87.62 481 ASN A C 1
ATOM 3665 O O . ASN A 1 481 ? 16.125 -19.083 -10.290 1.00 87.62 481 ASN A O 1
ATOM 3669 N N . PRO A 1 482 ? 18.316 -18.794 -10.660 1.00 83.19 482 PRO A N 1
ATOM 3670 C CA . PRO A 1 482 ? 18.666 -20.215 -10.803 1.00 83.19 482 PRO A CA 1
ATOM 3671 C C . PRO A 1 482 ? 17.880 -21.242 -9.962 1.00 83.19 482 PRO A C 1
ATOM 3673 O O . PRO A 1 482 ? 17.599 -22.344 -10.452 1.00 83.19 482 PRO A O 1
ATOM 3676 N N . ASP A 1 483 ? 17.504 -20.885 -8.733 1.00 85.00 483 ASP A N 1
ATOM 3677 C CA . ASP A 1 483 ? 16.808 -21.772 -7.805 1.00 85.00 483 ASP A CA 1
ATOM 3678 C C . ASP A 1 483 ? 15.365 -21.372 -7.464 1.00 85.00 483 ASP A C 1
ATOM 3680 O O . ASP A 1 483 ? 14.646 -22.202 -6.910 1.00 85.00 483 ASP A O 1
ATOM 3684 N N . LEU A 1 484 ? 14.909 -20.168 -7.829 1.00 90.25 484 LEU A N 1
ATOM 3685 C CA . LEU A 1 484 ? 13.612 -19.626 -7.411 1.00 90.25 484 LEU A CA 1
ATOM 3686 C C . LEU A 1 484 ? 12.853 -18.979 -8.572 1.00 90.25 484 LEU A C 1
ATOM 3688 O O . LEU A 1 484 ? 13.420 -18.243 -9.381 1.00 90.25 484 LEU A O 1
ATOM 3692 N N . ILE A 1 485 ? 11.546 -19.235 -8.616 1.00 94.06 485 ILE A N 1
ATOM 3693 C CA . ILE A 1 485 ? 10.601 -18.558 -9.507 1.00 94.06 485 ILE A CA 1
ATOM 3694 C C . ILE A 1 485 ? 9.828 -17.568 -8.665 1.00 94.06 485 ILE A C 1
ATOM 3696 O O . ILE A 1 485 ? 9.166 -17.967 -7.717 1.00 94.06 485 ILE A O 1
ATOM 3700 N N . PHE A 1 486 ? 9.863 -16.308 -9.049 1.00 94.56 486 PHE A N 1
ATOM 3701 C CA . PHE A 1 486 ? 9.135 -15.258 -8.372 1.00 94.56 486 PHE A CA 1
ATOM 3702 C C . PHE A 1 486 ? 7.993 -14.760 -9.252 1.00 94.56 486 PHE A C 1
ATOM 3704 O O . PHE A 1 486 ? 8.160 -14.591 -10.461 1.00 94.56 486 PHE A O 1
ATOM 3711 N N . VAL A 1 487 ? 6.840 -14.519 -8.643 1.00 96.19 487 VAL A N 1
ATOM 3712 C CA . VAL A 1 487 ? 5.657 -13.960 -9.295 1.00 96.19 487 VAL A CA 1
ATOM 3713 C C . VAL A 1 487 ? 5.304 -12.663 -8.586 1.00 96.19 487 VAL A C 1
ATOM 3715 O O . VAL A 1 487 ? 5.033 -12.680 -7.390 1.00 96.19 487 VAL A O 1
ATOM 3718 N N . PHE A 1 488 ? 5.297 -11.557 -9.320 1.00 95.00 488 PHE A N 1
ATOM 3719 C CA . PHE A 1 488 ? 5.050 -10.212 -8.806 1.00 95.00 488 PHE A CA 1
ATOM 3720 C C . PHE A 1 488 ? 3.738 -9.664 -9.332 1.00 95.00 488 PHE A C 1
ATOM 3722 O O . PHE A 1 488 ? 3.421 -9.842 -10.509 1.00 95.00 488 PHE A O 1
ATOM 3729 N N . SER A 1 489 ? 3.031 -8.939 -8.471 1.00 93.94 489 SER A N 1
ATOM 3730 C CA . SER A 1 489 ? 1.989 -8.004 -8.879 1.00 93.94 489 SER A CA 1
ATOM 3731 C C . SER A 1 489 ? 2.653 -6.765 -9.464 1.00 93.94 489 SER A C 1
ATOM 3733 O O . SER A 1 489 ? 3.402 -6.078 -8.768 1.00 93.94 489 SER A O 1
ATOM 3735 N N . SER A 1 490 ? 2.388 -6.452 -10.730 1.00 92.62 490 SER A N 1
ATOM 3736 C CA . SER A 1 490 ? 2.967 -5.268 -11.367 1.00 92.62 490 SER A CA 1
ATOM 3737 C C . SER A 1 490 ? 2.474 -3.967 -10.728 1.00 92.62 490 SER A C 1
ATOM 3739 O O . SER A 1 490 ? 3.266 -3.040 -10.599 1.00 92.62 490 SER A O 1
ATOM 3741 N N . CYS A 1 491 ? 1.247 -3.927 -10.188 1.00 89.00 491 CYS A N 1
ATOM 3742 C CA . CYS A 1 491 ? 0.738 -2.787 -9.408 1.00 89.00 491 CYS A CA 1
ATOM 3743 C C . CYS A 1 491 ? 1.612 -2.409 -8.205 1.00 89.00 491 CYS A C 1
ATOM 3745 O O . CYS A 1 491 ? 1.487 -1.306 -7.682 1.00 89.00 491 CYS A O 1
ATOM 3747 N N . LYS A 1 492 ? 2.444 -3.334 -7.720 1.00 88.75 492 LYS A N 1
ATOM 3748 C CA . LYS A 1 492 ? 3.206 -3.172 -6.482 1.00 88.75 492 LYS A CA 1
ATOM 3749 C C . LYS A 1 492 ? 4.717 -3.049 -6.721 1.00 88.75 492 LYS A C 1
ATOM 3751 O O . LYS A 1 492 ? 5.468 -2.966 -5.760 1.00 88.75 492 LYS A O 1
ATOM 3756 N N . ILE A 1 493 ? 5.180 -3.031 -7.977 1.00 90.00 493 ILE A N 1
ATOM 3757 C CA . ILE A 1 493 ? 6.604 -2.861 -8.315 1.00 90.00 493 ILE A CA 1
ATOM 3758 C C . ILE A 1 493 ? 6.999 -1.386 -8.154 1.00 90.00 493 ILE A C 1
ATOM 3760 O O . ILE A 1 493 ? 6.457 -0.521 -8.836 1.00 90.00 493 ILE A O 1
ATOM 3764 N N . SER A 1 494 ? 7.960 -1.090 -7.278 1.00 87.81 494 SER A N 1
ATOM 3765 C CA . SER A 1 494 ? 8.437 0.277 -6.991 1.00 87.81 494 SER A CA 1
ATOM 3766 C C . SER A 1 494 ? 9.408 0.834 -8.034 1.00 87.81 494 SER A C 1
ATOM 3768 O O . SER A 1 494 ? 9.537 2.044 -8.185 1.00 87.81 494 SER A O 1
ATOM 3770 N N . GLY A 1 495 ? 10.067 -0.041 -8.790 1.00 90.12 495 GLY A N 1
ATOM 3771 C CA . GLY A 1 495 ? 10.941 0.315 -9.898 1.00 90.12 495 GLY A CA 1
ATOM 3772 C C . GLY A 1 495 ? 11.604 -0.917 -10.507 1.00 90.12 495 GLY A C 1
ATOM 3773 O O . GLY A 1 495 ? 11.648 -1.975 -9.882 1.00 90.12 495 GLY A O 1
ATOM 3774 N N . ILE A 1 496 ? 12.094 -0.790 -11.739 1.00 92.56 496 ILE A N 1
ATOM 3775 C CA . ILE A 1 496 ? 12.867 -1.827 -12.431 1.00 92.56 496 ILE A CA 1
ATOM 3776 C C . ILE A 1 496 ? 14.206 -1.226 -12.845 1.00 92.56 496 ILE A C 1
ATOM 3778 O O . ILE A 1 496 ? 14.243 -0.307 -13.665 1.00 92.56 496 ILE A O 1
ATOM 3782 N N . GLU A 1 497 ? 15.294 -1.758 -12.298 1.00 91.69 497 GLU A N 1
ATOM 3783 C CA . GLU A 1 497 ? 16.656 -1.437 -12.718 1.00 91.69 497 GLU A CA 1
ATOM 3784 C C . GLU A 1 497 ? 17.155 -2.489 -13.718 1.00 91.69 497 GLU A C 1
ATOM 3786 O O . GLU A 1 497 ? 17.136 -3.692 -13.449 1.00 91.69 497 GLU A O 1
ATOM 3791 N N . GLU A 1 498 ? 17.613 -2.052 -14.888 1.00 91.75 498 GLU A N 1
ATOM 3792 C CA . GLU A 1 498 ? 18.206 -2.930 -15.893 1.00 91.75 498 GLU A CA 1
ATOM 3793 C C . GLU A 1 498 ? 19.678 -3.215 -15.579 1.00 91.75 498 GLU A C 1
ATOM 3795 O O . GLU A 1 498 ? 20.531 -2.325 -15.655 1.00 91.75 498 GLU A O 1
ATOM 3800 N N . MET A 1 499 ? 20.020 -4.482 -15.338 1.00 86.38 499 MET A N 1
ATOM 3801 C CA . MET A 1 499 ? 21.409 -4.878 -15.118 1.00 86.38 499 MET A CA 1
ATOM 3802 C C . MET A 1 499 ? 22.124 -4.994 -16.464 1.00 86.38 499 MET A C 1
ATOM 3804 O O . MET A 1 499 ? 22.076 -6.019 -17.153 1.00 86.38 499 MET A O 1
ATOM 3808 N N . LYS A 1 500 ? 22.832 -3.935 -16.866 1.00 70.94 500 LYS A N 1
ATOM 3809 C CA . LYS A 1 500 ? 23.726 -4.028 -18.022 1.00 70.94 500 LYS A CA 1
ATOM 3810 C C . LYS A 1 500 ? 24.928 -4.882 -17.642 1.00 70.94 500 LYS A C 1
ATOM 3812 O O . LYS A 1 500 ? 25.711 -4.528 -16.763 1.00 70.94 500 LYS A O 1
ATOM 3817 N N . TRP A 1 501 ? 25.125 -5.985 -18.364 1.00 55.19 501 TRP A N 1
ATOM 3818 C CA . TRP A 1 501 ? 26.393 -6.711 -18.366 1.00 55.19 501 TRP A CA 1
ATOM 3819 C C . TRP A 1 501 ? 27.501 -5.770 -18.851 1.00 55.19 501 TRP A C 1
ATOM 3821 O O . TRP A 1 501 ? 27.769 -5.659 -20.050 1.00 55.19 501 TRP A O 1
ATOM 3831 N N . ASN A 1 502 ? 28.153 -5.073 -17.923 1.00 41.66 502 ASN A N 1
ATOM 3832 C CA . ASN A 1 502 ? 29.363 -4.334 -18.225 1.00 41.66 502 ASN A CA 1
ATOM 3833 C C . ASN A 1 502 ? 30.416 -5.352 -18.661 1.00 41.66 502 ASN A C 1
ATOM 3835 O O . ASN A 1 502 ? 30.923 -6.150 -17.875 1.00 41.66 502 ASN A O 1
ATOM 3839 N N . PHE A 1 503 ? 30.714 -5.339 -19.957 1.00 36.25 503 PHE A N 1
ATOM 3840 C CA . PHE A 1 503 ? 31.730 -6.149 -20.613 1.00 36.25 503 PHE A CA 1
ATOM 3841 C C . PHE A 1 503 ? 33.129 -5.660 -20.184 1.00 36.25 503 PHE A C 1
ATOM 3843 O O . PHE A 1 503 ? 33.895 -5.142 -20.988 1.00 36.25 503 PHE A O 1
ATOM 3850 N N . PHE A 1 504 ? 33.468 -5.793 -18.901 1.00 35.38 504 PHE A N 1
ATOM 3851 C CA . PHE A 1 504 ? 34.810 -5.575 -18.367 1.00 35.38 504 PHE A CA 1
ATOM 3852 C C . PHE A 1 504 ? 35.325 -6.880 -17.743 1.00 35.38 504 PHE A C 1
ATOM 3854 O O . PHE A 1 504 ? 35.024 -7.233 -16.612 1.00 35.38 504 PHE A O 1
ATOM 3861 N N . VAL A 1 505 ? 36.056 -7.618 -18.586 1.00 39.81 505 VAL A N 1
ATOM 3862 C CA . VAL A 1 505 ? 37.127 -8.596 -18.319 1.00 39.81 505 VAL A CA 1
ATOM 3863 C C . VAL A 1 505 ? 37.253 -9.111 -16.876 1.00 39.81 505 VAL A C 1
ATOM 3865 O O . VAL A 1 505 ? 37.819 -8.409 -16.055 1.00 39.81 505 VAL A O 1
ATOM 3868 N N . PHE A 1 506 ? 36.935 -10.394 -16.637 1.00 34.19 506 PHE A N 1
ATOM 3869 C CA . PHE A 1 506 ? 37.819 -11.322 -15.903 1.00 34.19 506 PHE A CA 1
ATOM 3870 C C . PHE A 1 506 ? 37.587 -12.798 -16.311 1.00 34.19 506 PHE A C 1
ATOM 3872 O O . PHE A 1 506 ? 36.521 -13.375 -16.120 1.00 34.19 506 PHE A O 1
ATOM 3879 N N . SER A 1 507 ? 38.663 -13.408 -16.824 1.00 36.56 507 SER A N 1
ATOM 3880 C CA . SER A 1 507 ? 38.913 -14.834 -17.121 1.00 36.56 507 SER A CA 1
ATOM 3881 C C . SER A 1 507 ? 38.105 -15.520 -18.244 1.00 36.56 507 SER A C 1
ATOM 3883 O O . SER A 1 507 ? 36.890 -15.684 -18.211 1.00 36.56 507 SER A O 1
ATOM 3885 N N . THR A 1 508 ? 38.837 -16.002 -19.247 1.00 41.66 508 THR A N 1
ATOM 3886 C CA . THR A 1 508 ? 38.366 -16.654 -20.481 1.00 41.66 508 THR A CA 1
ATOM 3887 C C . THR A 1 508 ? 37.824 -18.082 -20.311 1.00 41.66 508 THR A C 1
ATOM 3889 O O . THR A 1 508 ? 37.489 -18.718 -21.308 1.00 41.66 508 THR A O 1
ATOM 3892 N N . GLU A 1 509 ? 37.708 -18.615 -19.092 1.00 40.38 509 GLU A N 1
ATOM 3893 C CA . GLU A 1 509 ? 37.308 -20.019 -18.877 1.00 40.38 509 GLU A CA 1
ATOM 3894 C C . GLU A 1 509 ? 35.815 -20.213 -18.574 1.00 40.38 509 GLU A C 1
ATOM 3896 O O . GLU A 1 509 ? 35.223 -21.199 -19.019 1.00 40.38 509 GLU A O 1
ATOM 3901 N N . VAL A 1 510 ? 35.146 -19.256 -17.922 1.00 43.66 510 VAL A N 1
ATOM 3902 C CA . VAL A 1 510 ? 33.717 -19.404 -17.564 1.00 43.66 510 VAL A CA 1
ATOM 3903 C C . VAL A 1 510 ? 32.795 -19.108 -18.758 1.00 43.66 510 VAL A C 1
ATOM 3905 O O . VAL A 1 510 ? 31.736 -19.723 -18.921 1.00 43.66 510 VAL A O 1
ATOM 3908 N N . THR A 1 511 ? 33.220 -18.219 -19.659 1.00 41.88 511 THR A N 1
ATOM 3909 C CA . THR A 1 511 ? 32.449 -17.808 -20.843 1.00 41.88 511 THR A CA 1
ATOM 3910 C C . THR A 1 511 ? 32.303 -18.942 -21.864 1.00 41.88 511 THR A C 1
ATOM 3912 O O . THR A 1 511 ? 31.258 -19.067 -22.503 1.00 41.88 511 THR A O 1
ATOM 3915 N N . ALA A 1 512 ? 33.299 -19.829 -21.976 1.00 43.53 512 ALA A N 1
ATOM 3916 C CA . ALA A 1 512 ? 33.268 -20.954 -22.912 1.00 43.53 512 ALA A CA 1
ATOM 3917 C C . ALA A 1 512 ? 32.260 -22.044 -22.498 1.00 43.53 512 ALA A C 1
ATOM 3919 O O . ALA A 1 512 ? 31.547 -22.579 -23.351 1.00 43.53 512 ALA A O 1
ATOM 3920 N N . GLN A 1 513 ? 32.130 -22.333 -21.195 1.00 45.56 513 GLN A N 1
ATOM 3921 C CA . GLN A 1 513 ? 31.142 -23.303 -20.702 1.00 45.56 513 GLN A CA 1
ATOM 3922 C C . GLN A 1 513 ? 29.700 -22.779 -20.804 1.00 45.56 513 GLN A C 1
ATOM 3924 O O . GLN A 1 513 ? 28.801 -23.544 -21.164 1.00 45.56 513 GLN A O 1
ATOM 3929 N N . LYS A 1 514 ? 29.464 -21.478 -20.565 1.00 46.50 514 LYS A N 1
ATOM 3930 C CA . LYS A 1 514 ? 28.118 -20.882 -20.672 1.00 46.50 514 LYS A CA 1
ATOM 3931 C C . LYS A 1 514 ? 27.645 -20.715 -22.126 1.00 46.50 514 LYS A C 1
ATOM 3933 O O . LYS A 1 514 ? 26.490 -21.038 -22.408 1.00 46.50 514 LYS A O 1
ATOM 3938 N N . LEU A 1 515 ? 28.518 -20.334 -23.072 1.00 43.16 515 LEU A N 1
ATOM 3939 C CA . LEU A 1 515 ? 28.158 -20.285 -24.504 1.00 43.16 515 LEU A CA 1
ATOM 3940 C C . LEU A 1 515 ? 27.876 -21.677 -25.097 1.00 43.16 515 LEU A C 1
ATOM 3942 O O . LEU A 1 515 ? 26.977 -21.826 -25.926 1.00 43.16 515 LEU A O 1
ATOM 3946 N N . SER A 1 516 ? 28.611 -22.707 -24.663 1.00 45.22 516 SER A N 1
ATOM 3947 C CA . SER A 1 516 ? 28.373 -24.099 -25.077 1.00 45.22 516 SER A CA 1
ATOM 3948 C C . SER A 1 516 ? 26.979 -24.582 -24.651 1.00 45.22 516 SER A C 1
ATOM 3950 O O . SER A 1 516 ? 26.242 -25.166 -25.452 1.00 45.22 516 SER A O 1
ATOM 3952 N N . ARG A 1 517 ? 26.561 -24.253 -23.422 1.00 47.69 517 ARG A N 1
ATOM 3953 C CA . ARG A 1 517 ? 25.242 -24.622 -22.888 1.00 47.69 517 ARG A CA 1
ATOM 3954 C C . ARG A 1 517 ? 24.096 -23.915 -23.627 1.00 47.69 517 ARG A C 1
ATOM 3956 O O . ARG A 1 517 ? 23.089 -24.551 -23.931 1.00 47.69 517 ARG A O 1
ATOM 3963 N N . TRP A 1 518 ? 24.282 -22.649 -24.006 1.00 46.44 518 TRP A N 1
ATOM 3964 C CA . TRP A 1 518 ? 23.306 -21.873 -24.788 1.00 46.44 518 TRP A CA 1
ATOM 3965 C C . TRP A 1 518 ? 23.166 -22.345 -26.244 1.00 46.44 518 TRP A C 1
ATOM 3967 O O . TRP A 1 518 ? 22.052 -22.446 -26.764 1.00 46.44 518 TRP A O 1
ATOM 3977 N N . ASN A 1 519 ? 24.273 -22.703 -26.901 1.00 50.31 519 ASN A N 1
ATOM 3978 C CA . ASN A 1 519 ? 24.228 -23.260 -28.257 1.00 50.31 519 ASN A CA 1
ATOM 3979 C C . ASN A 1 519 ? 23.548 -24.640 -28.295 1.00 50.31 519 ASN A C 1
ATOM 3981 O O . ASN A 1 519 ? 22.835 -24.942 -29.254 1.00 50.31 519 ASN A O 1
ATOM 3985 N N . ASN A 1 520 ? 23.681 -25.440 -27.233 1.00 47.62 520 ASN A N 1
ATOM 3986 C CA . ASN A 1 520 ? 22.971 -26.714 -27.106 1.00 47.62 520 ASN A CA 1
ATOM 3987 C C . ASN A 1 520 ? 21.453 -26.527 -26.932 1.00 47.62 520 ASN A C 1
ATOM 3989 O O . ASN A 1 520 ? 20.681 -27.234 -27.579 1.00 47.62 520 ASN A O 1
ATOM 3993 N N . LEU A 1 521 ? 21.005 -25.526 -26.164 1.00 46.28 521 LEU A N 1
ATOM 3994 C CA . LEU A 1 521 ? 19.575 -25.213 -26.010 1.00 46.28 521 LEU A CA 1
ATOM 3995 C C . LEU A 1 521 ? 18.940 -24.705 -27.319 1.00 46.28 521 LEU A C 1
ATOM 3997 O O . LEU A 1 521 ? 17.848 -25.145 -27.690 1.00 46.28 521 LEU A O 1
ATOM 4001 N N . LYS A 1 522 ? 19.652 -23.872 -28.094 1.00 45.69 522 LYS A N 1
ATOM 4002 C CA . LYS A 1 522 ? 19.195 -23.454 -29.434 1.00 45.69 522 LYS A CA 1
ATOM 4003 C C . LYS A 1 522 ? 19.108 -24.623 -30.423 1.00 45.69 522 LYS A C 1
ATOM 4005 O O . LYS A 1 522 ? 18.165 -24.679 -31.212 1.00 45.69 522 LYS A O 1
ATOM 4010 N N . GLN A 1 523 ? 20.029 -25.589 -30.376 1.00 47.84 523 GLN A N 1
ATOM 4011 C CA . GLN A 1 523 ? 19.962 -26.764 -31.256 1.00 47.84 523 GLN A CA 1
ATOM 4012 C C . GLN A 1 523 ? 18.846 -27.753 -30.880 1.00 47.84 523 GLN A C 1
ATOM 4014 O O . GLN A 1 523 ? 18.295 -28.402 -31.772 1.00 47.84 523 GLN A O 1
ATOM 4019 N N . MET A 1 524 ? 18.463 -27.843 -29.602 1.00 45.66 524 MET A N 1
ATOM 4020 C CA . MET A 1 524 ? 17.331 -28.675 -29.167 1.00 45.66 524 MET A CA 1
ATOM 4021 C C . MET A 1 524 ? 15.977 -28.085 -29.600 1.00 45.66 524 MET A C 1
ATOM 4023 O O . MET A 1 524 ? 15.109 -28.833 -30.048 1.00 45.66 524 MET A O 1
ATOM 4027 N N . SER A 1 525 ? 15.832 -26.755 -29.601 1.00 43.31 525 SER A N 1
ATOM 4028 C CA . SER A 1 525 ? 14.637 -26.062 -30.123 1.00 43.31 525 SER A CA 1
ATOM 4029 C C . SER A 1 525 ? 14.455 -26.237 -31.643 1.00 43.31 525 SER A C 1
ATOM 4031 O O . SER A 1 525 ? 13.342 -26.423 -32.137 1.00 43.31 525 SER A O 1
ATOM 4033 N N . ILE A 1 526 ? 15.554 -26.285 -32.405 1.00 44.84 526 ILE A N 1
ATOM 4034 C CA . ILE A 1 526 ? 15.506 -26.445 -33.870 1.00 44.84 526 ILE A CA 1
ATOM 4035 C C . ILE A 1 526 ? 15.249 -27.908 -34.288 1.00 44.84 526 ILE A C 1
ATOM 4037 O O . ILE A 1 526 ? 14.628 -28.150 -35.324 1.00 44.84 526 ILE A O 1
ATOM 4041 N N . LYS A 1 527 ? 15.657 -28.901 -33.483 1.00 41.84 527 LYS A N 1
ATOM 4042 C CA . LYS A 1 527 ? 15.408 -30.328 -33.776 1.00 41.84 527 LYS A CA 1
ATOM 4043 C C . LYS A 1 527 ? 14.001 -30.816 -33.403 1.00 41.84 527 LYS A C 1
ATOM 4045 O O . LYS A 1 527 ? 13.563 -31.814 -33.964 1.00 41.84 527 LYS A O 1
ATOM 4050 N N . GLY A 1 528 ? 13.258 -30.094 -32.560 1.00 41.62 528 GLY A N 1
ATOM 4051 C CA . GLY A 1 528 ? 11.868 -30.427 -32.207 1.00 41.62 528 GLY A CA 1
ATOM 4052 C C . GLY A 1 528 ? 10.815 -30.093 -33.276 1.00 41.62 528 GLY A C 1
ATOM 4053 O O . GLY A 1 528 ? 9.662 -30.484 -33.132 1.00 41.62 528 GLY A O 1
ATOM 4054 N N . LYS A 1 529 ? 11.183 -29.390 -34.360 1.00 44.25 529 LYS A N 1
ATOM 4055 C CA . LYS A 1 529 ? 10.245 -28.931 -35.410 1.00 44.25 529 LYS A CA 1
ATOM 4056 C C . LYS A 1 529 ? 10.333 -29.679 -36.747 1.00 44.25 529 LYS A C 1
ATOM 4058 O O . LYS A 1 529 ? 9.746 -29.239 -37.734 1.00 44.25 529 LYS A O 1
ATOM 4063 N N . LYS A 1 530 ? 11.031 -30.818 -36.808 1.00 42.84 530 LYS A N 1
ATOM 4064 C CA . LYS A 1 530 ? 11.036 -31.697 -37.991 1.00 42.84 530 LYS A CA 1
ATOM 4065 C C . LYS A 1 530 ? 11.019 -33.177 -37.609 1.00 42.84 530 LYS A C 1
ATOM 4067 O O . LYS A 1 530 ? 12.045 -33.833 -37.704 1.00 42.84 530 LYS A O 1
ATOM 4072 N N . THR A 1 531 ? 9.834 -33.693 -37.295 1.00 37.09 531 THR A N 1
ATOM 4073 C CA . THR A 1 531 ? 9.359 -35.017 -37.740 1.00 37.09 531 THR A CA 1
ATOM 4074 C C . THR A 1 531 ? 7.849 -35.105 -37.508 1.00 37.09 531 THR A C 1
ATOM 4076 O O . THR A 1 531 ? 7.388 -34.700 -36.450 1.00 37.09 531 THR A O 1
ATOM 4079 N N . LYS A 1 532 ? 7.163 -35.562 -38.563 1.00 40.69 532 LYS A N 1
ATOM 4080 C CA . LYS A 1 532 ? 5.728 -35.837 -38.772 1.00 40.69 532 LYS A CA 1
ATOM 4081 C C . LYS A 1 532 ? 4.818 -35.967 -37.558 1.00 40.69 532 LYS A C 1
ATOM 4083 O O . LYS A 1 532 ? 5.149 -36.777 -36.668 1.00 40.69 532 LYS A O 1
#

Organism: NCBI:txid2507566